Protein AF-A0A1F9QX69-F1 (afdb_monomer)

Structure (mmCIF, N/CA/C/O backbone):
data_AF-A0A1F9QX69-F1
#
_entry.id   AF-A0A1F9QX69-F1
#
loop_
_atom_site.group_PDB
_atom_site.id
_atom_site.type_symbol
_atom_site.label_atom_id
_atom_site.label_alt_id
_atom_site.label_comp_id
_atom_site.label_asym_id
_atom_site.label_entity_id
_atom_site.label_seq_id
_atom_site.pdbx_PDB_ins_code
_atom_site.Cartn_x
_atom_site.Cartn_y
_atom_site.Cartn_z
_atom_site.occupancy
_atom_site.B_iso_or_equiv
_atom_site.auth_seq_id
_atom_site.auth_comp_id
_atom_site.auth_asym_id
_atom_site.auth_atom_id
_atom_site.pdbx_PDB_model_num
ATOM 1 N N . ILE A 1 1 ? -14.572 -8.413 -12.590 1.00 51.12 1 ILE A N 1
ATOM 2 C CA . ILE A 1 1 ? -13.301 -9.164 -12.757 1.00 51.12 1 ILE A CA 1
ATOM 3 C C . ILE A 1 1 ? -13.473 -10.360 -13.693 1.00 51.12 1 ILE A C 1
ATOM 5 O O . ILE A 1 1 ? -12.889 -10.315 -14.760 1.00 51.12 1 ILE A O 1
ATOM 9 N N . ALA A 1 2 ? -14.322 -11.356 -13.402 1.00 69.81 2 ALA A N 1
ATOM 10 C CA . ALA A 1 2 ? -14.514 -12.518 -14.293 1.00 69.81 2 ALA A CA 1
ATOM 11 C C . ALA A 1 2 ? -14.865 -12.149 -15.757 1.00 69.81 2 ALA A C 1
ATOM 13 O O . ALA A 1 2 ? -14.239 -12.651 -16.680 1.00 69.81 2 ALA A O 1
ATOM 14 N N . LYS A 1 3 ? -15.775 -11.183 -15.971 1.00 71.69 3 LYS A N 1
ATOM 15 C CA . LYS A 1 3 ? -16.086 -10.617 -17.304 1.00 71.69 3 LYS A CA 1
ATOM 16 C C . LYS A 1 3 ? -14.947 -9.825 -17.961 1.00 71.69 3 LYS A C 1
ATOM 18 O O . LYS A 1 3 ? -14.983 -9.622 -19.159 1.00 71.69 3 LYS A O 1
ATOM 23 N N . MET A 1 4 ? -13.981 -9.311 -17.198 1.00 70.12 4 MET A N 1
ATOM 24 C CA . MET A 1 4 ? -12.778 -8.688 -17.774 1.00 70.12 4 MET A CA 1
ATOM 25 C C . MET A 1 4 ? -11.770 -9.761 -18.171 1.00 70.12 4 MET A C 1
ATOM 27 O O . MET A 1 4 ? -11.199 -9.695 -19.250 1.00 70.12 4 MET A O 1
ATOM 31 N N . LEU A 1 5 ? -11.591 -10.765 -17.310 1.00 77.12 5 LEU A N 1
ATOM 32 C CA . LEU A 1 5 ? -10.694 -11.887 -17.561 1.00 77.12 5 LEU A CA 1
ATOM 33 C C . LEU A 1 5 ? -11.143 -12.723 -18.766 1.00 77.12 5 LEU A C 1
ATOM 35 O O . LEU A 1 5 ? -10.294 -13.289 -19.433 1.00 77.12 5 LEU A O 1
ATOM 39 N N . SER A 1 6 ? -12.437 -12.737 -19.112 1.00 86.88 6 SER A N 1
ATOM 40 C CA . SER A 1 6 ? -12.911 -13.375 -20.349 1.00 86.88 6 SER A CA 1
ATOM 41 C C . SER A 1 6 ? -12.420 -12.699 -21.636 1.00 86.88 6 SER A C 1
ATOM 43 O O . SER A 1 6 ? -12.549 -13.293 -22.699 1.00 86.88 6 SER A O 1
ATOM 45 N N . PHE A 1 7 ? -11.877 -11.478 -21.559 1.00 80.31 7 PHE A N 1
ATOM 46 C CA . PHE A 1 7 ? -11.206 -10.810 -22.682 1.00 80.31 7 PHE A CA 1
ATOM 47 C C . PHE A 1 7 ? -9.683 -11.021 -22.681 1.00 80.31 7 PHE A C 1
ATOM 49 O O . PHE A 1 7 ? -9.004 -10.511 -23.568 1.00 80.31 7 PHE A O 1
ATOM 56 N N . ILE A 1 8 ? -9.132 -11.726 -21.686 1.00 70.50 8 ILE A N 1
ATOM 57 C CA . ILE A 1 8 ? -7.696 -11.987 -21.559 1.00 70.50 8 ILE A CA 1
ATOM 58 C C . ILE A 1 8 ? -7.443 -13.453 -21.899 1.00 70.50 8 ILE A C 1
ATOM 60 O O . ILE A 1 8 ? -7.744 -14.351 -21.115 1.00 70.50 8 ILE A O 1
ATOM 64 N N . GLU A 1 9 ? -6.857 -13.694 -23.067 1.00 80.88 9 GLU A N 1
ATOM 65 C CA . GLU A 1 9 ? -6.391 -15.019 -23.461 1.00 80.88 9 GLU A CA 1
ATOM 66 C C . GLU A 1 9 ? -4.971 -15.243 -22.922 1.00 80.88 9 GLU A C 1
ATOM 68 O O . GLU A 1 9 ? -4.005 -14.627 -23.376 1.00 80.88 9 GLU A O 1
ATOM 73 N N . ILE A 1 10 ? -4.836 -16.111 -21.916 1.00 76.31 10 ILE A N 1
ATOM 74 C CA . ILE A 1 10 ? -3.527 -16.520 -21.396 1.00 76.31 10 ILE A CA 1
ATOM 75 C C . ILE A 1 10 ? -3.029 -17.673 -22.263 1.00 76.31 10 ILE A C 1
ATOM 77 O O . ILE A 1 10 ? -3.447 -18.815 -22.087 1.00 76.31 10 ILE A O 1
ATOM 81 N N . THR A 1 11 ? -2.122 -17.374 -23.190 1.00 69.69 11 THR A N 1
ATOM 82 C CA . THR A 1 11 ? -1.439 -18.400 -23.983 1.00 69.69 11 THR A CA 1
ATOM 83 C C . THR A 1 11 ? -0.148 -18.804 -23.269 1.00 69.69 11 THR A C 1
ATOM 85 O O . THR A 1 11 ? 0.767 -17.981 -23.175 1.00 69.69 11 THR A O 1
ATOM 88 N N . PRO A 1 12 ? -0.034 -20.035 -22.736 1.00 53.22 12 PRO A N 1
ATOM 89 C CA . PRO A 1 12 ? 1.219 -20.504 -22.168 1.00 53.22 12 PRO A CA 1
ATOM 90 C C . PRO A 1 12 ? 2.237 -20.657 -23.297 1.00 53.22 12 PRO A C 1
ATOM 92 O O . PRO A 1 12 ? 2.065 -21.473 -24.200 1.00 53.22 12 PRO A O 1
ATOM 95 N N . VAL A 1 13 ? 3.302 -19.861 -23.254 1.00 55.41 13 VAL A N 1
ATOM 96 C CA . VAL A 1 13 ? 4.411 -19.986 -24.199 1.00 55.41 13 VAL A CA 1
ATOM 97 C C . VAL A 1 13 ? 5.324 -21.103 -23.684 1.00 55.41 13 VAL A C 1
ATOM 99 O O . VAL A 1 13 ? 5.890 -20.951 -22.599 1.00 55.41 13 VAL A O 1
ATOM 102 N N . PRO A 1 14 ? 5.459 -22.241 -24.392 1.00 48.56 14 PRO A N 1
ATOM 103 C CA . PRO A 1 14 ? 6.297 -23.346 -23.941 1.00 48.56 14 PRO A CA 1
ATOM 104 C C . PRO A 1 14 ? 7.767 -22.919 -23.982 1.00 48.56 14 PRO A C 1
ATOM 106 O O . PRO A 1 14 ? 8.377 -22.832 -25.045 1.00 48.56 14 PRO A O 1
ATOM 109 N N . LEU A 1 15 ? 8.340 -22.629 -22.814 1.00 51.38 15 LEU A N 1
ATOM 110 C CA . LEU A 1 15 ? 9.750 -22.285 -22.678 1.00 51.38 15 LEU A CA 1
ATOM 111 C C . LEU A 1 15 ? 10.568 -23.574 -22.560 1.00 51.38 15 LEU A C 1
ATOM 113 O O . LEU A 1 15 ? 10.515 -24.264 -21.546 1.00 51.38 15 LEU A O 1
ATOM 117 N N . ILE A 1 16 ? 11.341 -23.900 -23.596 1.00 47.88 16 ILE A N 1
ATOM 118 C CA . ILE A 1 16 ? 12.419 -24.886 -23.488 1.00 47.88 16 ILE A CA 1
ATOM 119 C C . ILE A 1 16 ? 13.670 -24.136 -23.017 1.00 47.88 16 ILE A C 1
ATOM 121 O O . ILE A 1 16 ? 14.246 -23.352 -23.775 1.00 47.88 16 ILE A O 1
ATOM 125 N N . GLU A 1 17 ? 14.096 -24.394 -21.776 1.00 48.94 17 GLU A N 1
ATOM 126 C CA . GLU A 1 17 ? 15.313 -23.825 -21.165 1.00 48.94 17 GLU A CA 1
ATOM 127 C C . GLU A 1 17 ? 16.551 -23.967 -22.068 1.00 48.94 17 GLU A C 1
ATOM 129 O O . GLU A 1 17 ? 17.410 -23.089 -22.105 1.00 48.94 17 GLU A O 1
ATOM 134 N N . SER A 1 18 ? 16.625 -25.058 -22.838 1.00 49.47 18 SER A N 1
ATOM 135 C CA . SER A 1 18 ? 17.810 -25.437 -23.608 1.00 49.47 18 SER A CA 1
ATOM 136 C C . SER A 1 18 ? 17.963 -24.756 -24.971 1.00 49.47 18 SER A C 1
ATOM 138 O O . SER A 1 18 ? 19.070 -24.753 -25.507 1.00 49.47 18 SER A O 1
ATOM 140 N N . LEU A 1 19 ? 16.905 -24.172 -25.548 1.00 52.72 19 LEU A N 1
ATOM 141 C CA . LEU A 1 19 ? 16.981 -23.583 -26.894 1.00 52.72 19 LEU A CA 1
ATOM 142 C C . LEU A 1 19 ? 17.173 -22.069 -26.866 1.00 52.72 19 LEU A C 1
ATOM 144 O O . LEU A 1 19 ? 17.846 -21.535 -27.743 1.00 52.72 19 LEU A O 1
ATOM 148 N N . GLY A 1 20 ? 16.640 -21.369 -25.857 1.00 58.62 20 GLY A N 1
ATOM 149 C CA . GLY A 1 20 ? 16.853 -19.928 -25.696 1.00 58.62 20 GLY A CA 1
ATOM 150 C C . GLY A 1 20 ? 16.434 -19.072 -26.900 1.00 58.62 20 GLY A C 1
ATOM 151 O O . GLY A 1 20 ? 16.855 -17.926 -26.983 1.00 58.62 20 GLY A O 1
ATOM 152 N N . THR A 1 21 ? 15.642 -19.622 -27.824 1.00 65.94 21 THR A N 1
ATOM 153 C CA . THR A 1 21 ? 15.219 -19.014 -29.098 1.00 65.94 21 THR A CA 1
ATOM 154 C C . THR A 1 21 ? 13.907 -18.238 -28.997 1.00 65.94 21 THR A C 1
ATOM 156 O O . THR A 1 21 ? 13.558 -17.516 -29.923 1.00 65.94 21 THR A O 1
ATOM 159 N N . ILE A 1 22 ? 13.174 -18.376 -27.886 1.00 77.69 22 ILE A N 1
ATOM 160 C CA . ILE A 1 22 ? 11.869 -17.726 -27.684 1.00 77.69 22 ILE A CA 1
ATOM 161 C C . ILE A 1 22 ? 12.015 -16.419 -26.904 1.00 77.69 22 ILE A C 1
ATOM 163 O O . ILE A 1 22 ? 11.350 -15.440 -27.225 1.00 77.69 22 ILE A O 1
ATOM 167 N N . THR A 1 23 ? 12.885 -16.381 -25.891 1.00 85.12 23 THR A N 1
ATOM 168 C CA . THR A 1 23 ? 13.110 -15.188 -25.065 1.00 85.12 23 THR A CA 1
ATOM 169 C C . THR A 1 23 ? 14.589 -14.841 -24.982 1.00 85.12 23 THR A C 1
ATOM 171 O O . THR A 1 23 ? 15.409 -15.676 -24.592 1.00 85.12 23 THR A O 1
ATOM 174 N N . GLY A 1 24 ? 14.915 -13.595 -25.303 1.00 86.12 24 GLY A N 1
ATOM 175 C CA . GLY A 1 24 ? 16.244 -13.012 -25.203 1.00 86.12 24 GLY A CA 1
ATOM 176 C C . GLY A 1 24 ? 16.219 -11.951 -24.122 1.00 86.12 24 GLY A C 1
ATOM 177 O O . GLY A 1 24 ? 15.289 -11.153 -24.078 1.00 86.12 24 GLY A O 1
ATOM 178 N N . LYS A 1 25 ? 17.196 -11.950 -23.216 1.00 88.19 25 LYS A N 1
ATOM 179 C CA . LYS A 1 25 ? 17.295 -10.920 -22.183 1.00 88.19 25 LYS A CA 1
ATOM 180 C C . LYS A 1 25 ? 18.637 -10.222 -22.287 1.00 88.19 25 LYS A C 1
ATOM 182 O O . LYS A 1 25 ? 19.676 -10.863 -22.148 1.00 88.19 25 LYS A O 1
ATOM 187 N N . TYR A 1 26 ? 18.596 -8.910 -22.469 1.00 88.81 26 TYR A N 1
ATOM 188 C CA . TYR A 1 26 ? 19.744 -8.039 -22.293 1.00 88.81 26 TYR A CA 1
ATOM 189 C C . TYR A 1 26 ? 19.650 -7.388 -20.903 1.00 88.81 26 TYR A C 1
ATOM 191 O O . TYR A 1 26 ? 18.812 -6.502 -20.705 1.00 88.81 26 TYR A O 1
ATOM 199 N N . PRO A 1 27 ? 20.427 -7.865 -19.909 1.00 85.31 27 PRO A N 1
ATOM 200 C CA . PRO A 1 27 ? 20.402 -7.291 -18.570 1.00 85.31 27 PRO A CA 1
ATOM 201 C C . PRO A 1 27 ? 21.003 -5.884 -18.582 1.00 85.31 27 PRO A C 1
ATOM 203 O O . PRO A 1 27 ? 21.857 -5.578 -19.416 1.00 85.31 27 PRO A O 1
ATOM 206 N N . ALA A 1 28 ? 20.607 -5.058 -17.615 1.00 79.56 28 ALA A N 1
ATOM 207 C CA . ALA A 1 28 ? 21.238 -3.764 -17.401 1.00 79.56 28 ALA A CA 1
ATOM 208 C C . ALA A 1 28 ? 22.739 -3.968 -17.136 1.00 79.56 28 ALA A C 1
ATOM 210 O O . ALA A 1 28 ? 23.127 -4.703 -16.223 1.00 79.56 28 ALA A O 1
ATOM 211 N N . LYS A 1 29 ? 23.579 -3.346 -17.963 1.00 79.00 29 LYS A N 1
ATOM 212 C CA . LYS A 1 29 ? 25.038 -3.356 -17.828 1.00 79.00 29 LYS A CA 1
ATOM 213 C C . LYS A 1 29 ? 25.532 -1.930 -17.668 1.00 79.00 29 LYS A C 1
ATOM 215 O O . LYS A 1 29 ? 24.973 -1.006 -18.259 1.00 79.00 29 LYS A O 1
ATOM 220 N N . ASP A 1 30 ? 26.620 -1.767 -16.923 1.00 74.06 30 ASP A N 1
ATOM 221 C CA . ASP A 1 30 ? 27.322 -0.491 -16.878 1.00 74.06 30 ASP A CA 1
ATOM 222 C C . ASP A 1 30 ? 27.725 -0.071 -18.288 1.00 74.06 30 ASP A C 1
ATOM 224 O O . ASP A 1 30 ? 28.100 -0.908 -19.119 1.00 74.06 30 ASP A O 1
ATOM 228 N N . LYS A 1 31 ? 27.714 1.242 -18.546 1.00 75.06 31 LYS A N 1
ATOM 229 C CA . LYS A 1 31 ? 28.077 1.779 -19.861 1.00 75.06 31 LYS A CA 1
ATOM 230 C C . LYS A 1 31 ? 29.392 1.162 -20.331 1.00 75.06 31 LYS A C 1
ATOM 232 O O . LYS A 1 31 ? 29.429 0.619 -21.424 1.00 75.06 31 LYS A O 1
ATOM 237 N N . ILE A 1 32 ? 30.413 1.095 -19.478 1.00 72.81 32 ILE A N 1
ATOM 238 C CA . ILE A 1 32 ? 31.737 0.534 -19.800 1.00 72.81 32 ILE A CA 1
ATOM 239 C C . ILE A 1 32 ? 31.659 -0.899 -20.357 1.00 72.81 32 ILE A C 1
ATOM 241 O O . ILE A 1 32 ? 32.261 -1.166 -21.395 1.00 72.81 32 ILE A O 1
ATOM 245 N N . THR A 1 33 ? 30.898 -1.789 -19.716 1.00 74.06 33 THR A N 1
ATOM 246 C CA . THR A 1 33 ? 30.848 -3.231 -20.028 1.00 74.06 33 THR A CA 1
ATOM 247 C C . THR A 1 33 ? 29.776 -3.607 -21.050 1.00 74.06 33 THR A C 1
ATOM 249 O O . THR A 1 33 ? 29.759 -4.733 -21.545 1.00 74.06 33 THR A O 1
ATOM 252 N N . SER A 1 34 ? 28.881 -2.675 -21.373 1.00 79.38 34 SER A N 1
ATOM 253 C CA . SER A 1 34 ? 27.855 -2.849 -22.398 1.00 79.38 34 SER A CA 1
ATOM 254 C C . SER A 1 34 ? 28.471 -2.905 -23.809 1.00 79.38 34 SER A C 1
ATOM 256 O O . SER A 1 34 ? 29.389 -2.135 -24.120 1.00 79.38 34 SER A O 1
ATOM 258 N N . SER A 1 35 ? 27.997 -3.841 -24.643 1.00 83.19 35 SER A N 1
ATOM 259 C CA . SER A 1 35 ? 28.550 -4.131 -25.975 1.00 83.19 35 SER A CA 1
ATOM 260 C C . SER A 1 35 ? 27.469 -4.577 -26.958 1.00 83.19 35 SER A C 1
ATOM 262 O O . SER A 1 35 ? 26.612 -5.395 -26.621 1.00 83.19 35 SER A O 1
ATOM 264 N N . ALA A 1 36 ? 27.548 -4.085 -28.197 1.00 84.81 36 ALA A N 1
ATOM 265 C CA . ALA A 1 36 ? 26.648 -4.464 -29.287 1.00 84.81 36 ALA A CA 1
ATOM 266 C C . ALA A 1 36 ? 26.751 -5.953 -29.658 1.00 84.81 36 ALA A C 1
ATOM 268 O O . ALA A 1 36 ? 25.772 -6.547 -30.110 1.00 84.81 36 ALA A O 1
ATOM 269 N N . VAL A 1 37 ? 27.903 -6.577 -29.393 1.00 87.12 37 VAL A N 1
ATOM 270 C CA . VAL A 1 37 ? 28.128 -8.014 -29.601 1.00 87.12 37 VAL A CA 1
ATOM 271 C C . VAL A 1 37 ? 27.187 -8.863 -28.753 1.00 87.12 37 VAL A C 1
ATOM 273 O O . VAL A 1 37 ? 26.638 -9.854 -29.224 1.00 87.12 37 VAL A O 1
ATOM 276 N N . ASP A 1 38 ? 26.936 -8.455 -27.511 1.00 87.25 38 ASP A N 1
ATOM 277 C CA . ASP A 1 38 ? 26.037 -9.193 -26.621 1.00 87.25 38 ASP A CA 1
ATOM 278 C C . ASP A 1 38 ? 24.567 -9.081 -27.064 1.00 87.25 38 ASP A C 1
ATOM 280 O O . ASP A 1 38 ? 23.710 -9.822 -26.585 1.00 87.25 38 ASP A O 1
ATOM 284 N N . LEU A 1 39 ? 24.265 -8.170 -27.994 1.00 88.12 39 LEU A N 1
ATOM 285 C CA . LEU A 1 39 ? 22.939 -7.971 -28.559 1.00 88.12 39 LEU A CA 1
ATOM 286 C C . LEU A 1 39 ? 22.786 -8.681 -29.913 1.00 88.12 39 LEU A C 1
ATOM 288 O O . LEU A 1 39 ? 21.842 -9.452 -30.092 1.00 88.12 39 LEU A O 1
ATOM 292 N N . MET A 1 40 ? 23.721 -8.460 -30.841 1.00 89.50 40 MET A N 1
ATOM 293 C CA . MET A 1 40 ? 23.643 -8.947 -32.227 1.00 89.50 40 MET A CA 1
ATOM 294 C C . MET A 1 40 ? 24.438 -10.233 -32.491 1.00 89.50 40 MET A C 1
ATOM 296 O O . MET A 1 40 ? 24.139 -10.947 -33.442 1.00 89.50 40 MET A O 1
ATOM 300 N N . GLY A 1 41 ? 25.417 -10.558 -31.649 1.00 89.12 41 GLY A N 1
ATOM 301 C CA . GLY A 1 41 ? 26.424 -11.584 -31.911 1.00 89.12 41 GLY A CA 1
ATOM 302 C C . GLY A 1 41 ? 27.719 -10.994 -32.475 1.00 89.12 41 GLY A C 1
ATOM 303 O O . GLY A 1 41 ? 27.895 -9.780 -32.551 1.00 89.12 41 GLY A O 1
ATOM 304 N N . GLU A 1 42 ? 28.646 -11.867 -32.847 1.00 89.25 42 GLU A N 1
ATOM 305 C CA . GLU A 1 42 ? 29.966 -11.502 -33.376 1.00 89.25 42 GLU A CA 1
ATOM 306 C C . GLU A 1 42 ? 30.407 -12.474 -34.466 1.00 89.25 42 GLU A C 1
ATOM 308 O O . GLU A 1 42 ? 29.843 -13.559 -34.626 1.00 89.25 42 GLU A O 1
ATOM 313 N N . GLU A 1 43 ? 31.464 -12.110 -35.183 1.00 88.44 43 GLU A N 1
ATOM 314 C CA . GLU A 1 43 ? 32.206 -13.063 -35.995 1.00 88.44 43 GLU A CA 1
ATOM 315 C C . GLU A 1 43 ? 32.966 -14.046 -35.088 1.00 88.44 43 GLU A C 1
ATOM 317 O O . GLU A 1 43 ? 33.712 -13.655 -34.190 1.00 88.44 43 GLU A O 1
ATOM 322 N N . SER A 1 44 ? 32.759 -15.347 -35.293 1.00 87.50 44 SER A N 1
ATOM 323 C CA . SER A 1 44 ? 33.335 -16.379 -34.435 1.00 87.50 44 SER A CA 1
ATOM 324 C C . SER A 1 44 ? 34.709 -16.809 -34.934 1.00 87.50 44 SER A C 1
ATOM 326 O O . SER A 1 44 ? 34.831 -17.448 -35.982 1.00 87.50 44 SER A O 1
ATOM 328 N N . ILE A 1 45 ? 35.739 -16.576 -34.115 1.00 86.12 45 ILE A N 1
ATOM 329 C CA . ILE A 1 45 ? 37.116 -17.033 -34.375 1.00 86.12 45 ILE A CA 1
ATOM 330 C C . ILE A 1 45 ? 37.161 -18.549 -34.618 1.00 86.12 45 ILE A C 1
ATOM 332 O O . ILE A 1 45 ? 37.851 -19.022 -35.518 1.00 86.12 45 ILE A O 1
ATOM 336 N N . GLN A 1 46 ? 36.384 -19.327 -33.860 1.00 86.25 46 GLN A N 1
ATOM 337 C CA . GLN A 1 46 ? 36.336 -20.779 -34.028 1.00 86.25 46 GLN A CA 1
ATOM 338 C C . GLN A 1 46 ? 35.778 -21.178 -35.401 1.00 86.25 46 GLN A C 1
ATOM 340 O O . GLN A 1 46 ? 36.282 -22.109 -36.025 1.00 86.25 46 GLN A O 1
ATOM 345 N N . ARG A 1 47 ? 34.750 -20.476 -35.893 1.00 86.62 47 ARG A N 1
ATOM 346 C CA . ARG A 1 47 ? 34.167 -20.761 -37.211 1.00 86.62 47 ARG A CA 1
ATOM 347 C C . ARG A 1 47 ? 35.079 -20.298 -38.341 1.00 86.62 47 ARG A C 1
ATOM 349 O O . ARG A 1 47 ? 35.169 -20.994 -39.346 1.00 86.62 47 ARG A O 1
ATOM 356 N N . LEU A 1 48 ? 35.814 -19.203 -38.150 1.00 85.06 48 LEU A N 1
ATOM 357 C CA . LEU A 1 48 ? 36.822 -18.724 -39.100 1.00 85.06 48 LEU A CA 1
ATOM 358 C C . LEU A 1 48 ? 37.926 -19.751 -39.377 1.00 85.06 48 LEU A C 1
ATOM 360 O O . LEU A 1 48 ? 38.349 -19.890 -40.521 1.00 85.06 48 LEU A O 1
ATOM 364 N N . LEU A 1 49 ? 38.349 -20.518 -38.367 1.00 87.38 49 LEU A N 1
ATOM 365 C CA . LEU A 1 49 ? 39.352 -21.579 -38.540 1.00 87.38 49 LEU A CA 1
ATOM 366 C C . LEU A 1 49 ? 38.876 -22.727 -39.446 1.00 87.38 49 LEU A C 1
ATOM 368 O O . LEU A 1 49 ? 39.701 -23.434 -40.023 1.00 87.38 49 LEU A O 1
ATOM 372 N N . HIS A 1 50 ? 37.562 -22.924 -39.567 1.00 87.38 50 HIS A N 1
ATOM 373 C CA . HIS A 1 50 ? 36.966 -24.025 -40.328 1.00 87.38 50 HIS A CA 1
ATOM 374 C C . HIS A 1 50 ? 36.279 -23.579 -41.626 1.00 87.38 50 HIS A C 1
ATOM 376 O O . HIS A 1 50 ? 36.052 -24.407 -42.507 1.00 87.38 50 HIS A O 1
ATOM 382 N N . ILE A 1 51 ? 35.953 -22.292 -41.768 1.00 87.62 51 ILE A N 1
ATOM 383 C CA . ILE A 1 51 ? 35.270 -21.728 -42.934 1.00 87.62 51 ILE A CA 1
ATOM 384 C C . ILE A 1 51 ? 36.253 -20.832 -43.691 1.00 87.62 51 ILE A C 1
ATOM 386 O O . ILE A 1 51 ? 36.398 -19.649 -43.394 1.00 87.62 51 ILE A O 1
ATOM 390 N N . SER A 1 52 ? 36.915 -21.386 -44.708 1.00 82.69 52 SER A N 1
ATOM 391 C CA . SER A 1 52 ? 37.928 -20.674 -45.501 1.00 82.69 52 SER A CA 1
ATOM 392 C C . SER A 1 52 ? 37.361 -19.551 -46.381 1.00 82.69 52 SER A C 1
ATOM 394 O O . SER A 1 52 ? 38.068 -18.589 -46.663 1.00 82.69 52 SER A O 1
ATOM 396 N N . ASP A 1 53 ? 36.093 -19.644 -46.793 1.00 85.12 53 ASP A N 1
ATOM 397 C CA . ASP A 1 53 ? 35.424 -18.650 -47.647 1.00 85.12 53 ASP A CA 1
ATOM 398 C C . ASP A 1 53 ? 35.045 -17.382 -46.873 1.00 85.12 53 ASP A C 1
ATOM 400 O O . ASP A 1 53 ? 34.206 -17.455 -45.970 1.00 85.12 53 A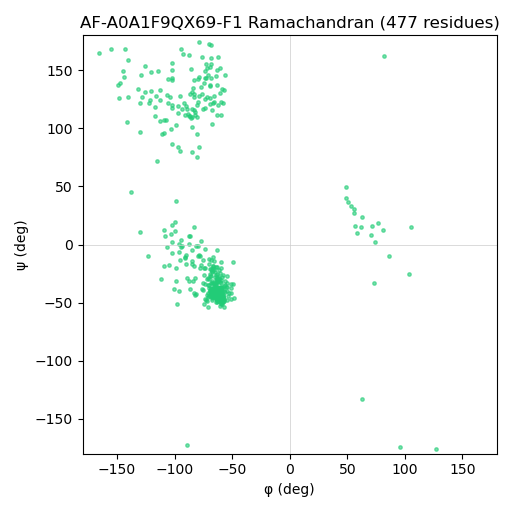SP A O 1
ATOM 404 N N . SER A 1 54 ? 35.641 -16.238 -47.250 1.00 81.69 54 SER A N 1
ATOM 405 C CA . SER A 1 54 ? 35.431 -14.920 -46.633 1.00 81.69 54 SER A CA 1
ATOM 406 C C . SER A 1 54 ? 33.996 -14.429 -46.664 1.00 81.69 54 SER A C 1
ATOM 408 O O . SER A 1 54 ? 33.582 -13.720 -45.754 1.00 81.69 54 SER A O 1
ATOM 410 N N . ASN A 1 55 ? 33.225 -14.858 -47.660 1.00 85.31 55 ASN A N 1
ATOM 411 C CA . ASN A 1 55 ? 31.873 -14.370 -47.893 1.00 85.31 55 ASN A CA 1
ATOM 412 C C . ASN A 1 55 ? 30.798 -15.318 -47.342 1.00 85.31 55 ASN A C 1
ATOM 414 O O . ASN A 1 55 ? 29.635 -15.245 -47.745 1.00 85.31 55 ASN A O 1
ATOM 418 N N . ASN A 1 56 ? 31.158 -16.204 -46.412 1.00 86.50 56 ASN A N 1
ATOM 419 C CA . ASN A 1 56 ? 30.219 -17.155 -45.838 1.00 86.50 56 ASN A CA 1
ATOM 420 C C . ASN A 1 56 ? 29.574 -16.619 -44.536 1.00 86.50 56 ASN A C 1
ATOM 422 O O . ASN A 1 56 ? 30.270 -16.486 -43.523 1.00 86.50 56 ASN A O 1
ATOM 426 N N . PRO A 1 57 ? 28.241 -16.406 -44.493 1.00 83.75 57 PRO A N 1
ATOM 427 C CA . PRO A 1 57 ? 27.550 -15.854 -43.322 1.00 83.75 57 PRO A CA 1
ATOM 428 C C . PRO A 1 57 ? 27.614 -16.755 -42.080 1.00 83.75 57 PRO A C 1
ATOM 430 O O . PRO A 1 57 ? 27.423 -16.274 -40.964 1.00 83.75 57 PRO A O 1
ATOM 433 N N . TYR A 1 58 ? 27.910 -18.054 -42.223 1.00 84.81 58 TYR A N 1
ATOM 434 C CA . TYR A 1 58 ? 28.034 -18.964 -41.080 1.00 84.81 58 TYR A CA 1
ATOM 435 C C . TYR A 1 58 ? 29.224 -18.648 -40.172 1.00 84.81 58 TYR A C 1
ATOM 437 O O . TYR A 1 58 ? 29.274 -19.176 -39.060 1.00 84.81 58 TYR A O 1
ATOM 445 N N . ARG A 1 59 ? 30.142 -17.771 -40.589 1.00 87.94 59 ARG A N 1
ATOM 446 C CA . ARG A 1 59 ? 31.221 -17.243 -39.742 1.00 87.94 59 ARG A CA 1
ATOM 447 C C . ARG A 1 59 ? 30.700 -16.504 -38.512 1.00 87.94 59 ARG A C 1
ATOM 449 O O . ARG A 1 59 ? 31.334 -16.564 -37.461 1.00 87.94 59 ARG A O 1
ATOM 456 N N . PHE A 1 60 ? 29.525 -15.887 -38.607 1.00 88.38 60 PHE A N 1
ATOM 457 C CA . PHE A 1 60 ? 28.917 -15.128 -37.518 1.00 88.38 60 PHE A CA 1
ATOM 458 C C . PHE A 1 60 ? 28.159 -16.030 -36.545 1.00 88.38 60 PHE A C 1
ATOM 460 O O . PHE A 1 60 ? 27.310 -16.841 -36.932 1.00 88.38 60 PHE A O 1
ATOM 467 N N . ASP A 1 61 ? 28.437 -15.876 -35.253 1.00 87.69 61 ASP A N 1
ATOM 468 C CA . ASP A 1 61 ? 27.677 -16.513 -34.188 1.00 87.69 61 ASP A CA 1
ATOM 469 C C . ASP A 1 61 ? 26.628 -15.574 -33.589 1.00 87.69 61 ASP A C 1
ATOM 471 O O . ASP A 1 61 ? 26.804 -14.958 -32.537 1.00 87.69 61 ASP A O 1
ATOM 475 N N . LEU A 1 62 ? 25.478 -15.534 -34.258 1.00 86.69 62 LEU A N 1
ATOM 476 C CA . LEU A 1 62 ? 24.297 -14.805 -33.803 1.00 86.69 62 LEU A CA 1
ATOM 477 C C . LEU A 1 62 ? 23.676 -15.391 -32.525 1.00 86.69 62 LEU A C 1
ATOM 479 O O . LEU A 1 62 ? 22.917 -14.707 -31.845 1.00 86.69 62 LEU A O 1
ATOM 483 N N . ARG A 1 63 ? 23.979 -16.646 -32.152 1.00 81.56 63 ARG A N 1
ATOM 484 C CA . ARG A 1 63 ? 23.357 -17.283 -30.972 1.00 81.56 63 ARG A CA 1
ATOM 485 C C . ARG A 1 63 ? 23.826 -16.667 -29.658 1.00 81.56 63 ARG A C 1
ATOM 487 O O . ARG A 1 63 ? 23.135 -16.824 -28.647 1.00 81.56 63 ARG A O 1
ATOM 494 N N . ARG A 1 64 ? 24.988 -16.006 -29.687 1.00 83.31 64 ARG A N 1
ATOM 495 C CA . ARG A 1 64 ? 25.548 -15.230 -28.578 1.00 83.31 64 ARG A CA 1
ATOM 496 C C . ARG A 1 64 ? 24.780 -13.924 -28.347 1.00 83.31 64 ARG A C 1
ATOM 498 O O . ARG A 1 64 ? 2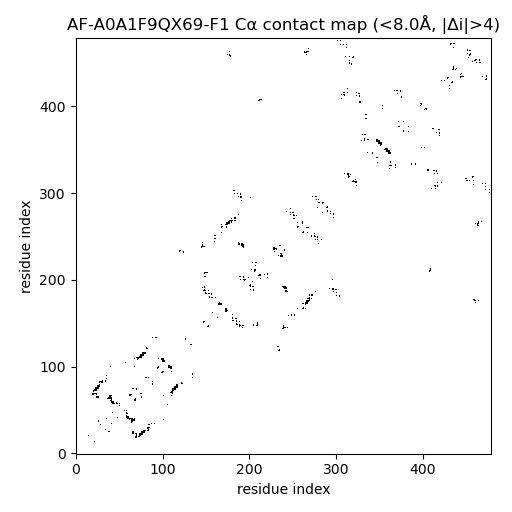4.696 -13.478 -27.208 1.00 83.31 64 ARG A O 1
ATOM 505 N N . GLY A 1 65 ? 24.200 -13.344 -29.399 1.00 88.38 65 GLY A N 1
ATOM 506 C CA . GLY A 1 65 ? 23.414 -12.120 -29.311 1.00 88.38 65 GLY A CA 1
ATOM 507 C C . GLY A 1 65 ? 22.051 -12.358 -28.664 1.00 88.38 65 GLY A C 1
ATOM 508 O O . GLY A 1 65 ? 21.270 -13.190 -29.131 1.00 88.38 65 GLY A O 1
ATOM 509 N N . ALA A 1 66 ? 21.738 -11.610 -27.606 1.00 89.19 66 ALA A N 1
ATOM 510 C CA . ALA A 1 66 ? 20.462 -11.714 -26.904 1.00 89.19 66 ALA A CA 1
ATOM 511 C C . ALA A 1 66 ? 19.260 -11.413 -27.817 1.00 89.19 66 ALA A C 1
ATOM 513 O O . ALA A 1 66 ? 18.257 -12.117 -27.736 1.00 89.19 66 ALA A O 1
ATOM 514 N N . LEU A 1 67 ? 19.386 -10.423 -28.707 1.00 90.38 67 LEU A N 1
ATOM 515 C CA . LEU A 1 67 ? 18.352 -10.032 -29.669 1.00 90.38 67 LEU A CA 1
ATOM 516 C C . LEU A 1 67 ? 18.375 -10.935 -30.905 1.00 90.38 67 LEU A C 1
ATOM 518 O O . LEU A 1 67 ? 17.334 -11.404 -31.357 1.00 90.38 67 LEU A O 1
ATOM 522 N N . ALA A 1 68 ? 19.567 -11.231 -31.426 1.00 89.00 68 ALA A N 1
ATOM 523 C CA . ALA A 1 68 ? 19.708 -12.033 -32.638 1.00 89.00 68 ALA A CA 1
ATOM 524 C C . ALA A 1 68 ? 19.194 -13.469 -32.476 1.00 89.00 68 ALA A C 1
ATOM 526 O O . ALA A 1 68 ? 18.609 -14.026 -33.405 1.00 89.00 68 ALA A O 1
ATOM 527 N N . ARG A 1 69 ? 19.335 -14.070 -31.288 1.00 87.31 69 ARG A N 1
ATOM 528 C CA . ARG A 1 69 ? 18.847 -15.437 -31.054 1.00 87.31 69 ARG A CA 1
ATOM 529 C C . ARG A 1 69 ? 17.318 -15.561 -31.078 1.00 87.31 69 ARG A C 1
ATOM 531 O O . ARG A 1 69 ? 16.823 -16.666 -31.281 1.00 87.31 69 ARG A O 1
ATOM 538 N N . VAL A 1 70 ? 16.592 -14.462 -30.852 1.00 88.62 70 VAL A N 1
ATOM 539 C CA . VAL A 1 70 ? 15.117 -14.418 -30.846 1.00 88.62 70 VAL A CA 1
ATOM 540 C C . VAL A 1 70 ? 14.524 -13.811 -32.114 1.00 88.62 70 VAL A C 1
ATOM 542 O O . VAL A 1 70 ? 13.312 -13.618 -32.200 1.00 88.62 70 VAL A O 1
ATOM 545 N N . ALA A 1 71 ? 15.362 -13.583 -33.128 1.00 85.94 71 ALA A N 1
ATOM 546 C CA . ALA A 1 71 ? 14.993 -12.948 -34.387 1.00 85.94 71 ALA A CA 1
ATOM 547 C C . ALA A 1 71 ? 13.891 -13.665 -35.190 1.00 85.94 71 ALA A C 1
ATOM 549 O O . ALA A 1 71 ? 13.343 -13.079 -36.115 1.00 85.94 71 ALA A O 1
ATOM 550 N N . GLY A 1 72 ? 13.573 -14.924 -34.875 1.00 83.25 72 GLY A N 1
ATOM 551 C CA . GLY A 1 72 ? 12.601 -15.751 -35.598 1.00 83.25 72 GLY A CA 1
ATOM 552 C C . GLY A 1 72 ? 11.205 -15.820 -34.969 1.00 83.25 72 GLY A C 1
ATOM 553 O O . GLY A 1 72 ? 10.619 -16.898 -34.961 1.00 83.25 72 GLY A O 1
ATOM 554 N N . GLY A 1 73 ? 10.692 -14.725 -34.406 1.00 83.12 73 GLY A N 1
ATOM 555 C CA . GLY A 1 73 ? 9.356 -14.640 -33.795 1.00 83.12 73 GLY A CA 1
ATOM 556 C C . GLY A 1 73 ? 9.341 -14.623 -32.262 1.00 83.12 73 GLY A C 1
ATOM 557 O O . GLY A 1 73 ? 8.299 -14.875 -31.658 1.00 83.12 73 GLY A O 1
ATOM 558 N N . GLY A 1 74 ? 10.485 -14.384 -31.611 1.00 86.94 74 GLY A N 1
ATOM 559 C CA . GLY A 1 74 ? 10.596 -14.366 -30.151 1.00 86.94 74 GLY A CA 1
ATOM 560 C C . GLY A 1 74 ? 10.340 -12.997 -29.506 1.00 86.94 74 GLY A C 1
ATOM 561 O O . GLY A 1 74 ? 9.947 -12.024 -30.152 1.00 86.94 74 GLY A O 1
ATOM 562 N N . ILE A 1 75 ? 10.587 -12.923 -28.196 1.00 90.62 75 ILE A N 1
ATOM 563 C CA . ILE A 1 75 ? 10.469 -11.712 -27.375 1.00 90.62 75 ILE A CA 1
ATOM 564 C C . ILE A 1 75 ? 11.849 -11.335 -26.834 1.00 90.62 75 ILE A C 1
ATOM 566 O O . ILE A 1 75 ? 12.526 -12.146 -26.198 1.00 90.62 75 ILE A O 1
ATOM 570 N N . HIS A 1 76 ? 12.256 -10.088 -27.047 1.00 92.12 76 HIS A N 1
ATOM 571 C CA . HIS A 1 76 ? 13.492 -9.534 -26.503 1.00 92.12 76 HIS A CA 1
ATOM 572 C C . HIS A 1 76 ? 13.200 -8.572 -25.355 1.00 92.12 76 HIS A C 1
ATOM 574 O O . HIS A 1 76 ? 12.520 -7.565 -25.540 1.00 92.12 76 HIS A O 1
ATOM 580 N N . PHE A 1 77 ? 13.750 -8.856 -24.181 1.00 91.94 77 PHE A N 1
ATOM 581 C CA . PHE A 1 77 ? 13.676 -8.004 -23.003 1.00 91.94 77 PHE A CA 1
ATOM 582 C C . PHE A 1 77 ? 14.944 -7.158 -22.886 1.00 91.94 77 PHE A C 1
ATOM 584 O O . PHE A 1 77 ? 16.042 -7.699 -22.737 1.00 91.94 77 PHE A O 1
ATOM 591 N N . SER A 1 78 ? 14.788 -5.835 -22.918 1.00 90.81 78 SER A N 1
ATOM 592 C CA . SER A 1 78 ? 15.875 -4.887 -22.656 1.00 90.81 78 SER A CA 1
ATOM 593 C C . SER A 1 78 ? 15.649 -4.199 -21.315 1.00 90.81 78 SER A C 1
ATOM 595 O O . SER A 1 78 ? 14.789 -3.323 -21.201 1.00 90.81 78 SER A O 1
ATOM 597 N N . ASP A 1 79 ? 16.436 -4.567 -20.308 1.00 89.25 79 ASP A N 1
ATOM 598 C CA . ASP A 1 79 ? 16.372 -3.923 -18.997 1.00 89.25 79 ASP A CA 1
ATOM 599 C C . ASP A 1 79 ? 17.086 -2.562 -19.033 1.00 89.25 79 ASP A C 1
ATOM 601 O O . ASP A 1 79 ? 18.178 -2.446 -19.587 1.00 89.25 79 ASP A O 1
ATOM 605 N N . GLU A 1 80 ? 16.465 -1.540 -18.438 1.00 86.25 80 GLU A N 1
ATOM 606 C CA . GLU A 1 80 ? 17.007 -0.176 -18.299 1.00 86.25 80 GLU A CA 1
ATOM 607 C C . GLU A 1 80 ? 17.565 0.412 -19.612 1.00 86.25 80 GLU A C 1
ATOM 609 O O . GLU A 1 80 ? 18.681 0.932 -19.652 1.00 86.25 80 GLU A O 1
ATOM 614 N N . ILE A 1 81 ? 16.780 0.343 -20.697 1.00 87.12 81 ILE A N 1
ATOM 615 C CA . ILE A 1 81 ? 17.238 0.668 -22.063 1.00 87.12 81 ILE A CA 1
ATOM 616 C C . ILE A 1 81 ? 17.932 2.035 -22.177 1.00 87.12 81 ILE A C 1
ATOM 618 O O . ILE A 1 81 ? 18.932 2.144 -22.881 1.00 87.12 81 ILE A O 1
ATOM 622 N N . TYR A 1 82 ? 17.453 3.044 -21.445 1.00 83.31 82 TYR A N 1
ATOM 623 C CA . TYR A 1 82 ? 17.974 4.414 -21.500 1.00 83.31 82 TYR A CA 1
ATOM 624 C C . TYR A 1 82 ? 19.260 4.631 -20.687 1.00 83.31 82 TYR A C 1
ATOM 626 O O . TYR A 1 82 ? 19.919 5.652 -20.850 1.00 83.31 82 TYR A O 1
ATOM 634 N N . LYS A 1 83 ? 19.672 3.662 -19.858 1.00 82.25 83 LYS A N 1
ATOM 635 C CA . LYS A 1 83 ? 20.985 3.692 -19.193 1.00 82.25 83 LYS A CA 1
ATOM 636 C C . LYS A 1 83 ? 22.109 3.132 -20.056 1.00 82.25 83 LYS A C 1
ATOM 638 O O . LYS A 1 83 ? 23.283 3.365 -19.750 1.00 82.25 83 LYS A O 1
ATOM 643 N N . ASN A 1 84 ? 21.770 2.390 -21.111 1.00 80.81 84 ASN A N 1
ATOM 644 C CA . ASN A 1 84 ? 22.757 1.830 -22.025 1.00 80.81 84 ASN A CA 1
ATOM 645 C C . ASN A 1 84 ? 23.554 2.944 -22.723 1.00 80.81 84 ASN A C 1
ATOM 647 O O . ASN A 1 84 ? 23.162 4.113 -22.757 1.00 80.81 84 ASN A O 1
ATOM 651 N N . LYS A 1 85 ? 24.718 2.590 -23.273 1.00 83.69 85 LYS A N 1
ATOM 652 C CA . LYS A 1 85 ? 25.479 3.510 -24.123 1.00 83.69 85 LYS A CA 1
ATOM 653 C C . LYS A 1 85 ? 24.652 3.914 -25.361 1.00 83.69 85 LYS A C 1
ATOM 655 O O . LYS A 1 85 ? 23.832 3.137 -25.849 1.00 83.69 85 LYS A O 1
ATOM 660 N N . LYS A 1 86 ? 24.908 5.117 -25.892 1.00 80.81 86 LYS A N 1
ATOM 661 C CA . LYS A 1 86 ? 24.213 5.653 -27.079 1.00 80.81 86 LYS A CA 1
ATOM 662 C C . LYS A 1 86 ? 24.365 4.748 -28.310 1.00 80.81 86 LYS A C 1
ATOM 664 O O . LYS A 1 86 ? 23.400 4.530 -29.030 1.00 80.81 86 LYS A O 1
ATOM 669 N N . ASP A 1 87 ? 25.538 4.148 -28.510 1.00 82.88 87 ASP A N 1
ATOM 670 C CA . ASP A 1 87 ? 25.792 3.184 -29.593 1.00 82.88 87 ASP A CA 1
ATOM 671 C C . ASP A 1 87 ? 24.814 1.991 -29.573 1.00 82.88 87 ASP A C 1
ATOM 673 O O . ASP A 1 87 ? 24.290 1.601 -30.612 1.00 82.88 87 ASP A O 1
ATOM 677 N N . LEU A 1 88 ? 24.489 1.457 -28.396 1.00 86.94 88 LEU A N 1
ATOM 678 C CA . LEU A 1 88 ? 23.510 0.384 -28.228 1.00 86.94 88 LEU A CA 1
ATOM 679 C C . LEU A 1 88 ? 22.081 0.830 -28.523 1.00 86.94 88 LEU A C 1
ATOM 681 O O . LEU A 1 88 ? 21.316 0.079 -29.128 1.00 86.94 88 LEU A O 1
ATOM 685 N N . VAL A 1 89 ? 21.716 2.042 -28.109 1.00 86.00 89 VAL A N 1
ATOM 686 C CA . VAL A 1 89 ? 20.405 2.627 -28.425 1.00 86.00 89 VAL A CA 1
ATOM 687 C C . VAL A 1 89 ? 20.251 2.779 -29.941 1.00 86.00 89 VAL A C 1
ATOM 689 O O . VAL A 1 89 ? 19.209 2.427 -30.491 1.00 86.00 89 VAL A O 1
ATOM 692 N N . GLN A 1 90 ? 21.317 3.182 -30.636 1.00 85.44 90 GLN A N 1
ATOM 693 C CA . GLN A 1 90 ? 21.350 3.261 -32.098 1.00 85.44 90 GLN A CA 1
ATOM 694 C C . GLN A 1 90 ? 21.230 1.887 -32.769 1.00 85.44 90 GLN A C 1
ATOM 696 O O . GLN A 1 90 ? 20.535 1.763 -33.778 1.00 85.44 90 GLN A O 1
ATOM 701 N N . VAL A 1 91 ? 21.815 0.829 -32.192 1.00 88.69 91 VAL A N 1
ATOM 702 C CA . VAL A 1 91 ? 21.585 -0.546 -32.670 1.00 88.69 91 VAL A CA 1
ATOM 703 C C . VAL A 1 91 ? 20.104 -0.916 -32.560 1.00 88.69 91 VAL A C 1
ATOM 705 O O . VAL A 1 91 ? 19.526 -1.398 -33.534 1.00 88.69 91 VAL A O 1
ATOM 708 N N . TYR A 1 92 ? 19.455 -0.646 -31.421 1.00 90.62 92 TYR A N 1
ATOM 709 C CA . TYR A 1 92 ? 18.012 -0.878 -31.284 1.00 90.62 92 TYR A CA 1
ATOM 710 C C . TYR A 1 92 ? 17.200 -0.077 -32.302 1.00 90.62 92 TYR A C 1
ATOM 712 O O . TYR A 1 92 ? 16.307 -0.637 -32.938 1.00 90.62 92 TYR A O 1
ATOM 720 N N . LEU A 1 93 ? 17.523 1.203 -32.501 1.00 89.06 93 LEU A N 1
ATOM 721 C CA . LEU A 1 93 ? 16.863 2.048 -33.492 1.00 89.06 93 LEU A CA 1
ATOM 722 C C . LEU A 1 93 ? 16.995 1.464 -34.904 1.00 89.06 93 LEU A C 1
ATOM 724 O O . LEU A 1 93 ? 15.993 1.343 -35.608 1.00 89.06 93 LEU A O 1
ATOM 728 N N . GLY A 1 94 ? 18.202 1.048 -35.295 1.00 88.62 94 GLY A N 1
ATOM 729 C CA . GLY A 1 94 ? 18.467 0.433 -36.593 1.00 88.62 94 GLY A CA 1
ATOM 730 C C . GLY A 1 94 ? 17.659 -0.846 -36.807 1.00 88.62 94 GLY A C 1
ATOM 731 O O . GLY A 1 94 ? 17.029 -1.012 -37.852 1.00 88.62 94 GLY A O 1
ATOM 732 N N . VAL A 1 95 ? 17.595 -1.714 -35.794 1.00 90.50 95 VAL A N 1
ATOM 733 C CA . VAL A 1 95 ? 16.815 -2.958 -35.855 1.00 90.50 95 VAL A CA 1
ATOM 734 C C . VAL A 1 95 ? 15.310 -2.676 -35.936 1.00 90.50 95 VAL A C 1
ATOM 736 O O . VAL A 1 95 ? 14.619 -3.285 -36.752 1.00 90.50 95 VAL A O 1
ATOM 739 N N . ILE A 1 96 ? 14.791 -1.725 -35.150 1.00 90.06 96 ILE A N 1
ATOM 740 C CA . ILE A 1 96 ? 13.370 -1.333 -35.167 1.00 90.06 96 ILE A CA 1
ATOM 741 C C . ILE A 1 96 ? 12.978 -0.731 -36.526 1.00 90.06 96 ILE A C 1
ATOM 743 O O . ILE A 1 96 ? 11.875 -0.975 -37.021 1.00 90.06 96 ILE A O 1
ATOM 747 N N . GLN A 1 97 ? 13.867 0.056 -37.138 1.00 88.38 97 GLN A N 1
ATOM 748 C CA . GLN A 1 97 ? 13.622 0.705 -38.426 1.00 88.38 97 GLN A CA 1
ATOM 749 C C . GLN A 1 97 ? 13.704 -0.271 -39.601 1.00 88.38 97 GLN A C 1
ATOM 751 O O . GLN A 1 97 ? 12.786 -0.314 -40.420 1.00 88.38 97 GLN A O 1
ATOM 756 N N . ASN A 1 98 ? 14.792 -1.036 -39.682 1.00 89.38 98 ASN A N 1
ATOM 757 C CA . ASN A 1 98 ? 15.111 -1.849 -40.854 1.00 89.38 98 ASN A CA 1
ATOM 758 C C . ASN A 1 98 ? 14.536 -3.261 -40.778 1.00 89.38 98 ASN A C 1
ATOM 760 O O . ASN A 1 98 ? 14.478 -3.946 -41.796 1.00 89.38 98 ASN A O 1
ATOM 764 N N . ARG A 1 99 ? 14.139 -3.710 -39.580 1.00 89.75 99 ARG A N 1
ATOM 765 C CA . ARG A 1 99 ? 13.745 -5.097 -39.302 1.00 89.75 99 ARG A CA 1
ATOM 766 C C . ARG A 1 99 ? 14.777 -6.116 -39.790 1.00 89.75 99 ARG A C 1
ATOM 768 O O . ARG A 1 99 ? 14.438 -7.202 -40.262 1.00 89.75 99 ARG A O 1
ATOM 775 N N . MET A 1 100 ? 16.050 -5.761 -39.670 1.00 90.44 100 MET A N 1
ATOM 776 C CA . MET A 1 100 ? 17.173 -6.615 -40.022 1.00 90.44 100 MET A CA 1
ATOM 777 C C . MET A 1 100 ? 18.328 -6.369 -39.058 1.00 90.44 100 MET A C 1
ATOM 779 O O . MET A 1 100 ? 18.516 -5.255 -38.571 1.00 90.44 100 MET A O 1
ATOM 783 N N . ILE A 1 101 ? 19.109 -7.413 -38.823 1.00 88.75 101 ILE A N 1
ATOM 784 C CA . ILE A 1 101 ? 20.426 -7.344 -38.200 1.00 88.75 101 ILE A CA 1
ATOM 785 C C . ILE A 1 101 ? 21.444 -7.303 -39.333 1.00 88.75 101 ILE A C 1
ATOM 787 O O . ILE A 1 101 ? 21.399 -8.152 -40.224 1.00 88.75 101 ILE A O 1
ATOM 791 N N . GLU A 1 102 ? 22.337 -6.318 -39.304 1.00 87.19 102 GLU A N 1
ATOM 792 C CA . GLU A 1 102 ? 23.395 -6.156 -40.298 1.00 87.19 102 GLU A CA 1
ATOM 793 C C . GLU A 1 102 ? 24.762 -6.295 -39.625 1.00 87.19 102 GLU A C 1
ATOM 795 O O . GLU A 1 102 ? 25.094 -5.516 -38.733 1.00 87.19 102 GLU A O 1
ATOM 800 N N . LEU A 1 103 ? 25.539 -7.301 -40.035 1.00 85.88 103 LEU A N 1
ATOM 801 C CA . LEU A 1 103 ? 26.928 -7.493 -39.605 1.00 85.88 103 LEU A CA 1
ATOM 802 C C . LEU A 1 103 ? 27.788 -7.707 -40.847 1.00 85.88 103 LEU A C 1
ATOM 804 O O . LEU A 1 103 ? 27.532 -8.623 -41.624 1.00 85.88 103 LEU A O 1
ATOM 808 N N . ASP A 1 104 ? 28.786 -6.846 -41.028 1.00 83.44 104 ASP A N 1
ATOM 809 C CA . ASP A 1 104 ? 29.795 -6.937 -42.093 1.00 83.44 104 ASP A CA 1
ATOM 810 C C . ASP A 1 104 ? 29.210 -7.164 -43.509 1.00 83.44 104 ASP A C 1
ATOM 812 O O . ASP A 1 104 ? 29.703 -7.951 -44.313 1.00 83.44 104 ASP A O 1
ATOM 816 N N . GLY A 1 105 ? 28.095 -6.482 -43.806 1.00 82.00 105 GLY A N 1
ATOM 817 C CA . GLY A 1 105 ? 27.389 -6.540 -45.093 1.00 82.00 105 GLY A CA 1
ATOM 818 C C . GLY A 1 105 ? 26.371 -7.679 -45.235 1.00 82.00 105 GLY A C 1
ATOM 819 O O . GLY A 1 105 ? 25.565 -7.665 -46.170 1.00 82.00 105 GLY A O 1
ATOM 820 N N . PHE A 1 106 ? 26.338 -8.632 -44.302 1.00 87.25 106 PHE A N 1
ATOM 821 C CA . PHE A 1 106 ? 25.298 -9.657 -44.244 1.00 87.25 106 PHE A CA 1
ATOM 822 C C . PHE A 1 106 ? 24.060 -9.143 -43.523 1.00 87.25 106 PHE A C 1
ATOM 824 O O . PHE A 1 106 ? 24.157 -8.433 -42.524 1.00 87.25 106 PHE A O 1
ATOM 831 N N . LYS A 1 107 ? 22.886 -9.538 -44.023 1.00 88.88 107 LYS A N 1
ATOM 832 C CA . LYS A 1 107 ? 21.587 -9.115 -43.497 1.00 88.88 107 LYS A CA 1
ATOM 833 C C . LYS A 1 107 ? 20.781 -10.325 -43.061 1.00 88.88 107 LYS A C 1
ATOM 835 O O . LYS A 1 107 ? 20.513 -11.215 -43.868 1.00 88.88 107 LYS A O 1
ATOM 840 N N . TRP A 1 108 ? 20.357 -10.325 -41.804 1.00 88.62 108 TRP A N 1
ATOM 841 C CA . TRP A 1 108 ? 19.439 -11.318 -41.255 1.00 88.62 108 TRP A CA 1
ATOM 842 C C . TRP A 1 108 ? 18.113 -10.645 -40.910 1.00 88.62 108 TRP A C 1
ATOM 844 O O . TRP A 1 108 ? 18.123 -9.663 -40.168 1.00 88.62 108 TRP A O 1
ATOM 854 N N . PRO A 1 109 ? 16.972 -11.125 -41.432 1.00 87.75 109 PRO A N 1
ATOM 855 C CA . PRO A 1 109 ? 15.672 -10.567 -41.083 1.00 87.75 109 PRO A CA 1
ATOM 856 C C . PRO A 1 109 ? 15.374 -10.784 -39.599 1.00 87.75 109 PRO A C 1
ATOM 858 O O . PRO A 1 109 ? 15.744 -11.812 -39.030 1.00 87.75 109 PRO A O 1
ATOM 861 N N . ILE A 1 110 ? 14.690 -9.815 -38.992 1.00 89.25 110 ILE A N 1
ATOM 862 C CA . ILE A 1 110 ? 14.228 -9.898 -37.610 1.00 89.25 110 ILE A CA 1
ATOM 863 C C . ILE A 1 110 ? 12.704 -9.773 -37.548 1.00 89.25 110 ILE A C 1
ATOM 865 O O . ILE A 1 110 ? 12.094 -8.872 -38.124 1.00 89.25 110 ILE A O 1
ATOM 869 N N . ASP A 1 111 ? 12.095 -10.684 -36.811 1.00 87.81 111 ASP A N 1
ATOM 870 C CA . ASP A 1 111 ? 10.707 -10.635 -36.393 1.00 87.81 111 ASP A CA 1
ATOM 871 C C . ASP A 1 111 ? 10.688 -10.884 -34.884 1.00 87.81 111 ASP A C 1
ATOM 873 O O . ASP A 1 111 ? 10.858 -12.004 -34.410 1.00 87.81 111 ASP A O 1
ATOM 877 N N . THR A 1 112 ? 10.646 -9.816 -34.091 1.00 88.75 112 THR A N 1
ATOM 878 C CA . THR A 1 112 ? 10.785 -9.906 -32.632 1.00 88.75 112 THR A CA 1
ATOM 879 C C . THR A 1 112 ? 9.984 -8.807 -31.963 1.00 88.75 112 THR A C 1
ATOM 881 O O . THR A 1 112 ? 10.046 -7.643 -32.363 1.00 88.75 112 THR A O 1
ATOM 884 N N . LEU A 1 113 ? 9.281 -9.162 -30.890 1.00 90.56 113 LEU A N 1
ATOM 885 C CA . LEU A 1 113 ? 8.685 -8.185 -29.990 1.00 90.56 113 LEU A CA 1
ATOM 886 C C . LEU A 1 113 ? 9.738 -7.706 -28.988 1.00 90.56 113 LEU A C 1
ATOM 888 O O . LEU A 1 113 ? 10.205 -8.484 -28.159 1.00 90.56 113 LEU A O 1
ATOM 892 N N . ILE A 1 114 ? 10.096 -6.425 -29.034 1.00 91.62 114 ILE A N 1
ATOM 893 C CA . ILE A 1 114 ? 11.003 -5.825 -28.051 1.00 91.62 114 ILE A CA 1
ATOM 894 C C . ILE A 1 114 ? 10.179 -5.232 -26.907 1.00 91.62 114 ILE A C 1
ATOM 896 O O . ILE A 1 114 ? 9.345 -4.354 -27.119 1.00 91.62 114 ILE A O 1
ATOM 900 N N . VAL A 1 115 ? 10.441 -5.693 -25.687 1.00 93.19 115 VAL A N 1
ATOM 901 C CA . VAL A 1 115 ? 9.885 -5.148 -24.448 1.00 93.19 115 VAL A CA 1
ATOM 902 C C . VAL A 1 115 ? 11.026 -4.517 -23.661 1.00 93.19 115 VAL A C 1
ATOM 904 O O . VAL A 1 115 ? 11.876 -5.206 -23.099 1.00 93.19 115 VAL A O 1
ATOM 907 N N . ALA A 1 116 ? 11.058 -3.190 -23.636 1.00 91.12 116 ALA A N 1
ATOM 908 C CA . ALA A 1 116 ? 12.066 -2.437 -22.907 1.00 91.12 116 ALA A CA 1
ATOM 909 C C . ALA A 1 116 ? 11.501 -1.898 -21.591 1.00 91.12 116 ALA A C 1
ATOM 911 O O . ALA A 1 116 ? 10.354 -1.452 -21.533 1.00 91.12 116 ALA A O 1
ATOM 912 N N . THR A 1 117 ? 12.315 -1.916 -20.538 1.00 91.50 117 THR A N 1
ATOM 913 C CA . THR A 1 117 ? 11.970 -1.308 -19.250 1.00 91.50 117 THR A CA 1
ATOM 914 C C . THR A 1 117 ? 12.891 -0.132 -18.953 1.00 91.50 117 THR A C 1
ATOM 916 O O . THR A 1 117 ? 14.050 -0.103 -19.363 1.00 91.50 117 THR A O 1
ATOM 919 N N . SER A 1 118 ? 12.369 0.861 -18.239 1.00 88.12 118 SER A N 1
ATOM 920 C CA . SER A 1 118 ? 13.154 1.947 -17.657 1.00 88.12 118 SER A CA 1
ATOM 921 C C . SER A 1 118 ? 12.419 2.521 -16.450 1.00 88.12 118 SER A C 1
ATOM 923 O O . SER A 1 118 ? 11.249 2.218 -16.219 1.00 88.12 118 SER A O 1
ATOM 925 N N . ASN A 1 119 ? 13.113 3.347 -15.676 1.00 85.62 119 ASN A N 1
ATOM 926 C CA . ASN A 1 119 ? 12.504 4.173 -14.645 1.00 85.62 119 ASN A CA 1
ATOM 927 C C . ASN A 1 119 ? 12.149 5.568 -15.209 1.00 85.62 119 ASN A C 1
ATOM 929 O O . ASN A 1 119 ? 12.643 5.960 -16.272 1.00 85.62 119 ASN A O 1
ATOM 933 N N . ASN A 1 120 ? 11.297 6.305 -14.489 1.00 83.88 120 ASN A N 1
ATOM 934 C CA . A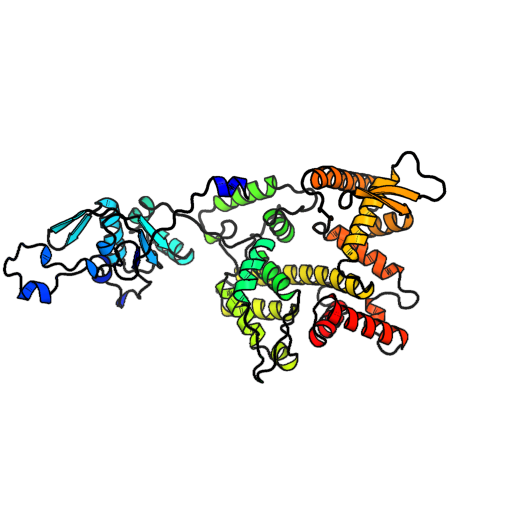SN A 1 120 ? 10.817 7.621 -14.922 1.00 83.88 120 ASN A CA 1
ATOM 935 C C . ASN A 1 120 ? 11.947 8.664 -14.976 1.00 83.88 120 ASN A C 1
ATOM 937 O O . ASN A 1 120 ? 12.048 9.380 -15.960 1.00 83.88 120 ASN A O 1
ATOM 941 N N . SER A 1 121 ? 12.852 8.698 -13.991 1.00 80.00 121 SER A N 1
ATOM 942 C CA . SER A 1 121 ? 13.938 9.692 -13.931 1.00 80.00 121 SER A CA 1
ATOM 943 C C . SER A 1 121 ? 14.945 9.578 -15.082 1.00 80.00 121 SER A C 1
ATOM 945 O O . SER A 1 121 ? 15.385 10.583 -15.634 1.00 80.00 121 SER A O 1
ATOM 947 N N . GLU A 1 122 ? 15.311 8.353 -15.462 1.00 81.75 122 GLU A N 1
ATOM 948 C CA . GLU A 1 122 ? 16.198 8.090 -16.601 1.00 81.75 122 GLU A CA 1
ATOM 949 C C . GLU A 1 122 ? 15.481 8.406 -17.909 1.00 81.75 122 GLU A C 1
ATOM 951 O O . GLU A 1 122 ? 16.090 8.947 -18.823 1.00 81.75 122 GLU A O 1
ATOM 956 N N . PHE A 1 123 ? 14.179 8.113 -17.995 1.00 84.00 123 PHE A N 1
ATOM 957 C CA . PHE A 1 123 ? 13.396 8.463 -19.173 1.00 84.00 123 PHE A CA 1
ATOM 958 C C . PHE A 1 123 ? 13.249 9.982 -19.341 1.00 84.00 123 PHE A C 1
ATOM 960 O O . PHE A 1 123 ? 13.423 10.476 -20.450 1.00 84.00 123 PHE A O 1
ATOM 967 N N . ASP A 1 124 ? 13.019 10.731 -18.260 1.00 80.44 124 ASP A N 1
ATOM 968 C CA . ASP A 1 124 ? 12.959 12.199 -18.289 1.00 80.44 124 ASP A CA 1
ATOM 969 C C . ASP A 1 124 ? 14.317 12.815 -18.661 1.00 80.44 124 ASP A C 1
ATOM 971 O O . ASP A 1 124 ? 14.387 13.744 -19.469 1.00 80.44 124 ASP A O 1
ATOM 975 N N . THR A 1 125 ? 15.413 12.258 -18.133 1.00 80.50 125 THR A N 1
ATOM 976 C CA . THR A 1 125 ? 16.776 12.661 -18.516 1.00 80.50 125 THR A CA 1
ATOM 977 C C . THR A 1 125 ? 17.007 12.402 -20.004 1.00 80.50 125 THR A C 1
ATOM 979 O O . THR A 1 125 ? 17.436 13.295 -20.732 1.00 80.50 125 THR A O 1
ATOM 982 N N . PHE A 1 126 ? 16.636 11.218 -20.486 1.00 80.44 126 PHE A N 1
ATOM 983 C CA . PHE A 1 126 ? 16.764 10.841 -21.889 1.00 80.44 126 PHE A CA 1
ATOM 984 C C . PHE A 1 126 ? 15.901 11.713 -22.819 1.00 80.44 126 PHE A C 1
ATOM 986 O O . PHE A 1 126 ? 16.362 12.112 -23.882 1.00 80.44 126 PHE A O 1
ATOM 993 N N . LEU A 1 127 ? 14.687 12.098 -22.407 1.00 78.94 127 LEU A N 1
ATOM 994 C CA . LEU A 1 127 ? 13.832 13.043 -23.143 1.00 78.94 127 LEU A CA 1
ATOM 995 C C . LEU A 1 127 ? 14.456 14.440 -23.270 1.00 78.94 127 LEU A C 1
ATOM 997 O O . LEU A 1 127 ? 14.223 15.137 -24.261 1.00 78.94 127 LEU A O 1
ATOM 1001 N N . SER A 1 128 ? 15.237 14.866 -22.274 1.00 79.12 128 SER A N 1
ATOM 1002 C CA . SER A 1 128 ? 15.944 16.150 -22.318 1.00 79.12 128 SER A CA 1
ATOM 1003 C C . SER A 1 128 ? 17.099 16.146 -23.332 1.00 79.12 128 SER A C 1
ATOM 1005 O O . SER A 1 128 ? 17.393 17.175 -23.951 1.00 79.12 128 SER A O 1
ATOM 1007 N N . GLU A 1 129 ? 17.692 14.975 -23.578 1.00 76.06 129 GLU A N 1
ATOM 1008 C CA . GLU A 1 129 ? 18.710 14.728 -24.598 1.00 76.06 129 GLU A CA 1
ATOM 1009 C C . GLU A 1 129 ? 18.051 14.555 -25.981 1.00 76.06 129 GLU A C 1
ATOM 1011 O O . GLU A 1 129 ? 17.940 13.457 -26.519 1.00 76.06 129 GLU A O 1
ATOM 1016 N N . LYS A 1 130 ? 17.609 15.663 -26.593 1.00 68.56 130 LYS A N 1
ATOM 1017 C CA . LYS A 1 130 ? 16.889 15.704 -27.890 1.00 68.56 130 LYS A CA 1
ATOM 1018 C C . LYS A 1 130 ? 17.523 14.916 -29.056 1.00 68.56 130 LYS A C 1
ATOM 1020 O O . LYS A 1 130 ? 16.854 14.709 -30.065 1.00 68.56 130 LYS A O 1
ATOM 1025 N N . GLU A 1 131 ? 18.788 14.509 -28.950 1.00 63.06 131 GLU A N 1
ATOM 1026 C CA . GLU A 1 131 ? 19.518 13.731 -29.961 1.00 63.06 131 GLU A CA 1
ATOM 1027 C C . GLU A 1 131 ? 18.940 12.322 -30.181 1.00 63.06 131 GLU A C 1
ATOM 1029 O O . GLU A 1 131 ? 19.024 11.800 -31.289 1.00 63.06 131 GLU A O 1
ATOM 1034 N N . GLU A 1 132 ? 18.304 11.722 -29.169 1.00 66.00 132 GLU A N 1
ATOM 1035 C CA . GLU A 1 132 ? 17.851 10.320 -29.210 1.00 66.00 132 GLU A CA 1
ATOM 1036 C C . GLU A 1 132 ? 16.317 10.167 -29.310 1.00 66.00 132 GLU A C 1
ATOM 1038 O O . GLU A 1 132 ? 15.769 9.070 -29.184 1.00 66.00 132 GLU A O 1
ATOM 1043 N N . ALA A 1 133 ? 15.599 11.254 -29.611 1.00 67.06 133 ALA A N 1
ATOM 1044 C CA . ALA A 1 133 ? 14.146 11.255 -29.820 1.00 67.06 133 ALA A CA 1
ATOM 1045 C C . ALA A 1 133 ? 13.610 10.191 -30.818 1.00 67.06 133 ALA A C 1
ATOM 1047 O O . ALA A 1 133 ? 12.529 9.649 -30.567 1.00 67.06 133 ALA A O 1
ATOM 1048 N N . PRO A 1 134 ? 14.327 9.805 -31.901 1.00 81.62 134 PRO A N 1
ATOM 1049 C CA . PRO A 1 134 ? 13.781 8.876 -32.893 1.00 81.62 134 PRO A CA 1
ATOM 1050 C C . PRO A 1 134 ? 13.414 7.486 -32.362 1.00 81.62 134 PRO A C 1
ATOM 1052 O O . PRO A 1 134 ? 12.513 6.855 -32.915 1.00 81.62 134 PRO A O 1
ATOM 1055 N N . ILE A 1 135 ? 14.089 6.976 -31.320 1.00 83.12 135 ILE A N 1
ATOM 1056 C CA . ILE A 1 135 ? 13.726 5.667 -30.748 1.00 83.12 135 ILE A CA 1
ATOM 1057 C C . ILE A 1 135 ? 12.392 5.743 -30.010 1.00 83.12 135 ILE A C 1
ATOM 1059 O O . ILE A 1 135 ? 11.599 4.806 -30.077 1.00 83.12 135 ILE A O 1
ATOM 1063 N N . ILE A 1 136 ? 12.111 6.880 -29.374 1.00 82.69 136 ILE A N 1
ATOM 1064 C CA . ILE A 1 136 ? 10.883 7.114 -28.618 1.00 82.69 136 ILE A CA 1
ATOM 1065 C C . ILE A 1 136 ? 9.694 7.150 -29.575 1.00 82.69 136 ILE A C 1
ATOM 1067 O O . ILE A 1 136 ? 8.712 6.451 -29.345 1.00 82.69 136 ILE A O 1
ATOM 1071 N N . ASP A 1 137 ? 9.825 7.860 -30.699 1.00 82.62 137 ASP A N 1
ATOM 1072 C CA . ASP A 1 137 ? 8.784 7.961 -31.733 1.00 82.62 137 ASP A CA 1
ATOM 1073 C C . ASP A 1 137 ? 8.428 6.609 -32.374 1.00 82.62 137 ASP A C 1
ATOM 1075 O O . ASP A 1 137 ? 7.350 6.438 -32.947 1.00 82.62 137 ASP A O 1
ATOM 1079 N N . ARG A 1 138 ? 9.332 5.625 -32.294 1.00 86.19 138 ARG A N 1
ATOM 1080 C CA . ARG A 1 138 ? 9.124 4.263 -32.808 1.00 86.19 138 ARG A CA 1
ATOM 1081 C C . ARG A 1 138 ? 8.645 3.276 -31.745 1.00 86.19 138 ARG A C 1
ATOM 1083 O O . ARG A 1 138 ? 8.304 2.145 -32.093 1.00 86.19 138 ARG A O 1
ATOM 1090 N N . CYS A 1 139 ? 8.593 3.684 -30.480 1.00 87.38 139 CYS A N 1
ATOM 1091 C CA . CYS A 1 139 ? 8.164 2.851 -29.367 1.00 87.38 139 CYS A CA 1
ATOM 1092 C C . CYS A 1 139 ? 6.768 3.251 -28.881 1.00 87.38 139 CYS A C 1
ATOM 1094 O O . CYS A 1 139 ? 6.427 4.425 -28.772 1.00 87.38 139 CYS A O 1
ATOM 1096 N N . ARG A 1 140 ? 5.957 2.262 -28.492 1.00 89.75 140 ARG A N 1
ATOM 1097 C CA . ARG A 1 140 ? 4.746 2.528 -27.710 1.00 89.75 140 ARG A CA 1
ATOM 1098 C C . ARG A 1 140 ? 5.105 2.543 -26.229 1.00 89.75 140 ARG A C 1
ATOM 1100 O O . ARG A 1 140 ? 5.386 1.497 -25.653 1.00 89.75 140 ARG A O 1
ATOM 1107 N N . ILE A 1 141 ? 5.056 3.717 -25.610 1.00 87.12 141 ILE A N 1
ATOM 1108 C CA . ILE A 1 141 ? 5.320 3.857 -24.176 1.00 87.12 141 ILE A CA 1
ATOM 1109 C C . ILE A 1 141 ? 4.106 3.368 -23.382 1.00 87.12 141 ILE A C 1
ATOM 1111 O O . ILE A 1 141 ? 2.974 3.790 -23.624 1.00 87.12 141 ILE A O 1
ATOM 1115 N N . CYS A 1 142 ? 4.353 2.492 -22.410 1.00 88.94 142 CYS A N 1
ATOM 1116 C CA . CYS A 1 142 ? 3.364 2.060 -21.433 1.00 88.94 142 CYS A CA 1
ATOM 1117 C C . CYS A 1 142 ? 3.823 2.485 -20.038 1.00 88.94 142 CYS A C 1
ATOM 1119 O O . CYS A 1 142 ? 4.787 1.940 -19.504 1.00 88.94 142 CYS A O 1
ATOM 1121 N N . TYR A 1 143 ? 3.128 3.451 -19.443 1.00 87.31 143 TYR A N 1
ATOM 1122 C CA . TYR A 1 143 ? 3.421 3.900 -18.086 1.00 87.31 143 TYR A CA 1
ATOM 1123 C C . TYR A 1 143 ? 2.827 2.927 -17.069 1.00 87.31 143 TYR A C 1
ATOM 1125 O O . TYR A 1 143 ? 1.619 2.693 -17.056 1.00 87.31 143 TYR A O 1
ATOM 1133 N N . VAL A 1 144 ? 3.671 2.379 -16.198 1.00 88.56 144 VAL A N 1
ATOM 1134 C CA . VAL A 1 144 ? 3.250 1.461 -15.135 1.00 88.56 144 VAL A CA 1
ATOM 1135 C C . VAL A 1 144 ? 3.241 2.229 -13.820 1.00 88.56 144 VAL A C 1
ATOM 1137 O O . VAL A 1 144 ? 4.286 2.459 -13.220 1.00 88.56 144 VAL A O 1
ATOM 1140 N N . ALA A 1 145 ? 2.057 2.674 -13.400 1.00 90.12 145 ALA A N 1
ATOM 1141 C CA . ALA A 1 145 ? 1.889 3.382 -12.136 1.00 90.12 145 ALA A CA 1
ATOM 1142 C C . ALA A 1 145 ? 2.093 2.447 -10.936 1.00 90.12 145 ALA A C 1
ATOM 1144 O O . ALA A 1 145 ? 1.832 1.241 -10.997 1.00 90.12 145 ALA A O 1
ATOM 1145 N N . HIS A 1 146 ? 2.512 3.017 -9.810 1.00 92.00 146 HIS A N 1
ATOM 1146 C CA . HIS A 1 146 ? 2.429 2.334 -8.533 1.00 92.00 146 HIS A CA 1
ATOM 1147 C C . HIS A 1 146 ? 0.974 2.059 -8.167 1.00 92.00 146 HIS A C 1
ATOM 1149 O O . HIS A 1 146 ? 0.071 2.829 -8.488 1.00 92.00 146 HIS A O 1
ATOM 1155 N N . ASN A 1 147 ? 0.754 0.976 -7.427 1.00 92.50 147 ASN A N 1
ATOM 1156 C CA . ASN A 1 147 ? -0.580 0.659 -6.959 1.00 92.50 147 ASN A CA 1
ATOM 1157 C C . ASN A 1 147 ? -1.077 1.725 -5.962 1.00 92.50 147 ASN A C 1
ATOM 1159 O O . ASN A 1 147 ? -0.434 1.970 -4.937 1.00 92.50 147 ASN A O 1
ATOM 1163 N N . THR A 1 148 ? -2.212 2.344 -6.271 1.00 92.81 148 THR A N 1
ATOM 1164 C CA . THR A 1 148 ? -2.888 3.353 -5.441 1.00 92.81 148 THR A CA 1
ATOM 1165 C C . THR A 1 148 ? -4.085 2.782 -4.679 1.00 92.81 148 THR A C 1
ATOM 1167 O O . THR A 1 148 ? -4.663 3.473 -3.846 1.00 92.81 148 THR A O 1
ATOM 1170 N N . ASP A 1 149 ? -4.461 1.531 -4.949 1.00 93.50 149 ASP A N 1
ATOM 1171 C CA . ASP A 1 149 ? -5.491 0.807 -4.210 1.00 93.50 149 ASP A CA 1
ATOM 1172 C C . ASP A 1 149 ? -4.847 0.088 -3.016 1.00 93.50 149 ASP A C 1
ATOM 1174 O O . ASP A 1 149 ? -4.085 -0.876 -3.170 1.00 93.50 149 ASP A O 1
ATOM 1178 N N . TYR A 1 150 ? -5.175 0.545 -1.806 1.00 93.75 150 TYR A N 1
ATOM 1179 C CA . TYR A 1 150 ? -4.632 -0.015 -0.572 1.00 93.75 150 TYR A CA 1
ATOM 1180 C C . TYR A 1 150 ? -5.101 -1.444 -0.272 1.00 93.75 150 TYR A C 1
ATOM 1182 O O . TYR A 1 150 ? -4.395 -2.160 0.435 1.00 93.75 150 TYR A O 1
ATOM 1190 N N . LYS A 1 151 ? -6.237 -1.898 -0.818 1.00 92.75 151 LYS A N 1
ATOM 1191 C CA . LYS A 1 151 ? -6.708 -3.285 -0.691 1.00 92.75 151 LYS A CA 1
ATOM 1192 C C . LYS A 1 151 ? -5.880 -4.210 -1.561 1.00 92.75 151 LYS A C 1
ATOM 1194 O O . LYS A 1 151 ? -5.412 -5.234 -1.073 1.00 92.75 151 LYS A O 1
ATOM 1199 N N . ILE A 1 152 ? -5.642 -3.826 -2.815 1.00 93.12 152 ILE A N 1
ATOM 1200 C CA . ILE A 1 152 ? -4.760 -4.588 -3.709 1.00 93.12 152 ILE A CA 1
ATOM 1201 C C . ILE A 1 152 ? -3.313 -4.521 -3.200 1.00 93.12 152 ILE A C 1
ATOM 1203 O O . ILE A 1 152 ? -2.569 -5.498 -3.297 1.00 93.12 152 ILE A O 1
ATOM 1207 N N . GLN A 1 153 ? -2.915 -3.404 -2.578 1.00 95.75 153 GLN A N 1
ATOM 1208 C CA . GLN A 1 153 ? -1.570 -3.248 -2.026 1.00 95.75 153 GLN A CA 1
ATOM 1209 C C . GLN A 1 153 ? -1.300 -4.276 -0.930 1.00 95.75 153 GLN A C 1
ATOM 1211 O O . GLN A 1 153 ? -0.153 -4.695 -0.806 1.00 95.75 153 GLN A O 1
ATOM 1216 N N . LYS A 1 154 ? -2.324 -4.764 -0.215 1.00 95.19 154 LYS A N 1
ATOM 1217 C CA . LYS A 1 154 ? -2.151 -5.815 0.797 1.00 95.19 154 LYS A CA 1
ATOM 1218 C C . LYS A 1 154 ? -1.474 -7.065 0.246 1.00 95.19 154 LYS A C 1
ATOM 1220 O O . LYS A 1 154 ? -0.649 -7.636 0.951 1.00 95.19 154 LYS A O 1
ATOM 1225 N N . PHE A 1 155 ? -1.748 -7.450 -1.003 1.00 94.88 155 PHE A N 1
ATOM 1226 C CA . PHE A 1 155 ? -1.103 -8.607 -1.636 1.00 94.88 155 PHE A CA 1
ATOM 1227 C C . PHE A 1 155 ? 0.388 -8.360 -1.894 1.00 94.88 155 PHE A C 1
ATOM 1229 O O . PHE A 1 155 ? 1.228 -9.219 -1.635 1.00 94.88 155 PHE A O 1
ATOM 1236 N N . LEU A 1 156 ? 0.737 -7.157 -2.359 1.00 94.19 156 LEU A N 1
ATOM 1237 C CA . LEU A 1 156 ? 2.133 -6.762 -2.563 1.00 94.19 156 LEU A CA 1
ATOM 1238 C C . LEU A 1 156 ? 2.874 -6.610 -1.230 1.00 94.19 156 LEU A C 1
ATOM 1240 O O . LEU A 1 156 ? 4.048 -6.958 -1.126 1.00 94.19 156 LEU A O 1
ATOM 1244 N N . THR A 1 157 ? 2.201 -6.102 -0.204 1.00 96.06 157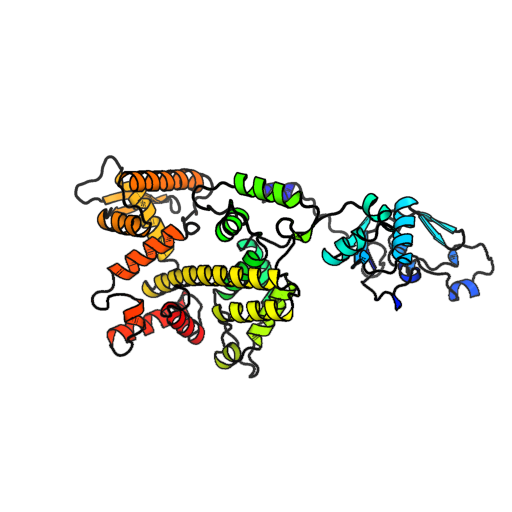 THR A N 1
ATOM 1245 C CA . THR A 1 157 ? 2.745 -5.973 1.147 1.00 96.06 157 THR A CA 1
ATOM 1246 C C . THR A 1 157 ? 2.933 -7.337 1.802 1.00 96.06 157 THR A C 1
ATOM 1248 O O . THR A 1 157 ? 3.971 -7.572 2.408 1.00 96.06 157 THR A O 1
ATOM 1251 N N . GLU A 1 158 ? 1.995 -8.270 1.625 1.00 95.19 158 GLU A N 1
ATOM 1252 C CA . GLU A 1 158 ? 2.135 -9.657 2.082 1.00 95.19 158 GLU A CA 1
ATOM 1253 C C . GLU A 1 158 ? 3.354 -10.318 1.434 1.00 95.19 158 GLU A C 1
ATOM 1255 O O . GLU A 1 158 ? 4.153 -10.948 2.122 1.00 95.19 158 GLU A O 1
ATOM 1260 N N . TYR A 1 159 ? 3.554 -10.099 0.131 1.00 92.94 159 TYR A N 1
ATOM 1261 C CA . TYR A 1 159 ? 4.749 -10.568 -0.565 1.00 92.94 159 TYR A CA 1
ATOM 1262 C C . TYR A 1 159 ? 6.040 -9.951 -0.002 1.00 92.94 159 TYR A C 1
ATOM 1264 O O . TYR A 1 159 ? 7.033 -10.656 0.153 1.00 92.94 159 TYR A O 1
ATOM 1272 N N . ALA A 1 160 ? 6.036 -8.654 0.331 1.00 93.31 160 ALA A N 1
ATOM 1273 C CA . ALA A 1 160 ? 7.197 -7.976 0.917 1.00 93.31 160 ALA A CA 1
ATOM 1274 C C . ALA A 1 160 ? 7.525 -8.463 2.337 1.00 93.31 160 ALA A C 1
ATOM 1276 O O . ALA A 1 160 ? 8.698 -8.594 2.678 1.00 93.31 160 ALA A O 1
ATOM 1277 N N . ILE A 1 161 ? 6.505 -8.738 3.154 1.00 93.50 161 ILE A N 1
ATOM 1278 C CA . ILE A 1 161 ? 6.676 -9.340 4.483 1.00 93.50 161 ILE A CA 1
ATOM 1279 C C . ILE A 1 161 ? 7.202 -10.776 4.334 1.00 93.50 161 ILE A C 1
ATOM 1281 O O . ILE A 1 161 ? 8.134 -11.182 5.031 1.00 93.50 161 ILE A O 1
ATOM 1285 N N . GLY A 1 162 ? 6.679 -11.520 3.360 1.00 90.75 162 GLY A N 1
ATOM 1286 C CA . GLY A 1 162 ? 7.023 -12.912 3.098 1.00 90.75 162 GLY A CA 1
ATOM 1287 C C . GLY A 1 162 ? 6.275 -13.882 4.016 1.00 90.75 162 GLY A C 1
ATOM 1288 O O . GLY A 1 162 ? 5.746 -13.500 5.054 1.00 90.75 162 GLY A O 1
ATOM 1289 N N . LYS A 1 163 ? 6.232 -15.158 3.615 1.00 85.69 163 LYS A N 1
ATOM 1290 C CA . LYS A 1 163 ? 5.463 -16.212 4.307 1.00 85.69 163 LYS A CA 1
ATOM 1291 C C . LYS A 1 163 ? 6.284 -17.030 5.303 1.00 85.69 163 LYS A C 1
ATOM 1293 O O . LYS A 1 163 ? 5.716 -17.770 6.101 1.00 85.69 163 LYS A O 1
ATOM 1298 N N . ASP A 1 164 ? 7.606 -16.909 5.248 1.00 87.38 164 ASP A N 1
ATOM 1299 C CA . ASP A 1 164 ? 8.495 -17.655 6.130 1.00 87.38 164 ASP A CA 1
ATOM 1300 C C . ASP A 1 164 ? 8.372 -17.174 7.573 1.00 87.38 164 ASP A C 1
ATOM 1302 O O . ASP A 1 164 ? 8.255 -15.974 7.839 1.00 87.38 164 ASP A O 1
ATOM 1306 N N . THR A 1 165 ? 8.465 -18.116 8.513 1.00 87.31 165 THR A N 1
ATOM 1307 C CA . THR A 1 165 ? 8.496 -17.813 9.943 1.00 87.31 165 THR A CA 1
ATOM 1308 C C . THR A 1 165 ? 9.691 -16.921 10.258 1.00 87.31 165 THR A C 1
ATOM 1310 O O . THR A 1 165 ? 10.844 -17.352 10.191 1.00 87.31 165 THR A O 1
ATOM 1313 N N . LYS A 1 166 ? 9.413 -15.667 10.618 1.00 90.50 166 LYS A N 1
ATOM 1314 C CA . LYS A 1 166 ? 10.441 -14.701 11.000 1.00 90.50 166 LYS A CA 1
ATOM 1315 C C . LYS A 1 166 ? 10.988 -15.049 12.378 1.00 90.50 166 LYS A C 1
ATOM 1317 O O . LYS A 1 166 ? 10.255 -15.521 13.248 1.00 90.50 166 LYS A O 1
ATOM 1322 N N . ARG A 1 167 ? 12.288 -14.839 12.567 1.00 90.75 167 ARG A N 1
ATOM 1323 C CA . ARG A 1 167 ? 12.979 -15.113 13.826 1.00 90.75 167 ARG A CA 1
ATOM 1324 C C . ARG A 1 167 ? 13.791 -13.904 14.264 1.00 90.75 167 ARG A C 1
ATOM 1326 O O . ARG A 1 167 ? 14.307 -13.186 13.413 1.00 90.75 167 ARG A O 1
ATOM 1333 N N . SER A 1 168 ? 13.879 -13.696 15.573 1.00 89.50 168 SER A N 1
ATOM 1334 C CA . SER A 1 168 ? 14.762 -12.698 16.171 1.00 89.50 168 SER A CA 1
ATOM 1335 C C . SER A 1 168 ? 16.230 -13.106 16.026 1.00 89.50 168 SER A C 1
ATOM 1337 O O . SER A 1 168 ? 16.535 -14.243 15.648 1.00 89.50 168 SER A O 1
ATOM 1339 N N . LEU A 1 169 ? 17.142 -12.205 16.398 1.00 87.44 169 LEU A N 1
ATOM 1340 C CA . LEU A 1 169 ? 18.581 -12.495 16.484 1.00 87.44 169 LEU A CA 1
ATOM 1341 C C . LEU A 1 169 ? 18.888 -13.712 17.383 1.00 87.44 169 LEU A C 1
ATOM 1343 O O . LEU A 1 169 ? 19.757 -14.517 17.060 1.00 87.44 169 LEU A O 1
ATOM 1347 N N . ASP A 1 170 ? 18.093 -13.917 18.437 1.00 88.44 170 ASP A N 1
ATOM 1348 C CA . ASP A 1 170 ? 18.173 -15.079 19.339 1.00 88.44 170 ASP A CA 1
ATOM 1349 C C . ASP A 1 170 ? 17.435 -16.325 18.807 1.00 88.44 170 ASP A C 1
ATOM 1351 O O . ASP A 1 170 ? 17.137 -17.258 19.554 1.00 88.44 170 ASP A O 1
ATOM 1355 N N . SER A 1 171 ? 17.075 -16.350 17.520 1.00 88.19 171 SER A N 1
ATOM 1356 C CA . SER A 1 171 ? 16.343 -17.443 16.862 1.00 88.19 171 SER A CA 1
ATOM 1357 C C . SER A 1 171 ? 14.934 -17.730 17.410 1.00 88.19 171 SER A C 1
ATOM 1359 O O . SER A 1 171 ? 14.345 -18.770 17.084 1.00 88.19 171 SER A O 1
ATOM 1361 N N . LYS A 1 172 ? 14.343 -16.818 18.193 1.00 91.75 172 LYS A N 1
ATOM 1362 C CA . LYS A 1 172 ? 12.959 -16.943 18.686 1.00 91.75 172 LYS A CA 1
ATOM 1363 C C . LYS A 1 172 ? 11.971 -16.546 17.599 1.00 91.75 172 LYS A C 1
ATOM 1365 O O . LYS A 1 172 ? 12.255 -15.649 16.817 1.00 91.75 172 LYS A O 1
ATOM 1370 N N . VAL A 1 173 ? 10.821 -17.212 17.537 1.00 92.88 173 VAL A N 1
ATOM 1371 C CA . VAL A 1 173 ? 9.787 -16.902 16.538 1.00 92.88 173 VAL A CA 1
ATOM 1372 C C . VAL A 1 173 ? 9.222 -15.507 16.801 1.00 92.88 173 VAL A C 1
ATOM 1374 O O . VAL A 1 173 ? 8.813 -15.214 17.920 1.00 92.88 173 VAL A O 1
ATOM 1377 N N . LEU A 1 174 ? 9.202 -14.667 15.767 1.00 93.56 174 LEU A N 1
ATOM 1378 C CA . LEU A 1 174 ? 8.562 -13.358 15.809 1.00 93.56 174 LEU A CA 1
ATOM 1379 C C . LEU A 1 174 ? 7.085 -13.507 15.460 1.00 93.56 174 LEU A C 1
ATOM 1381 O O . LEU A 1 174 ? 6.729 -14.092 14.435 1.00 93.56 174 LEU A O 1
ATOM 1385 N N . HIS A 1 175 ? 6.228 -12.940 16.300 1.00 94.75 175 HIS A N 1
ATOM 1386 C CA . HIS A 1 175 ? 4.822 -12.758 15.968 1.00 94.75 175 HIS A CA 1
ATOM 1387 C C . HIS A 1 175 ? 4.660 -11.622 14.948 1.00 94.75 175 HIS A C 1
ATOM 1389 O O . HIS A 1 175 ? 5.386 -10.630 14.995 1.00 94.75 175 HIS A O 1
ATOM 1395 N N . GLN A 1 176 ? 3.720 -11.767 14.017 1.00 94.50 176 GLN A N 1
ATOM 1396 C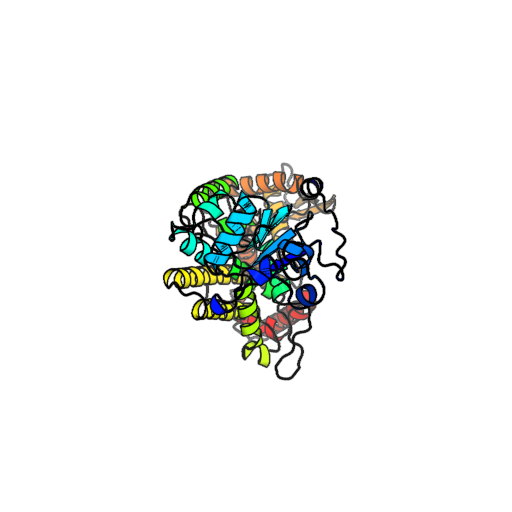 CA . GLN A 1 176 ? 3.340 -10.714 13.081 1.00 94.50 176 GLN A CA 1
ATOM 1397 C C . GLN A 1 176 ? 2.035 -10.080 13.555 1.00 94.50 176 GLN A C 1
ATOM 1399 O O . GLN A 1 176 ? 1.007 -10.757 13.577 1.00 94.50 176 GLN A O 1
ATOM 1404 N N . ASP A 1 177 ? 2.060 -8.785 13.877 1.00 95.00 177 ASP A N 1
ATOM 1405 C CA . ASP A 1 177 ? 0.849 -8.066 14.267 1.00 95.00 177 ASP A CA 1
ATOM 1406 C C . ASP A 1 177 ? -0.220 -8.158 13.154 1.00 95.00 177 ASP A C 1
ATOM 1408 O O . ASP A 1 177 ? 0.099 -7.926 11.977 1.00 95.00 177 ASP A O 1
ATOM 1412 N N . PRO A 1 178 ? -1.486 -8.483 13.488 1.00 93.75 178 PRO A N 1
ATOM 1413 C CA . PRO A 1 178 ? -2.556 -8.642 12.501 1.00 93.75 178 PRO A CA 1
ATOM 1414 C C . PRO A 1 178 ? -2.798 -7.386 11.649 1.00 93.75 178 PRO A C 1
ATOM 1416 O O . PRO A 1 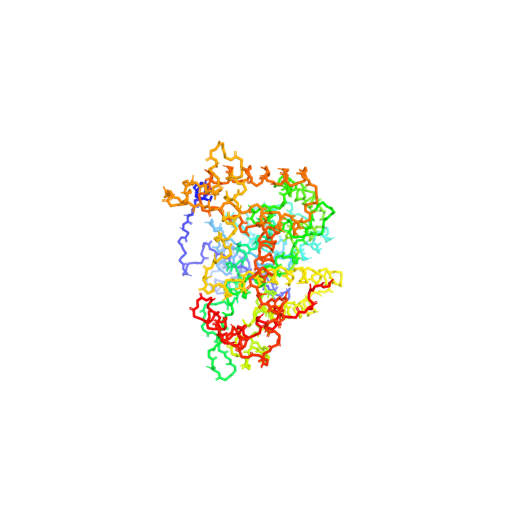178 ? -3.233 -7.491 10.499 1.00 93.75 178 PRO A O 1
ATOM 1419 N N . ASN A 1 179 ? -2.475 -6.194 12.157 1.00 95.56 179 ASN A N 1
ATOM 1420 C CA . ASN A 1 179 ? -2.633 -4.934 11.437 1.00 95.56 179 ASN A CA 1
ATOM 1421 C C . ASN A 1 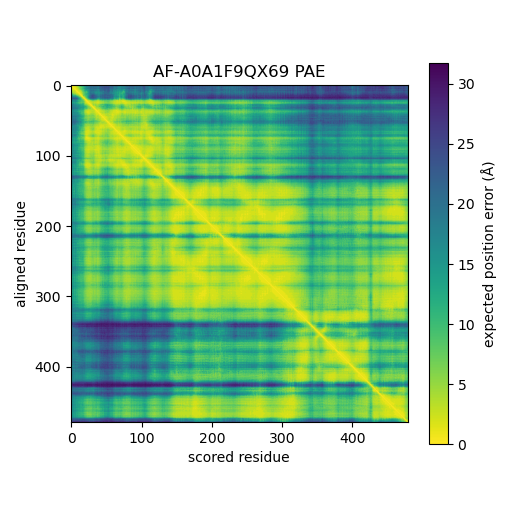179 ? -1.356 -4.459 10.731 1.00 95.56 179 ASN A C 1
ATOM 1423 O O . ASN A 1 179 ? -1.404 -3.433 10.049 1.00 95.56 179 ASN A O 1
ATOM 1427 N N . LEU A 1 180 ? -0.238 -5.194 10.810 1.00 96.12 180 LEU A N 1
ATOM 1428 C CA . LEU A 1 180 ? 1.033 -4.780 10.202 1.00 96.12 180 LEU A CA 1
ATOM 1429 C C . LEU A 1 180 ? 0.899 -4.560 8.693 1.00 96.12 180 LEU A C 1
ATOM 1431 O O . LEU A 1 180 ? 1.337 -3.543 8.158 1.00 96.12 180 LEU A O 1
ATOM 1435 N N . ASN A 1 181 ? 0.255 -5.503 8.001 1.00 96.62 181 ASN A N 1
ATOM 1436 C CA . ASN A 1 181 ? 0.049 -5.404 6.558 1.00 96.62 181 ASN A CA 1
ATOM 1437 C C . ASN A 1 181 ? -0.832 -4.193 6.211 1.00 96.62 181 ASN A C 1
ATOM 1439 O O . ASN A 1 181 ? -0.530 -3.453 5.272 1.00 96.62 181 ASN A O 1
ATOM 1443 N N . TYR A 1 182 ? -1.893 -3.959 6.988 1.00 96.38 182 TYR A N 1
ATOM 1444 C CA . TYR A 1 182 ? -2.758 -2.801 6.792 1.00 96.38 182 TYR A CA 1
ATOM 1445 C C . TYR A 1 182 ? -1.974 -1.495 6.959 1.00 96.38 182 TYR A C 1
ATOM 1447 O O . TYR A 1 182 ? -1.966 -0.699 6.023 1.00 96.38 182 TYR A O 1
ATOM 1455 N N . ALA A 1 183 ? -1.257 -1.326 8.077 1.00 96.94 183 ALA A N 1
ATOM 1456 C CA . ALA A 1 183 ? -0.449 -0.144 8.382 1.00 96.94 183 ALA A CA 1
ATOM 1457 C C . ALA A 1 183 ? 0.606 0.141 7.297 1.00 96.94 183 ALA A C 1
ATOM 1459 O O . ALA A 1 183 ? 0.699 1.256 6.781 1.00 96.94 183 ALA A O 1
ATOM 1460 N N . ALA A 1 184 ? 1.339 -0.890 6.870 1.00 97.31 184 ALA A N 1
ATOM 1461 C CA . ALA A 1 184 ? 2.331 -0.778 5.806 1.00 97.31 184 ALA A CA 1
ATOM 1462 C C . ALA A 1 184 ? 1.701 -0.403 4.450 1.00 97.31 184 ALA A C 1
ATOM 1464 O O . ALA A 1 184 ? 2.230 0.440 3.722 1.00 97.31 184 ALA A O 1
ATOM 1465 N N . SER A 1 185 ? 0.552 -1.001 4.115 1.00 97.25 185 SER A N 1
ATOM 1466 C CA . SER A 1 185 ? -0.136 -0.770 2.841 1.00 97.25 185 SER A CA 1
ATOM 1467 C C . SER A 1 185 ? -0.686 0.649 2.732 1.00 97.25 185 SER A C 1
ATOM 1469 O O . SER A 1 185 ? -0.447 1.302 1.717 1.00 97.25 185 SER A O 1
ATOM 1471 N N . ILE A 1 186 ? -1.374 1.147 3.766 1.00 96.50 186 ILE A N 1
ATOM 1472 C CA . ILE A 1 186 ? -1.895 2.523 3.769 1.00 96.50 186 ILE A CA 1
ATOM 1473 C C . ILE A 1 186 ? -0.759 3.547 3.783 1.00 96.50 186 ILE A C 1
ATOM 1475 O O . ILE A 1 186 ? -0.829 4.533 3.053 1.00 96.50 186 ILE A O 1
ATOM 1479 N N . GLY A 1 187 ? 0.315 3.282 4.541 1.00 96.62 187 GLY A N 1
ATOM 1480 C CA . GLY A 1 187 ? 1.472 4.168 4.629 1.00 96.62 187 GLY A CA 1
ATOM 1481 C C . GLY A 1 187 ? 2.117 4.372 3.268 1.00 96.62 187 GLY A C 1
ATOM 1482 O O . GLY A 1 187 ? 2.290 5.498 2.815 1.00 96.62 187 GLY A O 1
ATOM 1483 N N . VAL A 1 188 ? 2.397 3.281 2.558 1.00 96.94 188 VAL A N 1
ATOM 1484 C CA . VAL A 1 188 ? 3.013 3.355 1.232 1.00 96.94 188 VAL A CA 1
ATOM 1485 C C . VAL A 1 188 ? 2.057 3.934 0.184 1.00 96.94 188 VAL A C 1
ATOM 1487 O O . VAL A 1 188 ? 2.487 4.739 -0.642 1.00 96.94 188 VAL A O 1
ATOM 1490 N N . VAL A 1 189 ? 0.771 3.576 0.211 1.00 97.06 189 VAL A N 1
ATOM 1491 C CA . VAL A 1 189 ? -0.212 4.075 -0.765 1.00 97.06 189 VAL A CA 1
ATOM 1492 C C . VAL A 1 189 ? -0.420 5.575 -0.647 1.00 97.06 189 VAL A C 1
ATOM 1494 O O . VAL A 1 189 ? -0.371 6.251 -1.670 1.00 97.06 189 VAL A O 1
ATOM 1497 N N . LEU A 1 190 ? -0.566 6.115 0.564 1.00 96.50 190 LEU A N 1
ATOM 1498 C CA . LEU A 1 190 ? -0.767 7.553 0.757 1.00 96.50 190 LEU A CA 1
ATOM 1499 C C . LEU A 1 190 ? 0.399 8.379 0.197 1.00 96.50 190 LEU A C 1
ATOM 1501 O O . LEU A 1 190 ? 0.157 9.380 -0.475 1.00 96.50 190 LEU A O 1
ATOM 1505 N N . THR A 1 191 ? 1.648 7.906 0.327 1.00 96.12 191 THR A N 1
ATOM 1506 C CA . THR A 1 191 ? 2.801 8.598 -0.289 1.00 96.12 191 THR A CA 1
ATOM 1507 C C . THR A 1 191 ? 2.713 8.698 -1.815 1.00 96.12 191 THR A C 1
ATOM 1509 O O . THR A 1 191 ? 3.289 9.617 -2.405 1.00 96.12 191 THR A O 1
ATOM 1512 N N . ARG A 1 192 ? 1.974 7.786 -2.465 1.00 94.69 192 ARG A N 1
ATOM 1513 C CA . ARG A 1 192 ? 1.804 7.734 -3.925 1.00 94.69 192 ARG A CA 1
ATOM 1514 C C . ARG A 1 192 ? 0.695 8.633 -4.452 1.00 94.69 192 ARG A C 1
ATOM 1516 O O . ARG A 1 192 ? 0.618 8.867 -5.658 1.00 94.69 192 ARG A O 1
ATOM 1523 N N . LEU A 1 193 ? -0.176 9.121 -3.572 1.00 93.69 193 LEU A N 1
ATOM 1524 C CA . LEU A 1 193 ? -1.313 9.932 -3.977 1.00 93.69 193 LEU A CA 1
ATOM 1525 C C . LEU A 1 193 ? -0.899 11.400 -4.146 1.00 93.69 193 LEU A C 1
ATOM 1527 O O . LEU A 1 193 ? -0.183 11.942 -3.300 1.00 93.69 193 LEU A O 1
ATOM 1531 N N . PRO A 1 194 ? -1.318 12.059 -5.234 1.00 89.50 194 PRO A N 1
ATOM 1532 C CA . PRO A 1 194 ? -1.031 13.470 -5.459 1.00 89.50 194 PRO A CA 1
ATOM 1533 C C . PRO A 1 194 ? -1.855 14.350 -4.511 1.00 89.50 194 PRO A C 1
ATOM 1535 O O . PRO A 1 194 ? -2.966 13.991 -4.117 1.00 89.50 194 PRO A O 1
ATOM 1538 N N . LYS A 1 195 ? -1.327 15.532 -4.171 1.00 86.62 195 LYS A N 1
ATOM 1539 C CA . LYS A 1 195 ? -2.105 16.561 -3.468 1.00 86.62 195 LYS A CA 1
ATOM 1540 C C . LYS A 1 195 ? -3.083 17.213 -4.451 1.00 86.62 195 LYS A C 1
ATOM 1542 O O . LYS A 1 195 ? -2.724 17.469 -5.598 1.00 86.62 195 LYS A O 1
ATOM 1547 N N . SER A 1 196 ? -4.310 17.465 -4.006 1.00 85.81 196 SER A N 1
ATOM 1548 C CA . SER A 1 196 ? -5.354 18.105 -4.805 1.00 85.81 196 SER A CA 1
ATOM 1549 C C . SER A 1 196 ? -6.202 19.019 -3.929 1.00 85.81 196 SER A C 1
ATOM 1551 O O . SER A 1 196 ? -6.510 18.670 -2.794 1.00 85.81 196 SER A O 1
ATOM 1553 N N . ASP A 1 197 ? -6.645 20.145 -4.485 1.00 83.06 197 ASP A N 1
ATOM 1554 C CA . ASP A 1 197 ? -7.591 21.043 -3.810 1.00 83.06 197 ASP A CA 1
ATOM 1555 C C . ASP A 1 197 ? -9.023 20.479 -3.808 1.00 83.06 197 ASP A C 1
ATOM 1557 O O . ASP A 1 197 ? -9.864 20.888 -3.010 1.00 83.06 197 ASP A O 1
ATOM 1561 N N . LYS A 1 198 ? -9.323 19.532 -4.711 1.00 84.00 198 LYS A N 1
ATOM 1562 C CA . LYS A 1 198 ? -10.667 18.947 -4.867 1.00 84.00 198 LYS A CA 1
ATOM 1563 C C . LYS A 1 198 ? -10.904 17.757 -3.937 1.00 84.00 198 LYS A C 1
ATOM 1565 O O . LYS A 1 198 ? -12.022 17.561 -3.449 1.00 84.00 198 LYS A O 1
ATOM 1570 N N . LEU A 1 199 ? -9.879 16.927 -3.748 1.00 87.62 199 LEU A N 1
ATOM 1571 C CA . LEU A 1 199 ? -9.957 15.663 -3.019 1.00 87.62 199 LEU A CA 1
ATOM 1572 C C . LEU A 1 199 ? -8.811 15.552 -2.018 1.00 87.62 199 LEU A C 1
ATOM 1574 O O . LEU A 1 199 ? -7.652 15.771 -2.368 1.00 87.62 199 LEU A O 1
ATOM 1578 N N . THR A 1 200 ? -9.132 15.152 -0.791 1.00 90.69 200 THR A N 1
ATOM 1579 C CA . THR A 1 200 ? -8.113 14.835 0.211 1.00 90.69 200 THR A CA 1
ATOM 1580 C C . THR A 1 200 ? -7.424 13.507 -0.133 1.00 90.69 200 THR A C 1
ATOM 1582 O O . THR A 1 200 ? -8.031 12.648 -0.781 1.00 90.69 200 THR A O 1
ATOM 1585 N N . PRO A 1 201 ? -6.181 13.268 0.328 1.00 91.31 201 PRO A N 1
ATOM 1586 C CA . PRO A 1 201 ? -5.489 12.000 0.088 1.00 91.31 201 PRO A CA 1
ATOM 1587 C C . PRO A 1 201 ? -6.291 10.770 0.539 1.00 91.31 201 PRO A C 1
ATOM 1589 O O . PRO A 1 201 ? -6.294 9.749 -0.145 1.00 91.31 201 PRO A O 1
ATOM 1592 N N . VAL A 1 202 ? -7.030 10.877 1.648 1.00 91.06 202 VAL A N 1
ATOM 1593 C CA . VAL A 1 202 ? -7.878 9.792 2.166 1.00 91.06 202 VAL A CA 1
ATOM 1594 C C . VAL A 1 202 ? -9.060 9.517 1.234 1.00 91.06 202 VAL A C 1
ATOM 1596 O O . VAL A 1 202 ? -9.361 8.358 0.952 1.00 91.06 202 VAL A O 1
ATOM 1599 N N . GLU A 1 203 ? -9.710 10.558 0.708 1.00 90.06 203 GLU A N 1
ATOM 1600 C CA . GLU A 1 203 ? -10.799 10.405 -0.265 1.00 90.06 203 GLU A CA 1
ATOM 1601 C C . GLU A 1 203 ? -10.299 9.774 -1.569 1.00 90.06 203 GLU A C 1
ATOM 1603 O O . GLU A 1 203 ? -10.935 8.855 -2.083 1.00 90.06 203 GLU A O 1
ATOM 1608 N N . ILE A 1 204 ? -9.141 10.215 -2.077 1.00 92.25 204 ILE A N 1
ATOM 1609 C CA . ILE A 1 204 ? -8.515 9.629 -3.273 1.00 92.25 204 ILE A CA 1
ATOM 1610 C C . ILE A 1 204 ? -8.217 8.146 -3.033 1.00 92.25 204 ILE A C 1
ATOM 1612 O O . ILE A 1 204 ? -8.550 7.318 -3.879 1.00 92.25 204 ILE A O 1
ATOM 1616 N N . MET A 1 205 ? -7.636 7.798 -1.879 1.00 92.94 205 MET A N 1
ATOM 1617 C CA . MET A 1 205 ? -7.313 6.416 -1.516 1.00 92.94 205 MET A CA 1
ATOM 1618 C C . MET A 1 205 ? -8.561 5.523 -1.500 1.00 92.94 205 MET A C 1
ATOM 1620 O O . MET A 1 205 ? -8.546 4.427 -2.060 1.00 92.94 205 MET A O 1
ATOM 1624 N N . LYS A 1 206 ? -9.650 6.000 -0.883 1.00 88.94 206 LYS A N 1
ATOM 1625 C CA . LYS A 1 206 ? -10.931 5.283 -0.812 1.00 88.94 206 LYS A CA 1
ATOM 1626 C C . LYS A 1 206 ? -11.546 5.087 -2.194 1.00 88.94 206 LYS A C 1
ATOM 1628 O O . LYS A 1 206 ? -11.889 3.964 -2.557 1.00 88.94 206 LYS A O 1
ATOM 1633 N N . LEU A 1 207 ? -11.626 6.153 -2.991 1.00 89.25 207 LEU A N 1
ATOM 1634 C CA . LEU A 1 207 ? -12.177 6.090 -4.346 1.00 89.25 207 LEU A CA 1
ATOM 1635 C C . LEU A 1 207 ? -11.342 5.174 -5.255 1.00 89.25 207 LEU A C 1
ATOM 1637 O O . LEU A 1 207 ? -11.914 4.411 -6.032 1.00 89.25 207 LEU A O 1
ATOM 1641 N N . ALA A 1 208 ? -10.011 5.190 -5.122 1.00 89.19 208 ALA A N 1
ATOM 1642 C CA . ALA A 1 208 ? -9.118 4.285 -5.846 1.00 89.19 208 ALA A CA 1
ATOM 1643 C C . ALA A 1 208 ? -9.341 2.809 -5.471 1.00 89.19 208 ALA A C 1
ATOM 1645 O O . ALA A 1 208 ? -9.191 1.943 -6.326 1.00 89.19 208 ALA A O 1
ATOM 1646 N N . ALA A 1 209 ? -9.751 2.530 -4.228 1.00 88.19 209 ALA A N 1
ATOM 1647 C CA . ALA A 1 209 ? -10.131 1.199 -3.747 1.00 88.19 209 ALA A CA 1
ATOM 1648 C C . ALA A 1 209 ? -11.611 0.830 -4.004 1.00 88.19 209 ALA A C 1
ATOM 1650 O O . ALA A 1 209 ? -12.101 -0.189 -3.501 1.00 88.19 209 ALA A O 1
ATOM 1651 N N . GLY A 1 210 ? -12.348 1.665 -4.749 1.00 83.75 210 GLY A N 1
ATOM 1652 C CA . GLY A 1 210 ? -13.771 1.473 -5.052 1.00 83.75 210 GLY A CA 1
ATOM 1653 C C . GLY A 1 210 ? -14.717 1.690 -3.863 1.00 83.75 210 GLY A C 1
ATOM 1654 O O . GLY A 1 210 ? -15.870 1.253 -3.911 1.00 83.75 210 GLY A O 1
ATOM 1655 N N . GLU A 1 211 ? -14.241 2.331 -2.795 1.00 82.44 211 GLU A N 1
ATOM 1656 C CA . GLU A 1 211 ? -15.009 2.644 -1.585 1.00 82.44 211 GLU A CA 1
ATOM 1657 C C . GLU A 1 211 ? -15.744 3.981 -1.694 1.00 82.44 211 GLU A C 1
ATOM 1659 O O . GLU A 1 211 ? -15.440 4.823 -2.543 1.00 82.44 211 GLU A O 1
ATOM 1664 N N . VAL A 1 212 ? -16.723 4.186 -0.810 1.00 73.06 212 VAL A N 1
ATOM 1665 C CA . VAL A 1 212 ? -17.455 5.451 -0.721 1.00 73.06 212 VAL A CA 1
ATOM 1666 C C . VAL A 1 212 ? -16.616 6.490 0.033 1.00 73.06 212 VAL A C 1
ATOM 1668 O O . VAL A 1 212 ? -16.160 6.257 1.152 1.00 73.06 212 VAL A O 1
ATOM 1671 N N . ALA A 1 213 ? -16.438 7.665 -0.571 1.00 77.31 213 ALA A N 1
ATOM 1672 C CA . ALA A 1 213 ? -15.767 8.815 0.032 1.00 77.31 213 ALA A CA 1
ATOM 1673 C C . ALA A 1 213 ? -16.768 9.972 0.216 1.00 77.31 213 ALA A C 1
ATOM 1675 O O . ALA A 1 213 ? -16.750 10.958 -0.522 1.00 77.31 213 ALA A O 1
ATOM 1676 N N . GLY A 1 214 ? -17.688 9.816 1.174 1.00 70.12 214 GLY A N 1
ATOM 1677 C CA . GLY A 1 214 ? -18.760 10.785 1.422 1.00 70.12 214 GLY A CA 1
ATOM 1678 C C . GLY A 1 214 ? -19.703 10.931 0.222 1.00 70.12 214 GLY A C 1
ATOM 1679 O O . GLY A 1 214 ? -20.128 9.937 -0.365 1.00 70.12 214 GLY A O 1
ATOM 1680 N N . GLU A 1 215 ? -20.017 12.171 -0.160 1.00 63.56 215 GLU A N 1
ATOM 1681 C CA . GLU A 1 215 ? -20.859 12.484 -1.329 1.00 63.56 215 GLU A CA 1
ATOM 1682 C C . GLU A 1 215 ? -20.075 12.532 -2.654 1.00 63.56 215 GLU A C 1
ATOM 1684 O O . GLU A 1 215 ? -20.658 12.712 -3.727 1.00 63.56 215 GLU A O 1
ATOM 1689 N N . LYS A 1 216 ? -18.743 12.392 -2.606 1.00 72.56 216 LYS A N 1
ATOM 1690 C CA . LYS A 1 216 ? -17.887 12.560 -3.782 1.00 72.56 216 LYS A CA 1
ATOM 1691 C C . LYS A 1 216 ? -17.896 11.308 -4.653 1.00 72.56 216 LYS A C 1
ATOM 1693 O O . LYS A 1 216 ? -17.932 10.174 -4.179 1.00 72.56 216 LYS A O 1
ATOM 1698 N N . SER A 1 217 ? -17.866 11.528 -5.965 1.00 75.69 217 SER A N 1
ATOM 1699 C CA . SER A 1 217 ? -18.087 10.474 -6.955 1.00 75.69 217 SER A CA 1
ATOM 1700 C C . SER A 1 217 ? -16.792 9.976 -7.600 1.00 75.69 217 SER A C 1
ATOM 1702 O O . SER A 1 217 ? -15.819 10.719 -7.739 1.00 75.69 217 SER A O 1
ATOM 1704 N N . LEU A 1 218 ? -16.823 8.741 -8.111 1.00 81.62 218 LEU A N 1
ATOM 1705 C CA . LEU A 1 218 ? -15.771 8.176 -8.972 1.00 81.62 218 LEU A CA 1
ATOM 1706 C C . LEU A 1 218 ? -15.477 9.051 -10.202 1.00 81.62 218 LEU A C 1
ATOM 1708 O O . LEU A 1 218 ? -14.353 9.059 -10.697 1.00 81.62 218 LEU A O 1
ATOM 1712 N N . LYS A 1 219 ? -16.463 9.825 -10.674 1.00 85.00 219 LYS A N 1
ATOM 1713 C CA . LYS A 1 219 ? -16.286 10.764 -11.786 1.00 85.00 219 LYS A CA 1
ATOM 1714 C C . LYS A 1 219 ? -15.294 11.877 -11.433 1.00 85.00 219 LYS A C 1
ATOM 1716 O O . LYS A 1 219 ? -14.446 12.211 -12.248 1.00 85.00 219 LYS A O 1
ATOM 1721 N N . THR A 1 220 ? -15.349 12.396 -10.207 1.00 85.62 220 THR A N 1
ATOM 1722 C CA . THR A 1 220 ? -14.415 13.428 -9.729 1.00 85.62 220 THR A CA 1
ATOM 1723 C C . THR A 1 220 ? -12.980 12.902 -9.673 1.00 85.62 220 THR A C 1
ATOM 1725 O O . THR A 1 220 ? -12.047 13.626 -10.015 1.00 85.62 220 THR A O 1
ATOM 1728 N N . LEU A 1 221 ? -12.797 11.634 -9.286 1.00 87.62 221 LEU A N 1
ATOM 1729 C CA . LEU A 1 221 ? -11.487 10.985 -9.338 1.00 87.62 221 LEU A CA 1
ATOM 1730 C C . LEU A 1 221 ? -11.000 10.828 -10.786 1.00 87.62 221 LEU A C 1
ATOM 1732 O O . LEU A 1 221 ? -9.844 11.132 -11.061 1.00 87.62 221 LEU A O 1
ATOM 1736 N N . ALA A 1 222 ? -11.867 10.402 -11.710 1.00 89.19 222 ALA A N 1
ATOM 1737 C CA . ALA A 1 222 ? -11.510 10.267 -13.123 1.00 89.19 222 ALA A CA 1
ATOM 1738 C C . ALA A 1 222 ? -11.059 11.606 -13.734 1.00 89.19 222 ALA A C 1
ATOM 1740 O O . ALA A 1 222 ? -10.007 11.668 -14.359 1.00 89.19 222 ALA A O 1
ATOM 1741 N N . GLU A 1 223 ? -11.781 12.697 -13.460 1.00 89.56 223 GLU A N 1
ATOM 1742 C CA . GLU A 1 223 ? -11.396 14.047 -13.900 1.00 89.56 223 GLU A CA 1
ATOM 1743 C C . GLU A 1 223 ? -10.036 14.486 -13.330 1.00 89.56 223 GLU A C 1
ATOM 1745 O O . GLU A 1 223 ? -9.237 15.118 -14.028 1.00 89.56 223 GLU A O 1
ATOM 1750 N N . LEU A 1 224 ? -9.748 14.151 -12.065 1.00 89.75 224 LEU A N 1
ATOM 1751 C CA . LEU A 1 224 ? -8.447 14.425 -11.451 1.00 89.75 224 LEU A CA 1
ATOM 1752 C C . LEU A 1 224 ? -7.329 13.629 -12.139 1.00 89.75 224 LEU A C 1
ATOM 1754 O O . LEU A 1 224 ? -6.282 14.197 -12.442 1.00 89.75 224 LEU A O 1
ATOM 1758 N N . ILE A 1 225 ? -7.555 12.340 -12.403 1.00 90.12 225 ILE A N 1
ATOM 1759 C CA . ILE A 1 225 ? -6.599 11.468 -13.098 1.00 90.12 225 ILE A CA 1
ATOM 1760 C C . ILE A 1 225 ? -6.314 12.004 -14.503 1.00 90.12 225 ILE A C 1
ATOM 1762 O O . ILE A 1 225 ? -5.149 12.138 -14.872 1.00 90.12 225 ILE A O 1
ATOM 1766 N N . ASP A 1 226 ? -7.351 12.364 -15.260 1.00 90.62 226 ASP A N 1
ATOM 1767 C CA . ASP A 1 226 ? -7.205 12.904 -16.613 1.00 90.62 226 ASP A CA 1
ATOM 1768 C C . ASP A 1 226 ? -6.423 14.220 -16.616 1.00 90.62 226 ASP A C 1
ATOM 1770 O O . ASP A 1 226 ? -5.550 14.412 -17.459 1.00 90.62 226 ASP A O 1
ATOM 1774 N N . THR A 1 227 ? -6.676 15.095 -15.639 1.00 90.88 227 THR A N 1
ATOM 1775 C CA . THR A 1 227 ? -5.937 16.359 -15.493 1.00 90.88 227 THR A CA 1
ATOM 1776 C C . THR A 1 227 ? -4.459 16.104 -15.196 1.00 90.88 227 THR A C 1
ATOM 1778 O O . THR A 1 227 ? -3.589 16.693 -15.829 1.00 90.88 227 THR A O 1
ATOM 1781 N N . LEU A 1 228 ? -4.155 15.204 -14.257 1.00 89.50 228 LEU A N 1
ATOM 1782 C CA . LEU A 1 228 ? -2.774 14.892 -13.881 1.00 89.50 228 LEU A CA 1
ATOM 1783 C C . LEU A 1 228 ? -2.013 14.167 -14.991 1.00 89.50 228 LEU A C 1
ATOM 1785 O O . LEU A 1 228 ? -0.813 14.367 -15.145 1.00 89.50 228 LEU A O 1
ATOM 1789 N N . ASN A 1 229 ? -2.692 13.340 -15.785 1.00 88.81 229 ASN A N 1
ATOM 1790 C CA . ASN A 1 229 ? -2.076 12.625 -16.901 1.00 88.81 229 ASN A CA 1
ATOM 1791 C C . ASN A 1 229 ? -1.693 13.538 -18.076 1.00 88.81 229 ASN A C 1
ATOM 1793 O O . ASN A 1 229 ? -0.886 13.126 -18.908 1.00 88.81 229 ASN A O 1
ATOM 1797 N N . GLN A 1 230 ? -2.234 14.759 -18.138 1.00 88.44 230 GLN A N 1
ATOM 1798 C CA . GLN A 1 230 ? -1.847 15.769 -19.128 1.00 88.44 230 GLN A CA 1
ATOM 1799 C C . GLN A 1 230 ? -0.525 16.471 -18.788 1.00 88.44 230 GLN A C 1
ATOM 1801 O O . GLN A 1 230 ? 0.003 17.186 -19.639 1.00 88.44 230 GLN A O 1
ATOM 1806 N N . ASP A 1 231 ? 0.029 16.271 -17.585 1.00 84.88 231 ASP A N 1
ATOM 1807 C CA . ASP A 1 231 ? 1.310 16.872 -17.214 1.00 84.88 231 ASP A CA 1
ATOM 1808 C C . ASP A 1 231 ? 2.442 16.343 -18.117 1.00 84.88 231 ASP A C 1
ATOM 1810 O O . ASP A 1 231 ? 2.531 15.146 -18.448 1.00 84.88 231 ASP A O 1
ATOM 1814 N N . THR A 1 232 ? 3.299 17.273 -18.542 1.00 81.25 232 THR A N 1
ATOM 1815 C CA . THR A 1 232 ? 4.506 16.990 -19.321 1.00 81.25 232 THR A CA 1
ATOM 1816 C C . THR A 1 232 ? 5.534 16.234 -18.488 1.00 81.25 232 THR A C 1
ATOM 1818 O O . THR A 1 232 ? 6.252 15.398 -19.025 1.00 81.25 232 THR A O 1
ATOM 1821 N N . ASP A 1 233 ? 5.583 16.514 -17.185 1.00 82.19 233 ASP A N 1
ATOM 1822 C CA . ASP A 1 233 ? 6.422 15.817 -16.220 1.00 82.19 233 ASP A CA 1
ATOM 1823 C C . ASP A 1 233 ? 5.718 14.529 -15.781 1.00 82.19 233 ASP A C 1
ATOM 1825 O O . ASP A 1 233 ? 4.690 14.535 -15.095 1.00 82.19 233 ASP A O 1
ATOM 1829 N N . ILE A 1 234 ? 6.282 13.394 -16.190 1.00 83.06 234 ILE A N 1
ATOM 1830 C CA . ILE A 1 234 ? 5.691 12.074 -15.961 1.00 83.06 234 ILE A CA 1
ATOM 1831 C C . ILE A 1 234 ? 5.630 11.759 -14.468 1.00 83.06 234 ILE A C 1
ATOM 1833 O O . ILE A 1 234 ? 4.691 11.095 -14.027 1.00 83.06 234 ILE A O 1
ATOM 1837 N N . THR A 1 235 ? 6.569 12.273 -13.672 1.00 82.00 235 THR A N 1
ATOM 1838 C CA . THR A 1 235 ? 6.595 12.043 -12.223 1.00 82.00 235 THR A CA 1
ATOM 1839 C C . THR A 1 235 ? 5.418 12.697 -11.498 1.00 82.00 235 THR A C 1
ATOM 1841 O O . THR A 1 235 ? 5.083 12.289 -10.387 1.00 82.00 235 THR A O 1
ATOM 1844 N N . LYS A 1 236 ? 4.743 13.673 -12.115 1.00 85.88 236 LYS A N 1
ATOM 1845 C CA . LYS A 1 236 ? 3.557 14.333 -11.545 1.00 85.88 236 LYS A CA 1
ATOM 1846 C C . LYS A 1 236 ? 2.243 13.652 -11.911 1.00 85.88 236 LYS A C 1
ATOM 1848 O O . LYS A 1 236 ? 1.203 13.978 -11.335 1.00 85.88 236 LYS A O 1
ATOM 1853 N N . ARG A 1 237 ? 2.274 12.685 -12.830 1.00 89.69 237 ARG A N 1
ATOM 1854 C CA . ARG A 1 237 ? 1.087 11.921 -13.223 1.00 89.69 237 ARG A CA 1
ATOM 1855 C C . ARG A 1 237 ? 0.608 11.018 -12.092 1.00 89.69 237 ARG A C 1
ATOM 1857 O O . ARG A 1 237 ? 1.346 10.662 -11.169 1.00 89.69 237 ARG A O 1
ATOM 1864 N N . PHE A 1 238 ? -0.653 10.611 -12.182 1.00 91.75 238 PHE A N 1
ATOM 1865 C CA . PHE A 1 238 ? -1.300 9.837 -11.131 1.00 91.75 238 PHE A CA 1
ATOM 1866 C C . PHE A 1 238 ? -0.576 8.502 -10.874 1.00 91.75 238 PHE A C 1
ATOM 1868 O O . PHE A 1 238 ? -0.398 7.687 -11.780 1.00 91.75 238 PHE A O 1
ATOM 1875 N N . GLY A 1 239 ? -0.142 8.285 -9.628 1.00 90.62 239 GLY A N 1
ATOM 1876 C CA . GLY A 1 239 ? 0.539 7.061 -9.197 1.00 90.62 239 GLY A CA 1
ATOM 1877 C C . GLY A 1 239 ? 1.966 6.871 -9.734 1.00 90.62 239 GLY A C 1
ATOM 1878 O O . GLY A 1 239 ? 2.536 5.804 -9.528 1.00 90.62 239 GLY A O 1
ATOM 1879 N N . GLN A 1 240 ? 2.571 7.865 -10.397 1.00 90.31 240 GLN A N 1
ATOM 1880 C CA . GLN A 1 240 ? 3.936 7.768 -10.955 1.00 90.31 240 GLN A CA 1
ATOM 1881 C C . GLN A 1 240 ? 5.056 8.159 -9.975 1.00 90.31 240 GLN A C 1
ATOM 1883 O O . GLN A 1 240 ? 6.237 8.123 -10.328 1.00 90.31 240 GLN A O 1
ATOM 1888 N N . LYS A 1 241 ? 4.699 8.522 -8.740 1.00 90.50 241 LYS A N 1
ATOM 1889 C CA . LYS A 1 241 ? 5.618 8.949 -7.677 1.00 90.50 241 LYS A CA 1
ATOM 1890 C C . LYS A 1 241 ? 5.165 8.385 -6.338 1.00 90.50 241 LYS A C 1
ATOM 1892 O O . LYS A 1 241 ? 4.005 8.017 -6.201 1.00 90.50 241 LYS A O 1
ATOM 1897 N N . GLY A 1 242 ? 6.067 8.300 -5.363 1.00 92.31 242 GLY A N 1
ATOM 1898 C CA . GLY A 1 242 ? 5.795 7.760 -4.026 1.00 92.31 242 GLY A CA 1
ATOM 1899 C C . GLY A 1 242 ? 6.773 6.659 -3.629 1.00 92.31 242 GLY A C 1
ATOM 1900 O O . GLY A 1 242 ? 7.715 6.348 -4.358 1.00 92.31 242 GLY A O 1
ATOM 1901 N N . LEU A 1 243 ? 6.551 6.045 -2.466 1.00 94.81 243 LEU A N 1
ATOM 1902 C CA . LEU A 1 243 ? 7.361 4.909 -2.034 1.00 94.81 243 LEU A CA 1
ATOM 1903 C C . LEU A 1 243 ? 7.080 3.680 -2.911 1.00 94.81 243 LEU A C 1
ATOM 1905 O O . LEU A 1 243 ? 5.956 3.174 -2.997 1.00 94.81 243 LEU A O 1
ATOM 1909 N N . GLY A 1 244 ? 8.126 3.170 -3.559 1.00 92.94 244 GLY A N 1
ATOM 1910 C CA . GLY A 1 244 ? 8.048 1.971 -4.385 1.00 92.94 244 GLY A CA 1
ATOM 1911 C C . GLY A 1 244 ? 8.052 0.680 -3.563 1.00 92.94 244 GLY A C 1
ATOM 1912 O O . GLY A 1 244 ? 8.286 0.672 -2.354 1.00 92.94 244 GLY A O 1
ATOM 1913 N N . GLN A 1 245 ? 7.866 -0.454 -4.241 1.00 92.56 245 GLN A N 1
ATOM 1914 C CA . GLN A 1 245 ? 7.905 -1.775 -3.601 1.00 92.56 245 GLN A CA 1
ATOM 1915 C C . GLN A 1 245 ? 9.267 -2.081 -2.951 1.00 92.56 245 GLN A C 1
ATOM 1917 O O . GLN A 1 245 ? 9.335 -2.721 -1.905 1.00 92.56 245 GLN A O 1
ATOM 1922 N N . ARG A 1 246 ? 10.364 -1.574 -3.529 1.00 92.62 246 ARG A N 1
ATOM 1923 C CA . ARG A 1 246 ? 11.710 -1.698 -2.951 1.00 92.62 246 ARG A CA 1
ATOM 1924 C C . ARG A 1 246 ? 11.843 -0.930 -1.633 1.00 92.62 246 ARG A C 1
ATOM 1926 O O . ARG A 1 246 ? 12.487 -1.422 -0.714 1.00 92.62 246 ARG A O 1
ATOM 1933 N N . ASN A 1 247 ? 11.235 0.254 -1.531 1.00 95.38 247 ASN A N 1
ATOM 1934 C CA . ASN A 1 247 ? 11.214 1.021 -0.285 1.00 95.38 247 ASN A CA 1
ATOM 1935 C C . ASN A 1 247 ? 10.405 0.290 0.790 1.00 95.38 247 ASN A C 1
ATOM 1937 O O . ASN A 1 247 ? 10.867 0.194 1.919 1.00 95.38 247 ASN A O 1
ATOM 1941 N N . LEU A 1 248 ? 9.256 -0.292 0.427 1.00 96.25 248 LEU A N 1
ATOM 1942 C CA . LEU A 1 248 ? 8.471 -1.123 1.342 1.00 96.25 248 LEU A CA 1
ATOM 1943 C C . LEU A 1 248 ? 9.285 -2.316 1.870 1.00 96.25 248 LEU A C 1
ATOM 1945 O O . LEU A 1 248 ? 9.323 -2.535 3.075 1.00 96.25 248 LEU A O 1
ATOM 1949 N N . GLY A 1 249 ? 9.990 -3.041 0.994 1.00 95.75 249 GLY A N 1
ATOM 1950 C CA . GLY A 1 249 ? 10.865 -4.144 1.413 1.00 95.75 249 GLY A CA 1
ATOM 1951 C C . GLY A 1 249 ? 11.969 -3.701 2.381 1.00 95.75 249 GLY A C 1
ATOM 1952 O O . GLY A 1 249 ? 12.217 -4.371 3.379 1.00 95.75 249 GLY A O 1
ATOM 1953 N N . ARG A 1 250 ? 12.579 -2.532 2.143 1.00 95.81 250 ARG A N 1
ATOM 1954 C CA . ARG A 1 250 ? 13.566 -1.937 3.063 1.00 95.81 250 ARG A CA 1
ATOM 1955 C C . ARG A 1 250 ? 12.953 -1.546 4.405 1.00 95.81 250 ARG A C 1
ATOM 1957 O O . ARG A 1 250 ? 13.570 -1.794 5.430 1.00 95.81 250 ARG A O 1
ATOM 1964 N N . ALA A 1 251 ? 11.747 -0.982 4.417 1.00 97.12 251 ALA A N 1
ATOM 1965 C CA . ALA A 1 251 ? 11.054 -0.642 5.657 1.00 97.12 251 ALA A CA 1
ATOM 1966 C C . ALA A 1 251 ? 10.725 -1.896 6.485 1.00 97.12 251 ALA A C 1
ATOM 1968 O O . ALA A 1 251 ? 10.928 -1.901 7.694 1.00 97.12 251 ALA A O 1
ATOM 1969 N N . VAL A 1 252 ? 10.294 -2.987 5.843 1.00 95.75 252 VAL A N 1
ATOM 1970 C CA . VAL A 1 252 ? 10.091 -4.283 6.516 1.00 95.75 252 VAL A CA 1
ATOM 1971 C C . VAL A 1 252 ? 11.407 -4.827 7.079 1.00 95.75 252 VAL A C 1
ATOM 1973 O O . VAL A 1 252 ? 11.434 -5.325 8.200 1.00 95.75 252 VAL A O 1
ATOM 1976 N N . GLN A 1 253 ? 12.508 -4.708 6.334 1.00 94.06 253 GLN A N 1
ATOM 1977 C CA . GLN A 1 253 ? 13.823 -5.124 6.818 1.00 94.06 253 GLN A CA 1
ATOM 1978 C C . GLN A 1 253 ? 14.267 -4.299 8.038 1.00 94.06 253 GLN A C 1
ATOM 1980 O O . GLN A 1 253 ? 14.669 -4.871 9.046 1.00 94.06 253 GLN A O 1
ATOM 1985 N N . LEU A 1 254 ? 14.111 -2.974 7.988 1.00 95.38 254 LEU A N 1
ATOM 1986 C CA . LEU A 1 254 ? 14.403 -2.086 9.116 1.00 95.38 254 LEU A CA 1
ATOM 1987 C C . LEU A 1 254 ? 13.538 -2.399 10.345 1.00 95.38 254 LEU A C 1
ATOM 1989 O O . LEU A 1 254 ? 14.026 -2.307 11.467 1.00 95.38 254 LEU A O 1
ATOM 1993 N N . LEU A 1 255 ? 12.275 -2.785 10.144 1.00 95.56 255 LEU A N 1
ATOM 1994 C CA . LEU A 1 255 ? 11.397 -3.230 11.226 1.00 95.56 255 LEU A CA 1
ATOM 1995 C C . LEU A 1 255 ? 11.922 -4.515 11.885 1.00 95.56 255 LEU A C 1
ATOM 1997 O O . LEU A 1 255 ? 11.945 -4.608 13.109 1.00 95.56 255 LEU A O 1
ATOM 2001 N N . LEU A 1 256 ? 12.364 -5.493 11.090 1.00 93.00 256 LEU A N 1
ATOM 2002 C CA . LEU A 1 256 ? 12.935 -6.751 11.591 1.00 93.00 256 LEU A CA 1
ATOM 2003 C C . LEU A 1 256 ? 14.245 -6.543 12.365 1.00 93.00 256 LEU A C 1
ATOM 2005 O O . LEU A 1 256 ? 14.519 -7.261 13.325 1.00 93.00 256 LEU A O 1
ATOM 2009 N N . GLU A 1 257 ? 15.050 -5.568 11.948 1.00 91.50 257 GLU A N 1
ATOM 2010 C CA . GLU A 1 257 ? 16.324 -5.212 12.579 1.00 91.50 257 GLU A CA 1
ATOM 2011 C C . GLU A 1 257 ? 16.149 -4.366 13.855 1.00 91.50 257 GLU A C 1
ATOM 2013 O O . GLU A 1 257 ? 17.120 -4.149 14.580 1.00 91.50 257 GLU A O 1
ATOM 2018 N N . SER A 1 258 ? 14.935 -3.890 14.155 1.00 93.00 258 SER A N 1
ATOM 2019 C CA . SER A 1 258 ? 14.704 -2.989 15.286 1.00 93.00 258 SER A CA 1
ATOM 2020 C C . SER A 1 258 ? 14.834 -3.699 16.639 1.00 93.00 258 SER A C 1
ATOM 2022 O O . SER A 1 258 ? 14.473 -4.873 16.797 1.00 93.00 258 SER A O 1
ATOM 2024 N N . SER A 1 259 ? 15.339 -2.980 17.645 1.00 90.94 259 SER A N 1
ATOM 2025 C CA . SER A 1 259 ? 15.447 -3.473 19.025 1.00 90.94 259 SER A CA 1
ATOM 2026 C C . SER A 1 259 ? 14.079 -3.847 19.585 1.00 90.94 259 SER A C 1
ATOM 2028 O O . SER A 1 259 ? 13.916 -4.910 20.178 1.00 90.94 259 SER A O 1
ATOM 2030 N N . GLU A 1 260 ? 13.068 -3.025 19.312 1.00 90.88 260 GLU A N 1
ATOM 2031 C CA . GLU A 1 260 ? 11.701 -3.186 19.802 1.00 90.88 260 GLU A CA 1
ATOM 2032 C C . GLU A 1 260 ? 11.061 -4.485 19.302 1.00 90.88 260 GLU A C 1
ATOM 2034 O O . GLU A 1 260 ? 10.320 -5.135 20.048 1.00 90.88 260 GLU A O 1
ATOM 2039 N N . THR A 1 261 ? 11.355 -4.871 18.056 1.00 92.44 261 THR A N 1
ATOM 2040 C CA . THR A 1 261 ? 10.886 -6.123 17.454 1.00 92.44 261 THR A CA 1
ATOM 2041 C C . THR A 1 261 ? 11.607 -7.326 18.053 1.00 92.44 261 THR A C 1
ATOM 2043 O O . THR A 1 261 ? 10.971 -8.332 18.378 1.00 92.44 261 THR A O 1
ATOM 2046 N N . ASN A 1 262 ? 12.929 -7.232 18.225 1.00 91.88 262 ASN A N 1
ATOM 2047 C CA . ASN A 1 262 ? 13.754 -8.335 18.718 1.00 91.88 262 ASN A CA 1
ATOM 2048 C C . ASN A 1 262 ? 13.517 -8.627 20.207 1.00 91.88 262 ASN A C 1
ATOM 2050 O O . ASN A 1 262 ? 13.325 -9.787 20.575 1.00 91.88 262 ASN A O 1
ATOM 2054 N N . GLU A 1 263 ? 13.461 -7.593 21.047 1.00 89.12 263 GLU A N 1
ATOM 2055 C CA . GLU A 1 263 ? 13.164 -7.719 22.478 1.00 89.12 263 GLU A CA 1
ATOM 2056 C C . GLU A 1 263 ? 11.711 -8.151 22.708 1.00 89.12 263 GLU A C 1
ATOM 2058 O O . GLU A 1 263 ? 11.438 -9.065 23.490 1.00 89.12 263 GLU A O 1
ATOM 2063 N N . GLY A 1 264 ? 10.777 -7.537 21.973 1.00 87.94 264 GLY A N 1
ATOM 2064 C CA . GLY A 1 264 ? 9.346 -7.803 22.088 1.00 87.94 264 GLY A CA 1
ATOM 2065 C C . GLY A 1 264 ? 8.873 -9.113 21.451 1.00 87.94 264 GLY A C 1
ATOM 2066 O O . GLY A 1 264 ? 7.741 -9.529 21.708 1.00 87.94 264 GLY A O 1
ATOM 2067 N N . GLN A 1 265 ? 9.713 -9.750 20.624 1.00 92.44 265 GLN A N 1
ATOM 2068 C CA . GLN A 1 265 ? 9.398 -10.935 19.810 1.00 92.44 265 GLN A CA 1
ATOM 2069 C C . GLN A 1 265 ? 8.140 -10.752 18.933 1.00 92.44 265 GLN A C 1
ATOM 2071 O O . GLN A 1 265 ? 7.375 -11.687 18.693 1.00 92.44 265 GLN A O 1
ATOM 2076 N N . CYS A 1 266 ? 7.900 -9.524 18.472 1.00 93.62 266 CYS A N 1
ATOM 2077 C CA . CYS A 1 266 ? 6.683 -9.099 17.780 1.00 93.62 266 CYS A CA 1
ATOM 2078 C C . CYS A 1 266 ? 7.035 -8.005 16.773 1.00 93.62 266 CYS A C 1
ATOM 2080 O O . CYS A 1 266 ? 7.597 -6.983 17.153 1.00 93.62 266 CYS A O 1
ATOM 2082 N N . MET A 1 267 ? 6.659 -8.192 15.509 1.00 94.75 267 MET A N 1
ATOM 2083 C CA . MET A 1 267 ? 6.657 -7.132 14.503 1.00 94.75 267 MET A CA 1
ATOM 2084 C C . MET A 1 267 ? 5.413 -6.268 14.706 1.00 94.75 267 MET A C 1
ATOM 2086 O O . MET A 1 267 ? 4.370 -6.505 14.089 1.00 94.75 267 MET A O 1
ATOM 2090 N N . PHE A 1 268 ? 5.510 -5.306 15.619 1.00 95.62 268 PHE A N 1
ATOM 2091 C CA . PHE A 1 268 ? 4.388 -4.453 15.986 1.00 95.62 268 PHE A CA 1
ATOM 2092 C C . PHE A 1 268 ? 4.013 -3.502 14.842 1.00 95.62 268 PHE A C 1
ATOM 2094 O O . PHE A 1 268 ? 4.874 -2.913 14.188 1.00 95.62 268 PHE A O 1
ATOM 2101 N N . ALA A 1 269 ? 2.713 -3.339 14.595 1.00 95.69 269 ALA A N 1
ATOM 2102 C CA . ALA A 1 269 ? 2.230 -2.618 13.422 1.00 95.69 269 ALA A CA 1
ATOM 2103 C C . ALA A 1 269 ? 2.504 -1.106 13.450 1.00 95.69 269 ALA A C 1
ATOM 2105 O O . ALA A 1 269 ? 2.622 -0.516 12.383 1.00 95.69 269 ALA A O 1
ATOM 2106 N N . LEU A 1 270 ? 2.645 -0.471 14.620 1.00 95.12 270 LEU A N 1
ATOM 2107 C CA . LEU A 1 270 ? 2.997 0.955 14.699 1.00 95.12 270 LEU A CA 1
ATOM 2108 C C . LEU A 1 270 ? 4.455 1.213 14.284 1.00 95.12 270 LEU A C 1
ATOM 2110 O O . LEU A 1 270 ? 4.750 2.222 13.644 1.00 95.12 270 LEU A O 1
ATOM 2114 N N . ASP A 1 271 ? 5.355 0.279 14.601 1.00 95.38 271 ASP A N 1
ATOM 2115 C CA . ASP A 1 271 ? 6.802 0.435 14.411 1.00 95.38 271 ASP A CA 1
ATOM 2116 C C . ASP A 1 271 ? 7.173 0.513 12.912 1.00 95.38 271 ASP A C 1
ATOM 2118 O O . ASP A 1 271 ? 8.196 1.096 12.538 1.00 95.38 271 ASP A O 1
ATOM 2122 N N . ILE A 1 272 ? 6.296 0.027 12.017 1.00 96.69 272 ILE A N 1
ATOM 2123 C CA . ILE A 1 272 ? 6.483 0.165 10.565 1.00 96.69 272 ILE A CA 1
ATOM 2124 C C . ILE A 1 272 ? 6.468 1.625 10.103 1.00 96.69 272 ILE A C 1
ATOM 2126 O O . ILE A 1 272 ? 7.141 1.945 9.125 1.00 96.69 272 ILE A O 1
ATOM 2130 N N . PHE A 1 273 ? 5.745 2.527 10.779 1.00 97.06 273 PHE A N 1
ATOM 2131 C CA . PHE A 1 273 ? 5.721 3.943 10.399 1.00 97.06 273 PHE A CA 1
ATOM 2132 C C . PHE A 1 273 ? 7.084 4.589 10.628 1.00 97.06 273 PHE A C 1
ATOM 2134 O O . PHE A 1 273 ? 7.589 5.262 9.733 1.00 97.06 273 PHE A O 1
ATOM 2141 N N . THR A 1 274 ? 7.740 4.288 11.751 1.00 95.94 274 THR A N 1
ATOM 2142 C CA . THR A 1 274 ? 9.117 4.726 12.020 1.00 95.94 274 THR A CA 1
ATOM 2143 C C . THR A 1 274 ? 10.088 4.177 10.969 1.00 95.94 274 THR A C 1
ATOM 2145 O O . THR A 1 274 ? 10.942 4.903 10.455 1.00 95.94 274 THR A O 1
ATOM 2148 N N . ALA A 1 275 ? 9.932 2.908 10.579 1.00 97.00 275 ALA A N 1
ATOM 2149 C CA . ALA A 1 275 ? 10.755 2.298 9.534 1.00 97.00 275 ALA A CA 1
ATOM 2150 C C . ALA A 1 275 ? 10.519 2.922 8.141 1.00 97.00 275 ALA A C 1
ATOM 2152 O O . ALA A 1 275 ? 11.466 3.127 7.370 1.00 97.00 275 ALA A O 1
ATOM 2153 N N . LEU A 1 276 ? 9.270 3.267 7.814 1.00 97.56 276 LEU A N 1
ATOM 2154 C CA . LEU A 1 276 ? 8.911 3.986 6.590 1.00 97.56 276 LEU A CA 1
ATOM 2155 C C . LEU A 1 276 ? 9.476 5.410 6.598 1.00 97.56 276 LEU A C 1
ATOM 2157 O O . LEU A 1 276 ? 10.065 5.826 5.602 1.00 97.56 276 LEU A O 1
ATOM 2161 N N . GLU A 1 277 ? 9.379 6.138 7.710 1.00 96.88 277 GLU A N 1
ATOM 2162 C CA . GLU A 1 277 ? 9.958 7.478 7.858 1.00 96.88 277 GLU A CA 1
ATOM 2163 C C . GLU A 1 277 ? 11.481 7.472 7.695 1.00 96.88 277 GLU A C 1
ATOM 2165 O O . GLU A 1 277 ? 12.033 8.329 6.998 1.00 96.88 277 GLU A O 1
ATOM 2170 N N . ARG A 1 278 ? 12.165 6.477 8.272 1.00 96.31 278 ARG A N 1
ATOM 2171 C CA . ARG A 1 278 ? 13.604 6.272 8.064 1.00 96.31 278 ARG A CA 1
ATOM 2172 C C . ARG A 1 278 ? 13.921 5.974 6.601 1.00 96.31 278 ARG A C 1
ATOM 2174 O O . ARG A 1 278 ? 14.828 6.569 6.030 1.00 96.31 278 ARG A O 1
ATOM 2181 N N . THR A 1 279 ? 13.115 5.136 5.953 1.00 96.44 279 THR A N 1
ATOM 2182 C CA . THR A 1 279 ? 13.262 4.856 4.518 1.00 96.44 279 THR A CA 1
ATOM 2183 C C . THR A 1 279 ? 13.075 6.118 3.667 1.00 96.44 279 THR A C 1
ATOM 2185 O O . THR A 1 279 ? 13.782 6.299 2.676 1.00 96.44 279 THR A O 1
ATOM 2188 N N . VAL A 1 280 ? 12.153 7.010 4.044 1.00 96.25 280 VAL A N 1
ATOM 2189 C CA . VAL A 1 280 ? 11.980 8.317 3.392 1.00 96.25 280 VAL A CA 1
ATOM 2190 C C . VAL A 1 280 ? 13.228 9.180 3.577 1.00 96.25 280 VAL A C 1
ATOM 2192 O O . VAL A 1 280 ? 13.700 9.780 2.616 1.00 96.25 280 VAL A O 1
ATOM 2195 N N . LEU A 1 281 ? 13.784 9.236 4.788 1.00 95.06 281 LEU A N 1
ATOM 2196 C CA . LEU A 1 281 ? 14.985 10.019 5.086 1.00 95.06 281 LEU A CA 1
ATOM 2197 C C . LEU A 1 281 ? 16.214 9.553 4.301 1.00 95.06 281 LEU A C 1
ATOM 2199 O O . LEU A 1 281 ? 16.927 10.396 3.757 1.00 95.06 281 LEU A O 1
ATOM 2203 N N . ASP A 1 282 ? 16.424 8.240 4.229 1.00 93.44 282 ASP A N 1
ATOM 2204 C CA . ASP A 1 282 ? 17.642 7.650 3.672 1.00 93.44 282 ASP A CA 1
ATOM 2205 C C . ASP A 1 282 ? 17.615 7.568 2.136 1.00 93.44 282 ASP A C 1
ATOM 2207 O O . ASP A 1 282 ? 18.666 7.610 1.496 1.00 93.44 282 ASP A O 1
ATOM 2211 N N . TYR A 1 283 ? 16.429 7.442 1.521 1.00 91.81 283 TYR A N 1
ATOM 2212 C CA . TYR A 1 283 ? 16.314 7.101 0.094 1.00 91.81 283 TYR A CA 1
ATOM 2213 C C . TYR A 1 283 ? 15.540 8.094 -0.773 1.00 91.81 283 TYR A C 1
ATOM 2215 O O . TYR A 1 283 ? 15.563 7.951 -1.996 1.00 91.81 283 TYR A O 1
ATOM 2223 N N . VAL A 1 284 ? 14.854 9.081 -0.194 1.00 91.81 284 VAL A N 1
ATOM 2224 C CA . VAL A 1 284 ? 14.169 10.120 -0.977 1.00 91.81 284 VAL A CA 1
ATOM 2225 C C . VAL A 1 284 ? 15.073 11.343 -1.048 1.00 91.81 284 VAL A C 1
ATOM 2227 O O . VAL A 1 284 ? 15.351 11.986 -0.039 1.00 91.81 284 VAL A O 1
ATOM 2230 N N . GLN A 1 285 ? 15.552 11.655 -2.252 1.00 88.88 285 GLN A N 1
ATOM 2231 C CA . GLN A 1 285 ? 16.529 12.728 -2.460 1.00 88.88 285 GLN A CA 1
ATOM 2232 C C . GLN A 1 285 ? 15.886 14.114 -2.300 1.00 88.88 285 GLN A C 1
ATOM 2234 O O . GLN A 1 285 ? 16.375 14.959 -1.543 1.00 88.88 285 GLN A O 1
ATOM 2239 N N . GLU A 1 286 ? 14.739 14.316 -2.947 1.00 90.62 286 GLU A N 1
ATOM 2240 C CA . GLU A 1 286 ? 14.042 15.599 -2.992 1.00 90.62 286 GLU A CA 1
ATOM 2241 C C . GLU A 1 286 ? 13.498 16.022 -1.612 1.00 90.62 286 GLU A C 1
ATOM 2243 O O . GLU A 1 286 ? 12.689 15.306 -1.008 1.00 90.62 286 GLU A O 1
ATOM 2248 N N . PRO A 1 287 ? 13.898 17.195 -1.075 1.00 93.44 287 PRO A N 1
ATOM 2249 C CA . PRO A 1 287 ? 13.392 17.695 0.205 1.00 93.44 287 PRO A CA 1
ATOM 2250 C C . PRO A 1 287 ? 11.871 17.899 0.225 1.00 93.44 287 PRO A C 1
ATOM 2252 O O . PRO A 1 287 ? 11.228 17.601 1.232 1.00 93.44 287 PRO A O 1
ATOM 2255 N N . ALA A 1 288 ? 11.293 18.369 -0.886 1.00 92.81 288 ALA A N 1
ATOM 2256 C CA . ALA A 1 288 ? 9.852 18.581 -1.011 1.00 92.81 288 ALA A CA 1
ATOM 2257 C C . ALA A 1 288 ? 9.071 17.261 -0.906 1.00 92.81 288 ALA A C 1
ATOM 2259 O O . ALA A 1 288 ? 8.075 17.182 -0.185 1.00 92.81 288 ALA A O 1
ATOM 2260 N N . ASP A 1 289 ? 9.572 16.201 -1.545 1.00 92.88 289 ASP A N 1
ATOM 2261 C CA . ASP A 1 289 ? 8.970 14.869 -1.468 1.00 92.88 289 ASP A CA 1
ATOM 2262 C C . ASP A 1 289 ? 9.131 14.257 -0.080 1.00 92.88 289 ASP A C 1
ATOM 2264 O O . ASP A 1 289 ? 8.187 13.671 0.442 1.00 92.88 289 ASP A O 1
ATOM 2268 N N . ARG A 1 290 ? 10.290 14.446 0.566 1.00 95.19 290 ARG A N 1
ATOM 2269 C CA . ARG A 1 290 ? 10.493 14.022 1.959 1.00 95.19 290 ARG A CA 1
ATOM 2270 C C . ARG A 1 290 ? 9.478 14.662 2.898 1.00 95.19 290 ARG A C 1
ATOM 2272 O O . ARG A 1 290 ? 8.915 13.965 3.740 1.00 95.19 290 ARG A O 1
ATOM 2279 N N . ALA A 1 291 ? 9.241 15.967 2.764 1.00 95.62 291 ALA A N 1
ATOM 2280 C CA . ALA A 1 291 ? 8.253 16.673 3.573 1.00 95.62 291 ALA A CA 1
ATOM 2281 C C . ALA A 1 291 ? 6.833 16.144 3.310 1.00 95.62 291 ALA A C 1
ATOM 2283 O O . ALA A 1 291 ? 6.125 15.804 4.258 1.00 95.62 291 ALA A O 1
ATOM 2284 N N . LYS A 1 292 ? 6.458 15.993 2.032 1.00 95.00 292 LYS A N 1
ATOM 2285 C CA . LYS A 1 292 ? 5.156 15.455 1.618 1.00 95.00 292 LYS A CA 1
ATOM 2286 C C . LYS A 1 292 ? 4.928 14.038 2.151 1.00 95.00 292 LYS A C 1
ATOM 2288 O O . LYS A 1 292 ? 3.919 13.789 2.795 1.00 95.00 292 LYS A O 1
ATOM 2293 N N . PHE A 1 293 ? 5.872 13.119 1.946 1.00 96.38 293 PHE A N 1
ATOM 2294 C CA . PHE A 1 293 ? 5.709 11.724 2.363 1.00 96.38 293 PHE A CA 1
ATOM 2295 C C . PHE A 1 293 ? 5.630 11.579 3.880 1.00 96.38 293 PHE A C 1
ATOM 2297 O O . PHE A 1 293 ? 4.876 10.746 4.361 1.00 96.38 293 PHE A O 1
ATOM 2304 N N . LYS A 1 294 ? 6.354 12.399 4.649 1.00 95.75 294 LYS A N 1
ATOM 2305 C CA . LYS A 1 294 ? 6.210 12.412 6.111 1.00 95.75 294 LYS A CA 1
ATOM 2306 C C . LYS A 1 294 ? 4.825 12.875 6.553 1.00 95.75 294 LYS A C 1
ATOM 2308 O O . LYS A 1 294 ? 4.271 12.315 7.489 1.00 95.75 294 LYS A O 1
ATOM 2313 N N . GLU A 1 295 ? 4.258 13.879 5.892 1.00 95.44 295 GLU A N 1
ATOM 2314 C CA . GLU A 1 295 ? 2.881 14.314 6.148 1.00 95.44 295 GLU A CA 1
ATOM 2315 C C . GLU A 1 295 ? 1.873 13.210 5.790 1.00 95.44 295 GLU A C 1
ATOM 2317 O O . GLU A 1 295 ? 1.000 12.890 6.593 1.00 95.44 295 GLU A O 1
ATOM 2322 N N . ASP A 1 296 ? 2.056 12.549 4.645 1.00 96.19 296 ASP A N 1
ATOM 2323 C CA . ASP A 1 296 ? 1.221 11.420 4.222 1.00 96.19 296 ASP A CA 1
ATOM 2324 C C . ASP A 1 296 ? 1.301 10.243 5.217 1.00 96.19 296 ASP A C 1
ATOM 2326 O O . ASP A 1 296 ? 0.286 9.618 5.528 1.00 96.19 296 ASP A O 1
ATOM 2330 N N . LEU A 1 297 ? 2.488 9.955 5.770 1.00 96.81 297 LEU A N 1
ATOM 2331 C CA . LEU A 1 297 ? 2.680 8.921 6.794 1.00 96.81 297 LEU A CA 1
ATOM 2332 C C . LEU A 1 297 ? 2.005 9.277 8.127 1.00 96.81 297 LEU A C 1
ATOM 2334 O O . LEU A 1 297 ? 1.497 8.379 8.797 1.00 96.81 297 LEU A O 1
ATOM 2338 N N . LYS A 1 298 ? 1.911 10.563 8.489 1.00 95.06 298 LYS A N 1
ATOM 2339 C CA . LYS A 1 298 ? 1.112 11.002 9.649 1.00 95.06 298 LYS A CA 1
ATOM 2340 C C . LYS A 1 298 ? -0.378 10.750 9.432 1.00 95.06 298 LYS A C 1
ATOM 2342 O O . LYS A 1 298 ? -1.040 10.217 10.318 1.00 95.06 298 LYS A O 1
ATOM 2347 N N . ILE A 1 299 ? -0.893 11.056 8.238 1.00 94.50 299 ILE A N 1
ATOM 2348 C CA . ILE A 1 299 ? -2.283 10.740 7.869 1.00 94.50 299 ILE A CA 1
ATOM 2349 C C . ILE A 1 299 ? -2.515 9.224 7.954 1.00 94.50 299 ILE A C 1
ATOM 2351 O O . ILE A 1 299 ? -3.509 8.771 8.521 1.00 94.50 299 ILE A O 1
ATOM 2355 N N . ALA A 1 300 ? -1.571 8.430 7.444 1.00 95.50 300 ALA A N 1
ATOM 2356 C CA . ALA A 1 300 ? -1.624 6.973 7.500 1.00 95.50 300 ALA A CA 1
ATOM 2357 C C . ALA A 1 300 ? -1.649 6.441 8.942 1.00 95.50 300 ALA A C 1
ATOM 2359 O O . ALA A 1 300 ? -2.433 5.546 9.257 1.00 95.50 300 ALA A O 1
ATOM 2360 N N . ARG A 1 301 ? -0.835 7.022 9.830 1.00 94.75 301 ARG A N 1
ATOM 2361 C CA . ARG A 1 301 ? -0.822 6.706 11.263 1.00 94.75 301 ARG A CA 1
ATOM 2362 C C . ARG A 1 301 ? -2.162 7.045 11.928 1.00 94.75 301 ARG A C 1
ATOM 2364 O O . ARG A 1 301 ? -2.677 6.230 12.688 1.00 94.75 301 ARG A O 1
ATOM 2371 N N . GLY A 1 302 ? -2.794 8.161 11.558 1.00 92.06 302 GLY A N 1
ATOM 2372 C CA . GLY A 1 302 ? -4.157 8.499 11.988 1.00 92.06 302 GLY A CA 1
ATOM 2373 C C . GLY A 1 302 ? -5.203 7.456 11.563 1.00 92.06 302 GLY A C 1
ATOM 2374 O O . GLY A 1 302 ? -5.998 7.001 12.382 1.00 92.06 302 GLY A O 1
ATOM 2375 N N . LEU A 1 303 ? -5.159 6.987 10.312 1.00 91.44 303 LEU A N 1
ATOM 2376 C CA . LEU A 1 303 ? -6.043 5.910 9.835 1.00 91.44 303 LEU A CA 1
ATOM 2377 C C . LEU A 1 303 ? -5.767 4.563 10.520 1.00 91.44 303 LEU A C 1
ATOM 2379 O O . LEU A 1 303 ? -6.682 3.762 10.728 1.00 91.44 303 LEU A O 1
ATOM 2383 N N . TYR A 1 304 ? -4.509 4.290 10.871 1.00 93.62 304 TYR A N 1
ATOM 2384 C CA . TYR A 1 304 ? -4.154 3.138 11.695 1.00 93.62 304 TYR A CA 1
ATOM 2385 C C . TYR A 1 304 ? -4.744 3.259 13.107 1.00 93.62 304 TYR A C 1
ATOM 2387 O O . TYR A 1 304 ? -5.325 2.295 13.597 1.00 93.62 304 TYR A O 1
ATOM 2395 N N . ARG A 1 305 ? -4.708 4.443 13.729 1.00 89.94 305 ARG A N 1
ATOM 2396 C CA . ARG A 1 305 ? -5.366 4.697 15.020 1.00 89.94 305 ARG A CA 1
ATOM 2397 C C . ARG A 1 305 ? -6.867 4.430 14.964 1.00 89.94 305 ARG A C 1
ATOM 2399 O O . ARG A 1 305 ? -7.387 3.756 15.846 1.00 89.94 305 ARG A O 1
ATOM 2406 N N . GLU A 1 306 ? -7.559 4.867 13.913 1.00 86.50 306 GLU A N 1
ATOM 2407 C CA . GLU A 1 306 ? -8.989 4.566 13.718 1.00 86.50 306 GLU A CA 1
ATOM 2408 C C . GLU A 1 306 ? -9.260 3.058 13.606 1.00 86.50 306 GLU A C 1
ATOM 2410 O O . GLU A 1 306 ? -10.238 2.543 14.161 1.00 86.50 306 GLU A O 1
ATOM 2415 N N . ARG A 1 307 ? -8.356 2.319 12.954 1.00 89.25 307 ARG A N 1
ATOM 2416 C CA . ARG A 1 307 ? -8.410 0.854 12.924 1.00 89.25 307 ARG A CA 1
ATOM 2417 C C . ARG A 1 307 ? -8.209 0.258 14.317 1.00 89.25 307 ARG A C 1
ATOM 2419 O O . ARG A 1 307 ? -8.957 -0.637 14.695 1.00 89.25 307 ARG A O 1
ATOM 2426 N N . ILE A 1 308 ? -7.266 0.775 15.101 1.00 89.94 308 ILE A N 1
ATOM 2427 C CA . ILE A 1 308 ? -7.047 0.326 16.480 1.00 89.94 308 ILE A CA 1
ATOM 2428 C C . ILE A 1 308 ? -8.257 0.618 17.369 1.00 89.94 308 ILE A C 1
ATOM 2430 O O . ILE A 1 308 ? -8.653 -0.271 18.111 1.00 89.94 308 ILE A O 1
ATOM 2434 N N . MET A 1 309 ? -8.919 1.775 17.250 1.00 84.44 309 MET A N 1
ATOM 2435 C CA . MET A 1 309 ? -10.177 2.050 17.971 1.00 84.44 309 MET A CA 1
ATOM 2436 C C . MET A 1 309 ? -11.211 0.938 17.745 1.00 84.44 309 MET A C 1
ATOM 2438 O O . MET A 1 309 ? -11.878 0.489 18.676 1.00 84.44 309 MET A O 1
ATOM 2442 N N . THR A 1 310 ? -11.296 0.464 16.503 1.00 84.88 310 THR A N 1
ATOM 2443 C CA . THR A 1 310 ? -12.190 -0.622 16.108 1.00 84.88 310 THR A CA 1
ATOM 2444 C C . THR A 1 310 ? -11.789 -1.965 16.727 1.00 84.88 310 THR A C 1
ATOM 2446 O O . THR A 1 310 ? -12.634 -2.682 17.262 1.00 84.88 310 THR A O 1
ATOM 2449 N N . GLU A 1 311 ? -10.502 -2.315 16.686 1.00 87.69 311 GLU A N 1
ATOM 2450 C CA . GLU A 1 311 ? -10.001 -3.554 17.300 1.00 87.69 311 GLU A CA 1
ATOM 2451 C C . GLU A 1 311 ? -10.149 -3.528 18.829 1.00 87.69 311 GLU A C 1
ATOM 2453 O O . GLU A 1 311 ? -10.532 -4.529 19.433 1.00 87.69 311 GLU A O 1
ATOM 2458 N N . MET A 1 312 ? -9.948 -2.367 19.459 1.00 86.62 312 MET A N 1
ATOM 2459 C CA . MET A 1 312 ? -10.156 -2.170 20.893 1.00 86.62 312 MET A CA 1
ATOM 2460 C C . MET A 1 312 ? -11.619 -2.346 21.294 1.00 86.62 312 MET A C 1
ATOM 2462 O O . MET A 1 312 ? -11.900 -2.929 22.341 1.00 86.62 312 MET A O 1
ATOM 2466 N N . PHE A 1 313 ? -12.554 -1.893 20.457 1.00 82.75 313 PHE A N 1
ATOM 2467 C CA . PHE A 1 313 ? -13.977 -2.142 20.658 1.00 82.75 313 PHE A CA 1
ATOM 2468 C C . PHE A 1 313 ? -14.314 -3.636 20.584 1.00 82.75 313 PHE A C 1
ATOM 2470 O O . PHE A 1 313 ? -14.983 -4.164 21.472 1.00 82.75 313 PHE A O 1
ATOM 2477 N N . ASN A 1 314 ? -13.799 -4.337 19.569 1.00 85.56 314 ASN A N 1
ATOM 2478 C CA . ASN A 1 314 ? -13.974 -5.787 19.436 1.00 85.56 314 ASN A CA 1
ATOM 2479 C C . ASN A 1 314 ? -13.390 -6.535 20.647 1.00 85.56 314 ASN A C 1
ATOM 2481 O O . ASN A 1 314 ? -14.024 -7.441 21.186 1.00 85.56 314 ASN A O 1
ATOM 2485 N N . ALA A 1 315 ? -12.210 -6.114 21.117 1.00 85.69 315 ALA A N 1
ATOM 2486 C CA . ALA A 1 315 ? -11.571 -6.667 22.307 1.00 85.69 315 ALA A CA 1
ATOM 2487 C C . ALA A 1 315 ? -12.389 -6.406 23.582 1.00 85.69 315 ALA A C 1
ATOM 2489 O O . ALA A 1 315 ? -12.504 -7.273 24.445 1.00 85.69 315 ALA A O 1
ATOM 2490 N N . TYR A 1 316 ? -12.977 -5.214 23.704 1.00 83.62 316 TYR A N 1
ATOM 2491 C CA . TYR A 1 316 ? -13.812 -4.845 24.843 1.00 83.62 316 TYR A CA 1
ATOM 2492 C C . TYR A 1 316 ? -15.087 -5.694 24.915 1.00 83.62 316 TYR A C 1
ATOM 2494 O O . TYR A 1 316 ? -15.442 -6.149 26.005 1.00 83.62 316 TYR A O 1
ATOM 2502 N N . MET A 1 317 ? -15.720 -5.936 23.762 1.00 82.25 317 MET A N 1
ATOM 2503 C CA . MET A 1 317 ? -16.945 -6.732 23.620 1.00 82.25 317 MET A CA 1
ATOM 2504 C C . MET A 1 317 ? -16.711 -8.251 23.628 1.00 82.25 317 MET A C 1
ATOM 2506 O O . MET A 1 317 ? -17.674 -9.009 23.543 1.00 82.25 317 MET A O 1
ATOM 2510 N N . ASP A 1 318 ? -15.457 -8.704 23.739 1.00 83.38 318 ASP A N 1
ATOM 2511 C CA . ASP A 1 318 ? -15.071 -10.123 23.722 1.00 83.38 318 ASP A CA 1
ATOM 2512 C C . ASP A 1 318 ? -15.555 -10.889 22.465 1.00 83.38 318 ASP A C 1
ATOM 2514 O O . ASP A 1 318 ? -15.750 -12.109 22.468 1.00 83.38 318 ASP A O 1
ATOM 2518 N N . GLU A 1 319 ? -15.743 -10.179 21.349 1.00 79.75 319 GLU A N 1
ATOM 2519 C CA . GLU A 1 319 ? -16.271 -10.749 20.110 1.00 79.75 319 GLU A CA 1
ATOM 2520 C C . GLU A 1 319 ? -15.551 -10.193 18.865 1.00 79.75 319 GLU A C 1
ATOM 2522 O O . GLU A 1 319 ? -15.505 -8.975 18.656 1.00 79.75 319 GLU A O 1
ATOM 2527 N N . PRO A 1 320 ? -15.028 -11.068 17.979 1.00 75.19 320 PRO A N 1
ATOM 2528 C CA . PRO A 1 320 ? -14.534 -10.648 16.675 1.00 75.19 320 PRO A CA 1
ATOM 2529 C C . PRO A 1 320 ? -15.639 -9.971 15.863 1.00 75.19 320 PRO A C 1
ATOM 2531 O O . PRO A 1 320 ? -16.740 -10.503 15.734 1.00 75.19 320 PRO A O 1
ATOM 2534 N N . LEU A 1 321 ? -15.330 -8.824 15.251 1.00 81.62 321 LEU A N 1
ATOM 2535 C CA . LEU A 1 321 ? -16.268 -8.064 14.414 1.00 81.62 321 LEU A CA 1
ATOM 2536 C C . LEU A 1 321 ? -17.508 -7.532 15.166 1.00 81.62 321 LEU A C 1
ATOM 2538 O O . LEU A 1 321 ? -18.519 -7.240 14.524 1.00 81.62 321 LEU A O 1
ATOM 2542 N N . ALA A 1 322 ? -17.443 -7.352 16.492 1.00 82.00 322 ALA A N 1
ATOM 2543 C CA . ALA A 1 322 ? -18.520 -6.742 17.280 1.00 82.00 322 ALA A CA 1
ATOM 2544 C C . ALA A 1 322 ? -18.976 -5.399 16.689 1.00 82.00 322 ALA A C 1
ATOM 2546 O O . ALA A 1 322 ? -20.174 -5.146 16.548 1.00 82.00 322 ALA A O 1
ATOM 2547 N N . ILE A 1 323 ? -18.024 -4.575 16.236 1.00 83.81 323 ILE A N 1
ATOM 2548 C CA . ILE A 1 323 ? -18.339 -3.285 15.615 1.00 83.81 323 ILE A CA 1
ATOM 2549 C C . ILE A 1 323 ? -19.222 -3.428 14.373 1.00 83.81 323 ILE A C 1
ATOM 2551 O O . ILE A 1 323 ? -20.107 -2.615 14.147 1.00 83.81 323 ILE A O 1
ATOM 2555 N N . LYS A 1 324 ? -19.005 -4.475 13.566 1.00 84.94 324 LYS A N 1
ATOM 2556 C CA . LYS A 1 324 ? -19.703 -4.677 12.295 1.00 84.94 324 LYS A CA 1
ATOM 2557 C C . LYS A 1 324 ? -21.172 -4.960 12.570 1.00 84.94 324 LYS A C 1
ATOM 2559 O O . LYS A 1 324 ? -22.049 -4.450 11.876 1.00 84.94 324 LYS A O 1
ATOM 2564 N N . LYS A 1 325 ? -21.441 -5.742 13.618 1.00 85.12 325 LYS A N 1
ATOM 2565 C CA . LYS A 1 325 ? -22.801 -5.986 14.097 1.00 85.12 325 LYS A CA 1
ATOM 2566 C C . LYS A 1 325 ? -23.444 -4.696 14.587 1.00 85.12 325 LYS A C 1
ATOM 2568 O O . LYS A 1 325 ? -24.582 -4.428 14.225 1.00 85.12 325 LYS A O 1
ATOM 2573 N N . ASP A 1 326 ? -22.715 -3.883 15.345 1.00 85.12 326 ASP A N 1
ATOM 2574 C CA . ASP A 1 326 ? -23.232 -2.624 15.885 1.00 85.12 326 ASP A CA 1
ATOM 2575 C C . ASP A 1 326 ? -23.501 -1.561 14.812 1.00 85.12 326 ASP A C 1
ATOM 2577 O O . ASP A 1 326 ? -24.539 -0.902 14.856 1.00 85.12 326 ASP A O 1
ATOM 2581 N N . VAL A 1 327 ? -22.641 -1.457 13.796 1.00 86.94 327 VAL A N 1
ATOM 2582 C CA . VAL A 1 327 ? -22.863 -0.611 12.614 1.00 86.94 327 VAL A CA 1
ATOM 2583 C C . VAL A 1 327 ? -24.122 -1.048 11.876 1.00 86.94 327 VAL A C 1
ATOM 2585 O O . VAL A 1 327 ? -24.994 -0.224 11.602 1.00 86.94 327 VAL A O 1
ATOM 2588 N N . MET A 1 328 ? -24.273 -2.348 11.619 1.00 87.44 328 MET A N 1
ATOM 2589 C CA . MET A 1 328 ? -25.477 -2.868 10.973 1.00 87.44 328 MET A CA 1
ATOM 2590 C C . MET A 1 328 ? -26.726 -2.671 11.832 1.00 87.44 328 MET A C 1
ATOM 2592 O O . MET A 1 328 ? -27.771 -2.302 11.302 1.00 87.44 328 MET A O 1
ATOM 2596 N N . ASN A 1 329 ? -26.632 -2.847 13.151 1.00 86.81 329 ASN A N 1
ATOM 2597 C CA . ASN A 1 329 ? -27.730 -2.566 14.072 1.00 86.81 329 ASN A CA 1
ATOM 2598 C C . ASN A 1 329 ? -28.145 -1.094 13.989 1.00 86.81 329 ASN A C 1
ATOM 2600 O O . ASN A 1 329 ? -29.331 -0.818 13.847 1.00 86.81 329 ASN A O 1
ATOM 2604 N N . TYR A 1 330 ? -27.194 -0.158 13.998 1.00 88.56 330 TYR A N 1
ATOM 2605 C CA . TYR A 1 330 ? -27.478 1.270 13.848 1.00 88.56 330 TYR A CA 1
ATOM 2606 C C . TYR A 1 330 ? -28.147 1.599 12.505 1.00 88.56 330 TYR A C 1
ATOM 2608 O O . TYR A 1 330 ? -29.166 2.289 12.472 1.00 88.56 330 TYR A O 1
ATOM 2616 N N . VAL A 1 331 ? -27.625 1.068 11.394 1.00 87.50 331 VAL A N 1
ATOM 2617 C CA . VAL A 1 331 ? -28.213 1.268 10.059 1.00 87.50 331 VAL A CA 1
ATOM 2618 C C . VAL A 1 331 ? -29.637 0.710 10.000 1.00 87.50 331 VAL A C 1
ATOM 2620 O O . VAL A 1 331 ? -30.547 1.382 9.514 1.00 87.50 331 VAL A O 1
ATOM 2623 N N . ASN A 1 332 ? -29.861 -0.479 10.560 1.00 86.94 332 ASN A N 1
ATOM 2624 C CA . ASN A 1 332 ? -31.190 -1.072 10.652 1.00 86.94 332 ASN A CA 1
ATOM 2625 C C . ASN A 1 332 ? -32.123 -0.226 11.538 1.00 86.94 332 ASN A C 1
ATOM 2627 O O . ASN A 1 332 ? -33.280 -0.040 11.176 1.00 86.94 332 ASN A O 1
ATOM 2631 N N . MET A 1 333 ? -31.640 0.374 12.633 1.00 86.81 333 MET A N 1
ATOM 2632 C CA . MET A 1 333 ? -32.440 1.326 13.416 1.00 86.81 333 MET A CA 1
ATOM 2633 C C . MET A 1 333 ? -32.832 2.560 12.588 1.00 86.81 333 MET A C 1
ATOM 2635 O O . MET A 1 333 ? -34.002 2.926 12.596 1.00 86.81 333 MET A O 1
ATOM 2639 N N . ILE A 1 334 ? -31.916 3.161 11.815 1.00 87.38 334 ILE A N 1
ATOM 2640 C CA . ILE A 1 334 ? -32.224 4.305 10.925 1.00 87.38 334 ILE A CA 1
ATOM 2641 C C . ILE A 1 334 ? -33.327 3.971 9.912 1.00 87.38 334 ILE A C 1
ATOM 2643 O O . ILE A 1 334 ? -34.160 4.826 9.587 1.00 87.38 334 ILE A O 1
ATOM 2647 N N . ILE A 1 335 ? -33.306 2.754 9.366 1.00 83.88 335 ILE A N 1
ATOM 2648 C CA . ILE A 1 335 ? -34.321 2.283 8.417 1.00 83.88 335 ILE A CA 1
ATOM 2649 C C . ILE A 1 335 ? -35.648 2.051 9.147 1.00 83.88 335 ILE A C 1
ATOM 2651 O O . ILE A 1 335 ? -36.698 2.441 8.644 1.00 83.88 335 ILE A O 1
ATOM 2655 N N . GLY A 1 336 ? -35.593 1.459 10.341 1.00 80.88 336 GLY A N 1
ATOM 2656 C CA . GLY A 1 336 ? -36.763 1.122 11.141 1.00 80.88 336 GLY A CA 1
ATOM 2657 C C . GLY A 1 336 ? -37.516 2.319 11.721 1.00 80.88 336 GLY A C 1
ATOM 2658 O O . GLY A 1 336 ? -38.716 2.192 11.923 1.00 80.88 336 GLY A O 1
ATOM 2659 N N . VAL A 1 337 ? -36.860 3.464 11.970 1.00 80.00 337 VAL A N 1
ATOM 2660 C CA . VAL A 1 337 ? -37.482 4.657 12.599 1.00 80.00 337 VAL A CA 1
ATOM 2661 C C . VAL A 1 337 ? -38.713 5.163 11.835 1.00 80.00 337 VAL A C 1
ATOM 2663 O O . VAL A 1 337 ? -39.650 5.644 12.461 1.00 80.00 337 VAL A O 1
ATOM 2666 N N . ASP A 1 338 ? -38.746 4.997 10.511 1.00 69.44 338 ASP A N 1
ATOM 2667 C CA . ASP A 1 338 ? -39.859 5.453 9.666 1.00 69.44 338 ASP A CA 1
ATOM 2668 C C . ASP A 1 338 ? -40.840 4.314 9.304 1.00 69.44 338 ASP A C 1
ATOM 2670 O O . ASP A 1 338 ? -41.675 4.466 8.413 1.00 69.44 338 ASP A O 1
ATOM 2674 N N . ALA A 1 339 ? -40.746 3.144 9.950 1.00 71.88 339 ALA A N 1
ATOM 2675 C CA . ALA A 1 339 ? -41.635 2.021 9.662 1.00 71.88 339 ALA A CA 1
ATOM 2676 C C . ALA A 1 339 ? -43.062 2.288 10.179 1.00 71.88 339 ALA A C 1
ATOM 2678 O O . ALA A 1 339 ? -43.273 2.530 11.366 1.00 71.88 339 ALA A O 1
ATOM 2679 N N . GLU A 1 340 ? -44.059 2.152 9.299 1.00 55.28 340 GLU A N 1
ATOM 2680 C CA . GLU A 1 340 ? -45.461 2.557 9.525 1.00 55.28 340 GLU A CA 1
ATOM 2681 C C . GLU A 1 340 ? -46.198 1.802 10.661 1.00 55.28 340 GLU A C 1
ATOM 2683 O O . GLU A 1 340 ? -47.331 2.147 11.002 1.00 55.28 340 GLU A O 1
ATOM 2688 N N . HIS A 1 341 ? -45.577 0.795 11.293 1.00 60.31 341 HIS A N 1
ATOM 2689 C CA . HIS A 1 341 ? -46.200 -0.082 12.298 1.00 60.31 341 HIS A CA 1
ATOM 2690 C C . HIS A 1 341 ? -45.304 -0.390 13.514 1.00 60.31 341 HIS A C 1
ATOM 2692 O O . HIS A 1 341 ? -45.212 -1.538 13.957 1.00 60.31 341 HIS A O 1
ATOM 2698 N N . LEU A 1 342 ? -44.636 0.618 14.078 1.00 67.44 342 LEU A N 1
ATOM 2699 C CA . LEU A 1 342 ? -43.963 0.476 15.374 1.00 67.44 342 LEU A CA 1
ATOM 2700 C C . LEU A 1 342 ? -44.998 0.435 16.511 1.00 67.44 342 LEU A C 1
ATOM 2702 O O . LEU A 1 342 ? -45.744 1.386 16.728 1.00 67.44 342 LEU A O 1
ATOM 2706 N N . GLY A 1 343 ? -45.057 -0.684 17.239 1.00 62.97 343 GLY A N 1
ATOM 2707 C CA . GLY A 1 343 ? -45.817 -0.767 18.492 1.00 62.97 343 GLY A CA 1
ATOM 2708 C C . GLY A 1 343 ? -45.191 0.094 19.607 1.00 62.97 343 GLY A C 1
ATOM 2709 O O . GLY A 1 343 ? -44.059 0.556 19.453 1.00 62.97 343 GLY A O 1
ATOM 2710 N N . PRO A 1 344 ? -45.864 0.267 20.762 1.00 64.81 344 PRO A N 1
ATOM 2711 C CA . PRO A 1 344 ? -45.371 1.096 21.875 1.00 64.81 344 PRO A CA 1
ATOM 2712 C C . PRO A 1 344 ? -44.012 0.647 22.445 1.00 64.81 344 PRO A C 1
ATOM 2714 O O . PRO A 1 344 ? -43.303 1.450 23.045 1.00 64.81 344 PRO A O 1
ATOM 2717 N N . ASP A 1 345 ? -43.614 -0.607 22.207 1.00 70.06 345 ASP A N 1
ATOM 2718 C CA . ASP A 1 345 ? -42.326 -1.164 22.637 1.00 70.06 345 ASP A CA 1
ATOM 2719 C C . ASP A 1 345 ? -41.147 -0.812 21.703 1.00 70.06 345 ASP A C 1
ATOM 2721 O O . ASP A 1 345 ? -40.013 -1.218 21.970 1.00 70.06 345 ASP A O 1
ATOM 2725 N N . MET A 1 346 ? -41.396 -0.076 20.607 1.00 76.25 346 MET A N 1
ATOM 2726 C CA . MET A 1 346 ? -40.399 0.318 19.594 1.00 76.25 346 MET A CA 1
ATOM 2727 C C . MET A 1 346 ? -39.638 -0.870 18.977 1.00 76.25 346 MET A C 1
ATOM 2729 O O . MET A 1 346 ? -38.470 -0.769 18.601 1.00 76.25 346 MET A O 1
ATOM 2733 N N . MET A 1 347 ? -40.292 -2.029 18.883 1.00 77.62 347 MET A N 1
ATOM 2734 C CA . MET A 1 347 ? -39.717 -3.247 18.313 1.00 77.62 347 MET A CA 1
ATOM 2735 C C . MET A 1 347 ? -39.994 -3.321 16.813 1.00 77.62 347 MET A C 1
ATOM 2737 O O . MET A 1 347 ? -41.145 -3.416 16.389 1.00 77.62 347 MET A O 1
ATOM 2741 N N . TRP A 1 348 ? -38.933 -3.351 16.012 1.00 80.44 348 TRP A N 1
ATOM 2742 C CA . TRP A 1 348 ? -39.000 -3.513 14.566 1.00 80.44 348 TRP A CA 1
ATOM 2743 C C . TRP A 1 348 ? -38.552 -4.917 14.161 1.00 80.44 348 TRP A C 1
ATOM 2745 O O . TRP A 1 348 ? -37.494 -5.390 14.576 1.00 80.44 348 TRP A O 1
ATOM 2755 N N . LYS A 1 349 ? -39.362 -5.606 13.354 1.00 80.06 349 LYS A N 1
ATOM 2756 C CA . LYS A 1 349 ? -39.000 -6.902 12.770 1.00 80.06 349 LYS A CA 1
ATOM 2757 C C . LYS A 1 349 ? -38.608 -6.690 11.318 1.00 80.06 349 LYS A C 1
ATOM 2759 O O . LYS A 1 349 ? -39.436 -6.249 10.526 1.00 80.06 349 LYS A O 1
ATOM 2764 N N . TYR A 1 350 ? -37.375 -7.036 10.974 1.00 79.56 350 TYR A N 1
ATOM 2765 C CA . TYR A 1 350 ? -36.875 -6.947 9.608 1.00 79.56 350 TYR A CA 1
ATOM 2766 C C . TYR A 1 350 ? -36.314 -8.295 9.162 1.00 79.56 350 TYR A C 1
ATOM 2768 O O . TYR A 1 350 ? -35.907 -9.129 9.975 1.00 79.56 350 TYR A O 1
ATOM 2776 N N . LYS A 1 351 ? -36.335 -8.528 7.851 1.00 75.69 351 LYS A N 1
ATOM 2777 C CA . LYS A 1 351 ? -35.697 -9.695 7.249 1.00 75.69 351 LYS A CA 1
ATOM 2778 C C . LYS A 1 351 ? -34.233 -9.357 7.014 1.00 75.69 351 LYS A C 1
ATOM 2780 O O . LYS A 1 351 ? -33.947 -8.444 6.243 1.00 75.69 351 LYS A O 1
ATOM 2785 N N . ASP A 1 352 ? -33.335 -10.068 7.683 1.00 75.69 352 ASP A N 1
ATOM 2786 C CA . ASP A 1 352 ? -31.898 -9.894 7.513 1.00 75.69 352 ASP A CA 1
ATOM 2787 C C . ASP A 1 352 ? -31.521 -10.228 6.059 1.00 75.69 352 ASP A C 1
ATOM 2789 O O . ASP A 1 352 ? -31.782 -11.346 5.606 1.00 75.69 352 ASP A O 1
ATOM 2793 N N . PRO A 1 353 ? -30.948 -9.292 5.292 1.00 69.44 353 PRO A N 1
ATOM 2794 C CA . PRO A 1 353 ? -30.605 -9.548 3.898 1.00 69.44 353 PRO A CA 1
ATOM 2795 C C . PRO A 1 353 ? -29.464 -10.554 3.708 1.00 69.44 353 PRO A C 1
ATOM 2797 O O . PRO A 1 353 ? -29.367 -11.144 2.635 1.00 69.44 353 PRO A O 1
ATOM 2800 N N . GLN A 1 354 ? -28.629 -10.772 4.732 1.00 71.19 354 GLN A N 1
ATOM 2801 C CA . GLN A 1 354 ? -27.514 -11.723 4.682 1.00 71.19 354 GLN A CA 1
ATOM 2802 C C . GLN A 1 354 ? -27.971 -13.152 4.982 1.00 71.19 354 GLN A C 1
ATOM 2804 O O . GLN A 1 354 ? -27.534 -14.090 4.320 1.00 71.19 354 GLN A O 1
ATOM 2809 N N . THR A 1 355 ? -28.854 -13.331 5.971 1.00 72.69 355 THR A N 1
ATOM 2810 C CA . THR A 1 355 ? -29.285 -14.671 6.419 1.00 72.69 355 THR A CA 1
ATOM 2811 C C . THR A 1 355 ? -30.687 -15.056 5.952 1.00 72.69 355 THR A C 1
ATOM 2813 O O . THR A 1 355 ? -31.046 -16.229 5.967 1.00 72.69 355 THR A O 1
ATOM 2816 N N . GLY A 1 356 ? -31.501 -14.089 5.529 1.00 71.94 356 GLY A N 1
ATOM 2817 C CA . GLY A 1 356 ? -32.904 -14.289 5.171 1.00 71.94 356 GLY A CA 1
ATOM 2818 C C . GLY A 1 356 ? -33.839 -14.499 6.369 1.00 71.94 356 GLY A C 1
ATOM 2819 O O . GLY A 1 356 ? -35.039 -14.694 6.161 1.00 71.94 356 GLY A O 1
ATOM 2820 N N . GLU A 1 357 ? -33.324 -14.446 7.599 1.00 83.31 357 GLU A N 1
ATOM 2821 C CA . GLU A 1 357 ? -34.082 -14.683 8.829 1.00 83.31 357 GLU A CA 1
ATOM 2822 C C . GLU A 1 357 ? -34.786 -13.416 9.331 1.00 83.31 357 GLU A C 1
ATOM 2824 O O . GLU A 1 357 ? -34.321 -12.295 9.128 1.00 83.31 357 GLU A O 1
ATOM 2829 N N . LEU A 1 358 ? -35.914 -13.591 10.024 1.00 77.62 358 LEU A N 1
ATOM 2830 C CA . LEU A 1 358 ? -36.622 -12.492 10.680 1.00 77.62 358 LEU A CA 1
ATOM 2831 C C . LEU A 1 358 ? -35.953 -12.172 12.019 1.00 77.62 358 LEU A C 1
ATOM 2833 O O . LEU A 1 358 ? -36.082 -12.935 12.977 1.00 77.62 358 LEU A O 1
ATOM 2837 N N . LYS A 1 359 ? -35.282 -11.022 12.096 1.00 80.56 359 LYS A N 1
ATOM 2838 C CA . LYS A 1 359 ? -34.696 -10.499 13.334 1.00 80.56 359 LYS A CA 1
ATOM 2839 C C . LYS A 1 359 ? -35.565 -9.393 13.912 1.00 80.56 359 LYS A C 1
ATOM 2841 O O . LYS A 1 359 ? -36.156 -8.598 13.184 1.00 80.56 359 LYS A O 1
ATOM 2846 N N . ALA A 1 360 ? -35.642 -9.358 15.238 1.00 79.62 360 ALA A N 1
ATOM 2847 C CA . ALA A 1 360 ? -36.311 -8.302 15.982 1.00 79.62 360 ALA A CA 1
ATOM 2848 C C . ALA A 1 360 ? -35.256 -7.367 16.586 1.00 79.62 360 ALA A C 1
ATOM 2850 O O . ALA A 1 360 ? -34.341 -7.826 17.267 1.00 79.62 360 ALA A O 1
ATOM 2851 N N . LEU A 1 361 ? -35.392 -6.069 16.334 1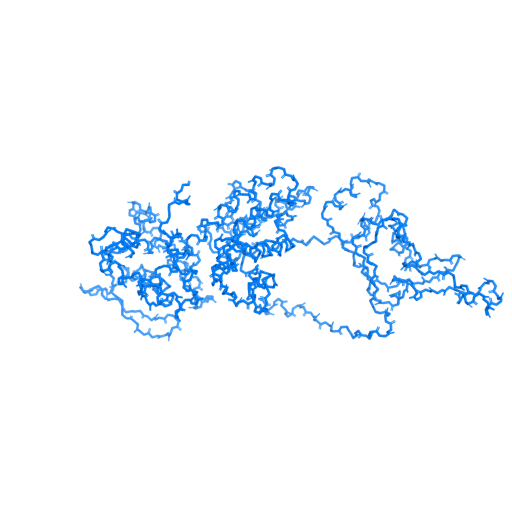.00 82.81 361 LEU A N 1
ATOM 2852 C CA . LEU A 1 361 ? -34.491 -5.020 16.795 1.00 82.81 361 LEU A CA 1
ATOM 2853 C C . LEU A 1 361 ? -35.302 -3.963 17.541 1.00 82.81 361 LEU A C 1
ATOM 2855 O O . LEU A 1 361 ? -36.323 -3.496 17.040 1.00 82.81 361 LEU A O 1
ATOM 2859 N N . LYS A 1 362 ? -34.844 -3.572 18.729 1.00 83.50 362 LYS A N 1
ATOM 2860 C CA . LYS A 1 362 ? -35.430 -2.447 19.456 1.00 83.50 362 LYS A CA 1
ATOM 2861 C C . LYS A 1 362 ? -34.830 -1.145 18.939 1.00 83.50 362 LYS A C 1
ATOM 2863 O O . LYS A 1 362 ? -33.609 -1.010 18.918 1.00 83.50 362 LYS A O 1
ATOM 2868 N N . ILE A 1 363 ? -35.674 -0.199 18.549 1.00 83.62 363 ILE A N 1
ATOM 2869 C CA . ILE A 1 363 ? -35.237 1.130 18.130 1.00 83.62 363 ILE A CA 1
ATOM 2870 C C . ILE A 1 363 ? -34.979 1.976 19.374 1.00 83.62 363 ILE A C 1
ATOM 2872 O O . ILE A 1 363 ? -35.874 2.198 20.189 1.00 83.62 363 ILE A O 1
ATOM 2876 N N . ASP A 1 364 ? -33.742 2.447 19.513 1.00 84.44 364 ASP A N 1
ATOM 2877 C CA . ASP A 1 364 ? -33.338 3.384 20.558 1.00 84.44 364 ASP A CA 1
ATOM 2878 C C . ASP A 1 364 ? -33.049 4.757 19.934 1.00 84.44 364 ASP A C 1
ATOM 2880 O O . ASP A 1 364 ? -31.955 5.029 19.438 1.00 84.44 364 ASP A O 1
ATOM 2884 N N . GLU A 1 365 ? -34.043 5.646 19.962 1.00 83.75 365 GLU A N 1
ATOM 2885 C CA . GLU A 1 365 ? -33.900 7.007 19.431 1.00 83.75 365 GLU A CA 1
ATOM 2886 C C . GLU A 1 365 ? -32.816 7.822 20.144 1.00 83.75 365 GLU A C 1
ATOM 2888 O O . GLU A 1 365 ? -32.201 8.700 19.533 1.00 83.75 365 GLU A O 1
ATOM 2893 N N . ARG A 1 366 ? -32.567 7.554 21.432 1.00 85.25 366 ARG A N 1
ATOM 2894 C CA . ARG A 1 366 ? -31.538 8.262 22.198 1.00 85.25 366 ARG A CA 1
ATOM 2895 C C . ARG A 1 366 ? -30.157 7.857 21.703 1.00 85.25 366 ARG A C 1
ATOM 2897 O O . ARG A 1 366 ? -29.314 8.724 21.489 1.00 85.25 366 ARG A O 1
ATOM 2904 N N . TYR A 1 367 ? -29.943 6.563 21.481 1.00 85.25 367 TYR A N 1
ATOM 2905 C CA . TYR A 1 367 ? -28.718 6.061 20.870 1.00 85.25 367 TYR A CA 1
ATOM 2906 C C . TYR A 1 367 ? -28.504 6.649 19.468 1.00 85.25 367 TYR A C 1
ATOM 2908 O O . TYR A 1 367 ? -27.414 7.147 19.185 1.00 85.25 367 TYR A O 1
ATOM 2916 N N . ILE A 1 368 ? -29.548 6.685 18.629 1.00 86.50 368 ILE A N 1
ATOM 2917 C CA . ILE A 1 368 ? -29.459 7.263 17.279 1.00 86.50 368 ILE A CA 1
ATOM 2918 C C . ILE A 1 368 ? -29.015 8.727 17.336 1.00 86.50 368 ILE A C 1
ATOM 2920 O O . ILE A 1 368 ? -28.047 9.100 16.672 1.00 86.50 368 ILE A O 1
ATOM 2924 N N . LYS A 1 369 ? -29.669 9.536 18.180 1.00 86.25 369 LYS A N 1
ATOM 2925 C CA . LYS A 1 369 ? -29.332 10.956 18.357 1.00 86.25 369 LYS A CA 1
ATOM 2926 C C . LYS A 1 369 ? -27.905 11.152 18.869 1.00 86.25 369 LYS A C 1
ATOM 2928 O O . LYS A 1 369 ? -27.207 12.020 18.357 1.00 86.25 369 LYS A O 1
ATOM 2933 N N . ASN A 1 370 ? -27.437 10.327 19.809 1.00 86.38 370 ASN A N 1
ATOM 2934 C CA . ASN A 1 370 ? -26.064 10.410 20.322 1.00 86.38 370 ASN A CA 1
ATOM 2935 C C . ASN A 1 370 ? -25.013 10.150 19.225 1.00 86.38 370 ASN A C 1
ATOM 2937 O O . ASN A 1 370 ? -23.988 10.832 19.179 1.00 86.38 370 ASN A O 1
ATOM 2941 N N . VAL A 1 371 ? -25.253 9.176 18.337 1.00 86.56 371 VAL A N 1
ATOM 2942 C CA . VAL A 1 371 ? -24.353 8.885 17.203 1.00 86.56 371 VAL A CA 1
ATOM 2943 C C . VAL A 1 371 ? -24.377 10.029 16.190 1.00 86.56 371 VAL A C 1
ATOM 2945 O O . VAL A 1 371 ? -23.323 10.473 15.742 1.00 86.56 371 VAL A O 1
ATOM 2948 N N . GLU A 1 372 ? -25.555 10.567 15.876 1.00 88.69 372 GLU A N 1
ATOM 2949 C CA . GLU A 1 372 ? -25.706 11.704 14.959 1.00 88.69 372 GLU A CA 1
ATOM 2950 C C . GLU A 1 372 ? -25.046 12.982 15.489 1.00 88.69 372 GLU A C 1
ATOM 2952 O O . GLU A 1 372 ? -24.393 13.708 14.740 1.00 88.69 372 GLU A O 1
ATOM 2957 N N . GLU A 1 373 ? -25.144 13.238 16.793 1.00 87.56 373 GLU A N 1
ATOM 2958 C CA . GLU A 1 373 ? -24.423 14.332 17.446 1.00 87.56 373 GLU A CA 1
ATOM 2959 C C . GLU A 1 373 ? -22.910 14.149 17.350 1.00 87.56 373 GLU A C 1
ATOM 2961 O O . GLU A 1 373 ? -22.183 15.121 17.128 1.00 87.56 373 GLU A O 1
ATOM 2966 N N . ARG A 1 374 ? -22.422 12.906 17.457 1.00 85.19 374 ARG A N 1
ATOM 2967 C CA . ARG A 1 374 ? -20.995 12.598 17.320 1.00 85.19 374 ARG A CA 1
ATOM 2968 C C . ARG A 1 374 ? -20.489 12.760 15.887 1.00 85.19 374 ARG A C 1
ATOM 2970 O O . ARG A 1 374 ? -19.340 13.149 15.707 1.00 85.19 374 ARG A O 1
ATOM 2977 N N . LEU A 1 375 ? -21.360 12.551 14.903 1.00 84.62 375 LEU A N 1
ATOM 2978 C CA . LEU A 1 375 ? -21.131 12.887 13.495 1.00 84.62 375 LEU A CA 1
ATOM 2979 C C . LEU A 1 375 ? -21.197 14.401 13.216 1.00 84.62 375 LEU A C 1
ATOM 2981 O O . LEU A 1 375 ? -20.955 14.832 12.093 1.00 84.62 375 LEU A O 1
ATOM 2985 N N . GLY A 1 376 ? -21.518 15.228 14.218 1.00 84.19 376 GLY A N 1
ATOM 2986 C CA . GLY A 1 376 ? -21.609 16.681 14.074 1.00 84.19 376 GLY A CA 1
ATOM 2987 C C . GLY A 1 376 ? -22.930 17.174 13.476 1.00 84.19 376 GLY A C 1
ATOM 2988 O O . GLY A 1 376 ? -23.030 18.352 13.128 1.00 84.19 376 GLY A O 1
ATOM 2989 N N . LEU A 1 377 ? -23.952 16.315 13.387 1.00 87.94 377 LEU A N 1
ATOM 2990 C CA . LEU A 1 377 ? -25.275 16.648 12.856 1.00 87.94 377 LEU A CA 1
ATOM 2991 C C . LEU A 1 377 ? -26.102 17.359 13.937 1.00 87.94 377 LEU A C 1
ATOM 2993 O O . LEU A 1 377 ? -26.724 16.733 14.803 1.00 87.94 377 LEU A O 1
ATOM 2997 N N . LYS A 1 378 ? -26.080 18.696 13.902 1.00 83.88 378 LYS A N 1
ATOM 2998 C CA . LYS A 1 378 ? -26.684 19.551 14.940 1.00 83.88 378 LYS A CA 1
ATOM 2999 C C . LYS A 1 378 ? -28.147 19.889 14.668 1.00 83.88 378 LYS A C 1
ATOM 3001 O O . LYS A 1 378 ? -28.886 20.127 15.618 1.00 83.88 378 LYS A O 1
ATOM 3006 N N . THR A 1 379 ? -28.561 19.942 13.402 1.00 87.62 379 THR A N 1
ATOM 3007 C CA . THR A 1 379 ? -29.941 20.283 13.023 1.00 87.62 379 THR A CA 1
ATOM 3008 C C . THR A 1 379 ? -30.742 19.042 12.637 1.00 87.62 379 THR A C 1
ATOM 3010 O O . THR A 1 379 ? -30.195 18.073 12.113 1.00 87.62 379 THR A O 1
ATOM 3013 N N . GLU A 1 380 ? -32.060 19.075 12.856 1.00 85.19 380 GLU A N 1
ATOM 3014 C CA . GLU A 1 380 ? -32.965 17.993 12.428 1.00 85.19 380 GLU A CA 1
ATOM 3015 C C . GLU A 1 380 ? -32.932 17.780 10.907 1.00 85.19 380 GLU A C 1
ATOM 3017 O O . GLU A 1 380 ? -32.989 16.650 10.434 1.00 85.19 380 GLU A O 1
ATOM 3022 N N . GLU A 1 381 ? -32.737 18.846 10.129 1.00 85.44 381 GLU A N 1
ATOM 3023 C CA . GLU A 1 381 ? -32.604 18.761 8.673 1.00 85.44 381 GLU A CA 1
ATOM 3024 C C . GLU A 1 381 ? -31.327 18.017 8.246 1.00 85.44 381 GLU A C 1
ATOM 3026 O O . GLU A 1 381 ? -31.375 17.141 7.381 1.00 85.44 381 GLU A O 1
ATOM 3031 N N . GLN A 1 382 ? -30.191 18.292 8.902 1.00 85.56 382 GLN A N 1
ATOM 3032 C CA . GLN A 1 382 ? -28.939 17.563 8.671 1.00 85.56 382 GLN A CA 1
ATOM 3033 C C . GLN A 1 382 ? -29.079 16.080 9.027 1.00 85.56 382 GLN A C 1
ATOM 3035 O O . GLN A 1 382 ? -28.623 15.222 8.271 1.00 85.56 382 GLN A O 1
ATOM 3040 N N . ARG A 1 383 ? -29.745 15.772 10.147 1.00 87.69 383 ARG A N 1
ATOM 3041 C CA . ARG A 1 383 ? -30.024 14.392 10.575 1.00 87.69 383 ARG A CA 1
ATOM 3042 C C . ARG A 1 383 ? -30.909 13.665 9.565 1.00 87.69 383 ARG A C 1
ATOM 3044 O O . ARG A 1 383 ? -30.561 12.572 9.127 1.00 87.69 383 ARG A O 1
ATOM 3051 N N . ALA A 1 384 ? -32.006 14.285 9.132 1.00 85.56 384 ALA A N 1
ATOM 3052 C CA . ALA A 1 384 ? -32.906 13.715 8.132 1.00 85.56 384 ALA A CA 1
ATOM 3053 C C . ALA A 1 384 ? -32.199 13.473 6.786 1.00 85.56 384 ALA A C 1
ATOM 3055 O O . ALA A 1 384 ? -32.351 12.404 6.189 1.00 85.56 384 ALA A O 1
ATOM 3056 N N . SER A 1 385 ? -31.378 14.427 6.334 1.00 86.19 385 SER A N 1
ATOM 3057 C CA . SER A 1 385 ? -30.569 14.286 5.117 1.00 86.19 385 SER A CA 1
ATOM 3058 C C . SER A 1 385 ? -29.581 13.118 5.223 1.00 86.19 385 SER A C 1
ATOM 3060 O O . SER A 1 385 ? -29.551 12.246 4.353 1.00 86.19 385 SER A O 1
ATOM 3062 N N . PHE A 1 386 ? -28.844 13.024 6.335 1.00 87.88 386 PHE A N 1
ATOM 3063 C CA . PHE A 1 386 ? -27.910 11.927 6.590 1.00 87.88 386 PHE A CA 1
ATOM 3064 C C . PHE A 1 386 ? -28.603 10.557 6.599 1.00 87.88 386 PHE A C 1
ATOM 3066 O O . PHE A 1 386 ? -28.159 9.632 5.913 1.00 87.88 386 PHE A O 1
ATOM 3073 N N . ARG A 1 387 ? -29.735 10.429 7.306 1.00 88.19 387 ARG A N 1
ATOM 3074 C CA . ARG A 1 387 ? -30.539 9.195 7.330 1.00 88.19 387 ARG A CA 1
ATOM 3075 C C . ARG A 1 387 ? -30.983 8.782 5.926 1.00 88.19 387 ARG A C 1
ATOM 3077 O O . ARG A 1 387 ? -30.869 7.610 5.568 1.00 88.19 387 ARG A O 1
ATOM 3084 N N . ASN A 1 388 ? -31.430 9.733 5.104 1.00 86.56 388 ASN A N 1
ATOM 3085 C CA . ASN A 1 388 ? -31.813 9.472 3.714 1.00 86.56 388 ASN A CA 1
ATOM 3086 C C . ASN A 1 388 ? -30.630 9.009 2.853 1.00 86.56 388 ASN A C 1
ATOM 3088 O O . ASN A 1 388 ? -30.783 8.079 2.056 1.00 86.56 388 ASN A O 1
ATOM 3092 N N . SER A 1 389 ? -29.444 9.589 3.043 1.00 86.12 389 SER A N 1
ATOM 3093 C CA . SER A 1 389 ? -28.218 9.143 2.373 1.00 86.12 389 SER A CA 1
ATOM 3094 C C . SER A 1 389 ? -27.852 7.706 2.749 1.00 86.12 389 SER A C 1
ATOM 3096 O O . SER A 1 389 ? -27.619 6.890 1.855 1.00 86.12 389 SER A O 1
ATOM 3098 N N . ILE A 1 390 ? -27.892 7.350 4.039 1.00 86.81 390 ILE A N 1
ATOM 3099 C CA . ILE A 1 390 ? -27.653 5.973 4.502 1.00 86.81 390 ILE A CA 1
ATOM 3100 C C . ILE A 1 390 ? -28.659 4.997 3.881 1.00 86.81 390 ILE A C 1
ATOM 3102 O O . ILE A 1 390 ? -28.253 3.960 3.359 1.00 86.81 390 ILE A O 1
ATOM 3106 N N . ARG A 1 391 ? -29.954 5.340 3.843 1.00 85.38 391 ARG A N 1
ATOM 3107 C CA . ARG A 1 391 ? -30.998 4.507 3.211 1.00 85.38 391 ARG A CA 1
ATOM 3108 C C . ARG A 1 391 ? -30.752 4.296 1.723 1.00 85.38 391 ARG A C 1
ATOM 3110 O O . ARG A 1 391 ? -30.899 3.182 1.222 1.00 85.38 391 ARG A O 1
ATOM 3117 N N . LYS A 1 392 ? -30.358 5.353 1.011 1.00 83.94 392 LYS A N 1
ATOM 3118 C CA . LYS A 1 392 ? -30.046 5.278 -0.419 1.00 83.94 392 LYS A CA 1
ATOM 3119 C C . LYS A 1 392 ? -28.841 4.375 -0.674 1.00 83.94 392 LYS A C 1
ATOM 3121 O O . LYS A 1 392 ? -28.911 3.527 -1.563 1.00 83.94 392 LYS A O 1
ATOM 3126 N N . ILE A 1 393 ? -27.772 4.519 0.116 1.00 82.56 393 ILE A N 1
ATOM 3127 C CA . ILE A 1 393 ? -26.590 3.650 0.038 1.00 82.56 393 ILE A CA 1
ATOM 3128 C C . ILE A 1 393 ? -26.989 2.204 0.339 1.00 82.56 393 ILE A C 1
ATOM 3130 O O . ILE A 1 393 ? -26.630 1.316 -0.430 1.00 82.56 393 ILE A O 1
ATOM 3134 N N . TYR A 1 394 ? -27.786 1.978 1.388 1.00 83.00 394 TYR A N 1
ATOM 3135 C CA . TYR A 1 394 ? -28.265 0.652 1.780 1.00 83.00 394 TYR A CA 1
ATOM 3136 C C . TYR A 1 394 ? -29.015 -0.020 0.630 1.00 83.00 394 TYR A C 1
ATOM 3138 O O . TYR A 1 394 ? -28.625 -1.099 0.196 1.00 83.00 394 TYR A O 1
ATOM 3146 N N . GLY A 1 395 ? -30.028 0.648 0.067 1.00 79.62 395 GLY A N 1
ATOM 3147 C CA . GLY A 1 395 ? -30.825 0.104 -1.034 1.00 79.62 395 GLY A CA 1
ATOM 3148 C C . GLY A 1 395 ? -30.013 -0.159 -2.307 1.00 79.62 395 GLY A C 1
ATOM 3149 O O . GLY A 1 395 ? -30.196 -1.189 -2.953 1.00 79.62 395 GLY A O 1
ATOM 3150 N N . GLN A 1 396 ? -29.085 0.736 -2.663 1.00 80.50 396 GLN A N 1
ATOM 3151 C CA . GLN A 1 396 ? -28.249 0.568 -3.854 1.00 80.50 396 GLN A CA 1
ATOM 3152 C C . GLN A 1 396 ? -27.208 -0.541 -3.681 1.00 80.50 396 GLN A C 1
ATOM 3154 O O . GLN A 1 396 ? -27.074 -1.397 -4.555 1.00 80.50 396 GLN A O 1
ATOM 3159 N N . LYS A 1 397 ? -26.466 -0.545 -2.570 1.00 78.56 397 LYS A N 1
ATOM 3160 C CA . LYS A 1 397 ? -25.338 -1.460 -2.369 1.00 78.56 397 LYS A CA 1
ATOM 3161 C C . LYS A 1 397 ? -25.788 -2.876 -2.049 1.00 78.56 397 LYS A C 1
ATOM 3163 O O . LYS A 1 397 ? -25.221 -3.782 -2.644 1.00 78.56 397 LYS A O 1
ATOM 3168 N N . LEU A 1 398 ? -26.838 -3.083 -1.247 1.00 74.31 398 LEU A N 1
ATOM 3169 C CA . LEU A 1 398 ? -27.336 -4.441 -0.982 1.00 74.31 398 LEU A CA 1
ATOM 3170 C C . LEU A 1 398 ? -27.860 -5.150 -2.232 1.00 74.31 398 LEU A C 1
ATOM 3172 O O . LEU A 1 398 ? -27.784 -6.371 -2.318 1.00 74.31 398 LEU A O 1
ATOM 3176 N N . SER A 1 399 ? -28.382 -4.395 -3.205 1.00 71.38 399 SER A N 1
ATOM 3177 C CA . SER A 1 399 ? -28.829 -4.972 -4.479 1.00 71.38 399 SER A CA 1
ATOM 3178 C C . SER A 1 399 ? -27.673 -5.527 -5.324 1.00 71.38 399 SER A C 1
ATOM 3180 O O . SER A 1 399 ? -27.885 -6.406 -6.156 1.00 71.38 399 SER A O 1
ATOM 3182 N N . VAL A 1 400 ? -26.452 -5.025 -5.100 1.00 77.50 400 VAL A N 1
ATOM 3183 C CA . VAL A 1 400 ? -25.228 -5.419 -5.813 1.00 77.50 400 VAL A CA 1
ATOM 3184 C C . VAL A 1 400 ? -24.394 -6.404 -4.989 1.00 77.50 400 VAL A C 1
ATOM 3186 O O . VAL A 1 400 ? -23.822 -7.336 -5.550 1.00 77.50 400 VAL A O 1
ATOM 3189 N N . ASP A 1 401 ? -24.330 -6.205 -3.673 1.00 75.19 401 ASP A N 1
ATOM 3190 C CA . ASP A 1 401 ? -23.587 -7.017 -2.714 1.00 75.19 401 ASP A CA 1
ATOM 3191 C C . ASP A 1 401 ? -24.388 -7.180 -1.414 1.00 75.19 401 ASP A C 1
ATOM 3193 O O . ASP A 1 401 ? -24.469 -6.268 -0.587 1.00 75.19 401 ASP A O 1
ATOM 3197 N N . ALA A 1 402 ? -24.953 -8.373 -1.214 1.00 76.25 402 ALA A N 1
ATOM 3198 C CA . ALA A 1 402 ? -25.721 -8.713 -0.017 1.00 76.25 402 ALA A CA 1
ATOM 3199 C C . ALA A 1 402 ? -24.880 -8.674 1.277 1.00 76.25 402 ALA A C 1
ATOM 3201 O O . ALA A 1 402 ? -25.441 -8.563 2.365 1.00 76.25 402 ALA A O 1
ATOM 3202 N N . ASN A 1 403 ? -23.547 -8.733 1.175 1.00 80.62 403 ASN A N 1
ATOM 3203 C CA . ASN A 1 403 ? -22.629 -8.731 2.316 1.00 80.62 403 ASN A CA 1
ATOM 3204 C C . ASN A 1 403 ? -22.100 -7.337 2.682 1.00 80.62 403 ASN A C 1
ATOM 3206 O O . ASN A 1 403 ? -21.269 -7.231 3.589 1.00 80.62 403 ASN A O 1
ATOM 3210 N N . TYR A 1 404 ? -22.570 -6.281 2.011 1.00 82.81 404 TYR A N 1
ATOM 3211 C CA . TYR A 1 404 ? -22.173 -4.912 2.323 1.00 82.81 404 TYR A CA 1
ATOM 3212 C C . TYR A 1 404 ? -22.553 -4.535 3.764 1.00 82.81 404 TYR A C 1
ATOM 3214 O O . TYR A 1 404 ? -23.685 -4.752 4.198 1.00 82.81 404 TYR A O 1
ATOM 3222 N N . ASP A 1 405 ? -21.596 -3.979 4.509 1.00 82.00 405 ASP A N 1
ATOM 3223 C CA . ASP A 1 405 ? -21.669 -3.829 5.967 1.00 82.00 405 ASP A CA 1
ATOM 3224 C C . ASP A 1 405 ? -21.342 -2.417 6.482 1.00 82.00 405 ASP A C 1
ATOM 3226 O O . ASP A 1 405 ? -21.179 -2.231 7.687 1.00 82.00 405 ASP A O 1
ATOM 3230 N N . PHE A 1 406 ? -21.251 -1.427 5.584 1.00 84.94 406 PHE A N 1
ATOM 3231 C CA . PHE A 1 406 ? -20.952 -0.019 5.897 1.00 84.94 406 PHE A CA 1
ATOM 3232 C C . PHE A 1 406 ? -19.612 0.227 6.614 1.00 84.94 406 PHE A C 1
ATOM 3234 O O . PHE A 1 406 ? -19.340 1.353 7.036 1.00 84.94 406 PHE A O 1
ATOM 3241 N N . MET A 1 407 ? -18.738 -0.780 6.721 1.00 82.31 407 MET A N 1
ATOM 3242 C CA . MET A 1 407 ? -17.432 -0.643 7.378 1.00 82.31 407 MET A CA 1
ATOM 3243 C C . MET A 1 407 ? -16.457 0.259 6.602 1.00 82.31 407 MET A C 1
ATOM 3245 O O . MET A 1 407 ? -15.439 0.678 7.149 1.00 82.31 407 MET A O 1
ATOM 3249 N N . ASP A 1 408 ? -16.762 0.584 5.344 1.00 77.12 408 ASP A N 1
ATOM 3250 C CA . ASP A 1 408 ? -16.042 1.571 4.533 1.00 77.12 408 ASP A CA 1
ATOM 3251 C C . ASP A 1 408 ? -16.326 3.027 4.967 1.00 77.12 408 ASP A C 1
ATOM 3253 O O . ASP A 1 408 ? -15.516 3.938 4.729 1.00 77.12 408 ASP A O 1
ATOM 3257 N N . ASN A 1 409 ? -17.435 3.257 5.681 1.00 82.56 409 ASN A N 1
ATOM 3258 C CA . ASN A 1 409 ? -17.761 4.544 6.285 1.00 82.56 409 ASN A CA 1
ATOM 3259 C C . ASN A 1 409 ? -17.086 4.705 7.660 1.00 82.56 409 ASN A C 1
ATOM 3261 O O . ASN A 1 409 ? -17.704 4.549 8.712 1.00 82.56 409 ASN A O 1
ATOM 3265 N N . LEU A 1 410 ? -15.796 5.051 7.637 1.00 77.38 410 LEU A N 1
ATOM 3266 C CA . LEU A 1 410 ? -14.982 5.250 8.845 1.00 77.38 410 LEU A CA 1
ATOM 3267 C C . LEU A 1 410 ? -15.565 6.284 9.822 1.00 77.38 410 LEU A C 1
ATOM 3269 O O . LEU A 1 410 ? -15.453 6.090 11.028 1.00 77.38 410 LEU A O 1
ATOM 3273 N N . GLU A 1 411 ? -16.212 7.348 9.336 1.00 81.88 411 GLU A N 1
ATOM 3274 C CA . GLU A 1 411 ? -16.817 8.367 10.208 1.00 81.88 411 GLU A CA 1
ATOM 3275 C C . GLU A 1 411 ? -17.986 7.788 11.006 1.00 81.88 411 GLU A C 1
ATOM 3277 O O . GLU A 1 411 ? -18.072 7.987 12.219 1.00 81.88 411 GLU A O 1
ATOM 3282 N N . LEU A 1 412 ? -18.842 7.006 10.341 1.00 86.25 412 LEU A N 1
ATOM 3283 C CA . LEU A 1 412 ? -19.935 6.287 10.986 1.00 86.25 412 LEU A CA 1
ATOM 3284 C C . LEU A 1 412 ? -19.412 5.265 11.999 1.00 86.25 412 LEU A C 1
ATOM 3286 O O . LEU A 1 412 ? -19.862 5.248 13.145 1.00 86.25 412 LEU A O 1
ATOM 3290 N N . VAL A 1 413 ? -18.437 4.445 11.597 1.00 84.94 413 VAL A N 1
ATOM 3291 C CA . VAL A 1 413 ? -17.810 3.440 12.470 1.00 84.94 413 VAL A CA 1
ATOM 3292 C C . VAL A 1 413 ? -17.211 4.108 13.710 1.00 84.94 413 VAL A C 1
ATOM 3294 O O . VAL A 1 413 ? -17.439 3.652 14.831 1.00 84.94 413 VAL A O 1
ATOM 3297 N N . LYS A 1 414 ? -16.498 5.223 13.531 1.00 81.38 414 LYS A N 1
ATOM 3298 C CA . LYS A 1 414 ? -15.891 6.006 14.613 1.00 81.38 414 LYS A CA 1
ATOM 3299 C C . LYS A 1 414 ? -16.940 6.589 15.553 1.00 81.38 414 LYS A C 1
ATOM 3301 O O . LYS A 1 414 ? -16.802 6.455 16.765 1.00 81.38 414 LYS A O 1
ATOM 3306 N N . ALA A 1 415 ? -18.007 7.183 15.019 1.00 84.38 415 ALA A N 1
ATOM 3307 C CA . ALA A 1 415 ? -19.085 7.746 15.827 1.00 84.38 415 ALA A CA 1
ATOM 3308 C C . ALA A 1 415 ? -19.792 6.677 16.676 1.00 84.38 415 ALA A C 1
ATOM 3310 O O . ALA A 1 415 ? -20.016 6.885 17.868 1.00 84.38 415 ALA A O 1
ATOM 3311 N N . ILE A 1 416 ? -20.087 5.516 16.087 1.00 85.38 416 ILE A N 1
ATOM 3312 C CA . ILE A 1 416 ? -20.701 4.375 16.779 1.00 85.38 416 ILE A CA 1
ATOM 3313 C C . ILE A 1 416 ? -19.784 3.838 17.877 1.00 85.38 416 ILE A C 1
ATOM 3315 O O . ILE A 1 416 ? -20.228 3.653 19.014 1.00 85.38 416 ILE A O 1
ATOM 3319 N N . THR A 1 417 ? -18.505 3.643 17.547 1.00 80.06 417 THR A N 1
ATOM 3320 C CA . THR A 1 417 ? -17.478 3.183 18.490 1.00 80.06 417 THR A CA 1
ATOM 3321 C C . THR A 1 417 ? -17.388 4.132 19.684 1.00 80.06 417 THR A C 1
ATOM 3323 O O . THR A 1 417 ? -17.475 3.699 20.830 1.00 80.06 417 THR A O 1
ATOM 3326 N N . ASP A 1 418 ? -17.301 5.438 19.431 1.00 78.06 418 ASP A N 1
ATOM 3327 C CA . ASP A 1 418 ? -17.189 6.461 20.471 1.00 78.06 418 ASP A CA 1
ATOM 3328 C C . ASP A 1 418 ? -18.397 6.490 21.413 1.00 78.06 418 ASP A C 1
ATOM 3330 O O . ASP A 1 418 ? -18.229 6.627 22.627 1.00 78.06 418 ASP A O 1
ATOM 3334 N N . VAL A 1 419 ? -19.617 6.388 20.875 1.00 81.75 419 VAL A N 1
ATOM 3335 C CA . VAL A 1 419 ? -20.840 6.414 21.691 1.00 81.75 419 VAL A CA 1
ATOM 3336 C C . VAL A 1 419 ? -20.904 5.189 22.592 1.00 81.75 419 VAL A C 1
ATOM 3338 O O . VAL A 1 419 ? -21.158 5.336 23.786 1.00 81.75 419 VAL A O 1
ATOM 3341 N N . ARG A 1 420 ? -20.619 4.000 22.050 1.00 78.06 420 ARG A N 1
ATOM 3342 C CA . ARG A 1 420 ? -20.647 2.750 22.818 1.00 78.06 420 ARG A CA 1
ATOM 3343 C C . ARG A 1 420 ? -19.557 2.682 23.881 1.00 78.06 420 ARG A C 1
ATOM 3345 O O . ARG A 1 420 ? -19.828 2.320 25.022 1.00 78.06 420 ARG A O 1
ATOM 3352 N N . LEU A 1 421 ? -18.336 3.090 23.539 1.00 73.50 421 LEU A N 1
ATOM 3353 C CA . LEU A 1 421 ? -17.225 3.122 24.491 1.00 73.50 421 LEU A CA 1
ATOM 3354 C C . LEU A 1 421 ? -17.467 4.103 25.647 1.00 73.50 421 LEU A C 1
ATOM 3356 O O . LEU A 1 421 ? -16.926 3.907 26.734 1.00 73.50 421 LEU A O 1
ATOM 3360 N N . LYS A 1 422 ? -18.258 5.162 25.432 1.00 69.44 422 LYS A N 1
ATOM 3361 C CA . LYS A 1 422 ? -18.618 6.132 26.477 1.00 69.44 422 LYS A CA 1
ATOM 3362 C C . LYS A 1 422 ? -19.858 5.740 27.281 1.00 69.44 422 LYS A C 1
ATOM 3364 O O . LYS A 1 422 ? -19.932 6.117 28.446 1.00 69.44 422 LYS A O 1
ATOM 3369 N N . SER A 1 423 ? -20.826 5.034 26.693 1.00 62.22 423 SER A N 1
ATOM 3370 C CA . SER A 1 423 ? -22.081 4.681 27.373 1.00 62.22 423 SER A CA 1
ATOM 3371 C C . SER A 1 423 ? -21.930 3.560 28.400 1.00 62.22 423 SER A C 1
ATOM 3373 O O . SER A 1 423 ? -22.618 3.589 29.417 1.00 62.22 423 SER A O 1
ATOM 3375 N N . ASP A 1 424 ? -21.032 2.601 28.156 1.00 55.72 424 ASP A N 1
ATOM 3376 C CA . ASP A 1 424 ? -21.009 1.330 28.899 1.00 55.72 424 ASP A CA 1
ATOM 3377 C C . ASP A 1 424 ? -20.069 1.331 30.121 1.00 55.72 424 ASP A C 1
ATOM 3379 O O . ASP A 1 424 ? -19.997 0.353 30.865 1.00 55.72 424 ASP A O 1
ATOM 3383 N N . ILE A 1 425 ? -19.362 2.435 30.384 1.00 56.25 425 ILE A N 1
ATOM 3384 C CA . ILE A 1 425 ? -18.377 2.517 31.473 1.00 56.25 425 ILE A CA 1
ATOM 3385 C C . ILE A 1 425 ? -18.972 3.272 32.655 1.00 56.25 425 ILE A C 1
ATOM 3387 O O . ILE A 1 425 ? -18.800 4.482 32.824 1.00 56.25 425 ILE A O 1
ATOM 3391 N N . ALA A 1 426 ? -19.670 2.522 33.505 1.00 42.94 426 ALA A N 1
ATOM 3392 C CA . ALA A 1 426 ? -20.075 2.991 34.820 1.00 42.94 426 ALA A CA 1
ATOM 3393 C C . ALA A 1 426 ? -18.819 3.278 35.670 1.00 42.94 426 ALA A C 1
ATOM 3395 O O . ALA A 1 426 ? -18.081 2.371 36.034 1.00 42.94 426 ALA A O 1
ATOM 3396 N N . GLY A 1 427 ? -18.555 4.553 35.970 1.00 48.09 427 GLY A N 1
ATOM 3397 C CA . GLY A 1 427 ? -17.620 4.965 37.028 1.00 48.09 427 GLY A CA 1
ATOM 3398 C C . GLY A 1 427 ? -16.235 5.479 36.607 1.00 48.09 427 GLY A C 1
ATOM 3399 O O . GLY A 1 427 ? -15.684 6.298 37.334 1.00 48.09 427 GLY A O 1
ATOM 3400 N N . ALA A 1 428 ? -15.681 5.102 35.445 1.00 47.75 428 ALA A N 1
ATOM 3401 C CA . ALA A 1 428 ? -14.318 5.519 35.043 1.00 47.75 428 ALA A CA 1
ATOM 3402 C C . ALA A 1 428 ? -14.251 6.666 34.007 1.00 47.75 428 ALA A C 1
ATOM 3404 O O . ALA A 1 428 ? -13.167 7.056 33.574 1.00 47.75 428 ALA A O 1
ATOM 3405 N N . GLY A 1 429 ? -15.390 7.224 33.585 1.00 55.16 429 GLY A N 1
ATOM 3406 C CA . GLY A 1 429 ? -15.464 8.354 32.646 1.00 55.16 429 GLY A CA 1
ATOM 3407 C C . GLY A 1 429 ? -15.131 8.019 31.179 1.00 55.16 429 GLY A C 1
ATOM 3408 O O . GLY A 1 429 ? -15.734 8.611 30.288 1.00 55.16 429 GLY A O 1
ATOM 3409 N N . SER A 1 430 ? -14.217 7.075 30.900 1.00 68.62 430 SER A N 1
ATOM 3410 C CA . SER A 1 430 ? -13.946 6.512 29.558 1.00 68.62 430 SER A CA 1
ATOM 3411 C C . SER A 1 430 ? -13.107 5.220 29.602 1.00 68.62 430 SER A C 1
ATOM 3413 O O . SER A 1 430 ? -12.444 4.945 30.604 1.00 68.62 430 SER A O 1
ATOM 3415 N N . LEU A 1 431 ? -13.073 4.460 28.494 1.00 73.31 431 LEU A N 1
ATOM 3416 C CA . LEU A 1 431 ? -12.267 3.229 28.363 1.00 73.31 431 LEU A CA 1
ATOM 3417 C C . LEU A 1 431 ? -10.774 3.519 28.507 1.00 73.31 431 LEU A C 1
ATOM 3419 O O . LEU A 1 431 ? -10.052 2.774 29.160 1.00 73.31 431 LEU A O 1
ATOM 3423 N N . ILE A 1 432 ? -10.339 4.647 27.951 1.00 74.69 432 ILE A N 1
ATOM 3424 C CA . ILE A 1 432 ? -8.964 5.134 28.055 1.00 74.69 432 ILE A CA 1
ATOM 3425 C C . ILE A 1 432 ? -8.596 5.366 29.527 1.00 74.69 432 ILE A C 1
ATOM 3427 O O . ILE A 1 432 ? -7.546 4.919 29.979 1.00 74.69 432 ILE A O 1
ATOM 3431 N N . GLY A 1 433 ? -9.485 5.996 30.303 1.00 73.00 433 GLY A N 1
ATOM 3432 C CA . GLY A 1 433 ? -9.279 6.216 31.738 1.00 73.00 433 GLY A CA 1
ATOM 3433 C C . GLY A 1 433 ? -9.193 4.914 32.540 1.00 73.00 433 GLY A C 1
ATOM 3434 O O . GLY A 1 433 ? -8.319 4.776 33.398 1.00 73.00 433 GLY A O 1
ATOM 3435 N N . ALA A 1 434 ? -10.054 3.941 32.227 1.00 74.62 434 ALA A N 1
ATOM 3436 C CA . ALA A 1 434 ? -10.042 2.625 32.865 1.00 74.62 434 ALA A CA 1
ATOM 3437 C C . ALA A 1 434 ? -8.745 1.848 32.566 1.00 74.62 434 ALA A C 1
ATOM 3439 O O . ALA A 1 434 ? -8.123 1.315 33.480 1.00 74.62 434 ALA A O 1
ATOM 3440 N N . LEU A 1 435 ? -8.292 1.836 31.308 1.00 80.31 435 LEU A N 1
ATOM 3441 C CA . LEU A 1 435 ? -7.078 1.121 30.891 1.00 80.31 435 LEU A CA 1
ATOM 3442 C C . LEU A 1 435 ? -5.778 1.812 31.336 1.00 80.31 435 LEU A C 1
ATOM 3444 O O . LEU A 1 435 ? -4.757 1.141 31.518 1.00 80.31 435 LEU A O 1
ATOM 3448 N N . ALA A 1 436 ? -5.808 3.134 31.531 1.00 76.75 436 ALA A N 1
ATOM 3449 C CA . ALA A 1 436 ? -4.681 3.902 32.053 1.00 76.75 436 ALA A CA 1
ATOM 3450 C C . ALA A 1 436 ? -4.504 3.726 33.573 1.00 76.75 436 ALA A C 1
ATOM 3452 O O . ALA A 1 436 ? -3.375 3.632 34.053 1.00 76.75 436 ALA A O 1
ATOM 3453 N N . ASN A 1 437 ? -5.597 3.643 34.343 1.00 77.50 437 ASN A N 1
ATOM 3454 C CA . ASN A 1 437 ? -5.536 3.494 35.798 1.00 77.50 437 ASN A CA 1
ATOM 3455 C C . ASN A 1 437 ? -5.634 2.024 36.248 1.00 77.50 437 ASN A C 1
ATOM 3457 O O . ASN A 1 437 ? -6.677 1.567 36.720 1.00 77.50 437 ASN A O 1
ATOM 3461 N N . ARG A 1 438 ? -4.512 1.302 36.165 1.00 70.94 438 ARG A N 1
ATOM 3462 C CA . ARG A 1 438 ? -4.400 -0.132 36.507 1.00 70.94 438 ARG A CA 1
ATOM 3463 C C . ARG A 1 438 ? -4.347 -0.434 38.017 1.00 70.94 438 ARG A C 1
ATOM 3465 O O . ARG A 1 438 ? -4.172 -1.580 38.403 1.00 70.94 438 ARG A O 1
ATOM 3472 N N . THR A 1 439 ? -4.473 0.576 38.883 1.00 73.50 439 THR A N 1
ATOM 3473 C CA . THR A 1 439 ? -4.431 0.383 40.350 1.00 73.50 439 THR A CA 1
ATOM 3474 C C . THR A 1 439 ? -5.741 -0.158 40.931 1.00 73.50 439 THR A C 1
ATOM 3476 O O . THR A 1 439 ? -5.741 -0.725 42.019 1.00 73.50 439 THR A O 1
ATOM 3479 N N . ASN A 1 440 ? -6.852 -0.007 40.205 1.00 81.12 440 ASN A N 1
ATOM 3480 C CA . ASN A 1 440 ? -8.149 -0.565 40.574 1.00 81.12 440 ASN A CA 1
ATOM 3481 C C . ASN A 1 440 ? -8.258 -2.026 40.094 1.00 81.12 440 ASN A C 1
ATOM 3483 O O . ASN A 1 440 ? -8.013 -2.310 38.920 1.00 81.12 440 ASN A O 1
ATOM 3487 N N . GLU A 1 441 ? -8.677 -2.940 40.975 1.00 81.62 441 GLU A N 1
ATOM 3488 C CA . GLU A 1 441 ? -8.879 -4.360 40.653 1.00 81.62 441 GLU A CA 1
ATOM 3489 C C . GLU A 1 441 ? -9.868 -4.594 39.499 1.00 81.62 441 GLU A C 1
ATOM 3491 O O . GLU A 1 441 ? -9.669 -5.511 38.702 1.00 81.62 441 GLU A O 1
ATOM 3496 N N . GLU A 1 442 ? -10.921 -3.781 39.369 1.00 80.69 442 GLU A N 1
ATOM 3497 C CA . GLU A 1 442 ? -11.878 -3.900 38.258 1.00 80.69 442 GLU A CA 1
ATOM 3498 C C . GLU A 1 442 ? -11.242 -3.519 36.917 1.00 80.69 442 GLU A C 1
ATOM 3500 O O . GLU A 1 442 ? -11.435 -4.210 35.913 1.00 80.69 442 GLU A O 1
ATOM 3505 N N . ASN A 1 443 ? -10.414 -2.471 36.911 1.00 82.25 443 ASN A N 1
ATOM 3506 C CA . ASN A 1 443 ? -9.679 -2.038 35.724 1.00 82.25 443 ASN A CA 1
ATOM 3507 C C . ASN A 1 443 ? -8.618 -3.067 35.319 1.00 82.25 443 ASN A C 1
ATOM 3509 O O . ASN A 1 443 ? -8.439 -3.330 34.130 1.00 82.25 443 ASN A O 1
ATOM 3513 N N . GLN A 1 444 ? -7.953 -3.689 36.297 1.00 84.56 444 GLN A N 1
ATOM 3514 C CA . GLN A 1 444 ? -6.994 -4.761 36.044 1.00 84.56 444 GLN A CA 1
ATOM 3515 C C . GLN A 1 444 ? -7.683 -5.997 35.441 1.00 84.56 444 GLN A C 1
ATOM 3517 O O . GLN A 1 444 ? -7.219 -6.523 34.432 1.00 84.56 444 GLN A O 1
ATOM 3522 N N . LYS A 1 445 ? -8.844 -6.408 35.975 1.00 86.12 445 LYS A N 1
ATOM 3523 C CA . LYS A 1 445 ? -9.650 -7.503 35.400 1.00 86.12 445 LYS A CA 1
ATOM 3524 C C . LYS A 1 445 ? -10.107 -7.200 33.972 1.00 86.12 445 LYS A C 1
ATOM 3526 O O . LYS A 1 445 ? -10.075 -8.088 33.121 1.00 86.12 445 LYS A O 1
ATOM 3531 N N . LEU A 1 446 ? -10.523 -5.960 33.699 1.00 85.12 446 LEU A N 1
ATOM 3532 C CA . LEU A 1 446 ? -10.883 -5.524 32.349 1.00 85.12 446 LEU A CA 1
ATOM 3533 C C . LEU A 1 446 ? -9.685 -5.618 31.398 1.00 85.12 446 LEU A C 1
ATOM 3535 O O . LEU A 1 446 ? -9.812 -6.175 30.309 1.00 85.12 446 LEU A O 1
ATOM 3539 N N . TYR A 1 447 ? -8.525 -5.115 31.821 1.00 88.00 447 TYR A N 1
ATOM 3540 C CA . TYR A 1 447 ? -7.290 -5.174 31.047 1.00 88.00 447 TYR A CA 1
ATOM 3541 C C . TYR A 1 447 ? -6.897 -6.618 30.709 1.00 88.00 447 TYR A C 1
ATOM 3543 O O . TYR A 1 447 ? -6.655 -6.934 29.544 1.00 88.00 447 TYR A O 1
ATOM 3551 N N . ASP A 1 448 ? -6.907 -7.513 31.698 1.00 89.25 448 ASP A N 1
ATOM 3552 C CA . ASP A 1 448 ? -6.553 -8.922 31.506 1.00 89.25 448 ASP A CA 1
ATOM 3553 C C . ASP A 1 448 ? -7.539 -9.634 30.564 1.00 89.25 448 ASP A C 1
ATOM 3555 O O . ASP A 1 448 ? -7.119 -10.401 29.693 1.00 89.25 448 ASP A O 1
ATOM 3559 N N . ARG A 1 449 ? -8.841 -9.316 30.652 1.00 89.50 449 ARG A N 1
ATOM 3560 C CA . ARG A 1 449 ? -9.859 -9.805 29.706 1.00 89.50 449 ARG A CA 1
ATOM 3561 C C . ARG A 1 449 ? -9.583 -9.334 28.279 1.00 89.50 449 ARG A C 1
ATOM 3563 O O . ARG A 1 449 ? -9.695 -10.121 27.339 1.00 89.50 449 ARG A O 1
ATOM 3570 N N . MET A 1 450 ? -9.224 -8.065 28.100 1.00 89.56 450 MET A N 1
ATOM 3571 C CA . MET A 1 450 ? -8.925 -7.514 26.777 1.00 89.56 450 MET A CA 1
ATOM 3572 C C . MET A 1 450 ? -7.660 -8.136 26.188 1.00 89.56 450 MET A C 1
ATOM 3574 O O . MET A 1 450 ? -7.688 -8.552 25.035 1.00 89.56 450 MET A O 1
ATOM 3578 N N . ILE A 1 451 ? -6.593 -8.299 26.978 1.00 92.31 451 ILE A N 1
ATOM 3579 C CA . ILE A 1 451 ? -5.379 -9.008 26.546 1.00 92.31 451 ILE A CA 1
ATOM 3580 C C . ILE A 1 451 ? -5.705 -10.445 26.124 1.00 92.31 451 ILE A C 1
ATOM 3582 O O . ILE A 1 451 ? -5.252 -10.881 25.067 1.00 92.31 451 ILE A O 1
ATOM 3586 N N . TYR A 1 452 ? -6.511 -11.164 26.910 1.00 92.31 452 TYR A N 1
ATOM 3587 C CA . TYR A 1 452 ? -6.947 -12.519 26.569 1.00 92.31 452 TYR A CA 1
ATOM 3588 C C . TYR A 1 452 ? -7.712 -12.549 25.240 1.00 92.31 452 TYR A C 1
ATOM 3590 O O . TYR A 1 452 ? -7.391 -13.338 24.356 1.00 92.31 452 TYR A O 1
ATOM 3598 N N . THR A 1 453 ? -8.666 -11.635 25.060 1.00 90.38 453 THR A N 1
ATOM 3599 C CA . THR A 1 453 ? -9.450 -11.511 23.822 1.00 90.38 453 THR A CA 1
ATOM 3600 C C . THR A 1 453 ? -8.552 -11.209 22.623 1.00 90.38 453 THR A C 1
ATOM 3602 O O . THR A 1 453 ? -8.666 -11.844 21.574 1.00 90.38 453 THR A O 1
ATOM 3605 N N . MET A 1 454 ? -7.625 -10.261 22.773 1.00 92.81 454 MET A N 1
ATOM 3606 C CA . MET A 1 454 ? -6.689 -9.893 21.715 1.00 92.81 454 MET A CA 1
ATOM 3607 C C . MET A 1 454 ? -5.788 -11.069 21.325 1.00 92.81 454 MET A C 1
ATOM 3609 O O . MET A 1 454 ? -5.551 -11.272 20.135 1.00 92.81 454 MET A O 1
ATOM 3613 N N . ASN A 1 455 ? -5.336 -11.862 22.300 1.00 92.31 455 ASN A N 1
ATOM 3614 C CA . ASN A 1 455 ? -4.481 -13.024 22.068 1.00 92.31 455 ASN A CA 1
ATOM 3615 C C . ASN A 1 455 ? -5.238 -14.183 21.400 1.00 92.31 455 ASN A C 1
ATOM 3617 O O . ASN A 1 455 ? -4.836 -14.661 20.344 1.00 92.31 455 ASN A O 1
ATOM 3621 N N . GLU A 1 456 ? -6.362 -14.602 21.984 1.00 91.62 456 GLU A N 1
ATOM 3622 C CA . GLU A 1 456 ? -7.064 -15.824 21.569 1.00 91.62 456 GLU A CA 1
ATOM 3623 C C . GLU A 1 456 ? -8.006 -15.616 20.378 1.00 91.62 456 GLU A C 1
ATOM 3625 O O . GLU A 1 456 ? -8.212 -16.535 19.587 1.00 91.62 456 GLU A O 1
ATOM 3630 N N . LYS A 1 457 ? -8.606 -14.425 20.242 1.00 89.94 457 LYS A N 1
ATOM 3631 C CA . LYS A 1 457 ? -9.667 -14.167 19.252 1.00 89.94 457 LYS A CA 1
ATOM 3632 C C . LYS A 1 457 ? -9.251 -13.215 18.132 1.00 89.94 457 LYS A C 1
ATOM 3634 O O . LYS A 1 457 ? -9.773 -13.340 17.027 1.00 89.94 457 LYS A O 1
ATOM 3639 N N . LEU A 1 458 ? -8.336 -12.276 18.393 1.00 90.06 458 LEU A N 1
ATOM 3640 C CA . LEU A 1 458 ? -7.901 -11.272 17.405 1.00 90.06 458 LEU A CA 1
ATOM 3641 C C . LEU A 1 458 ? -6.493 -11.534 16.838 1.00 90.06 458 LEU A C 1
ATOM 3643 O O . LEU A 1 458 ? -6.048 -10.812 15.949 1.00 90.06 458 LEU A O 1
ATOM 3647 N N . GLY A 1 459 ? -5.804 -12.578 17.311 1.00 90.69 459 GLY A N 1
ATOM 3648 C CA . GLY A 1 459 ? -4.535 -13.042 16.746 1.00 90.69 459 GLY A CA 1
ATOM 3649 C C . GLY A 1 459 ? -3.315 -12.193 17.106 1.00 90.69 459 GLY A C 1
ATOM 3650 O O . GLY A 1 459 ? -2.295 -12.291 16.426 1.00 90.69 459 GLY A O 1
ATOM 3651 N N . TYR A 1 460 ? -3.391 -11.367 18.149 1.00 94.06 460 TYR A N 1
ATOM 3652 C CA . TYR A 1 460 ? -2.230 -10.670 18.706 1.00 94.06 460 TYR A CA 1
ATOM 3653 C C . TYR A 1 460 ? -1.370 -11.627 19.539 1.00 94.06 460 TYR A C 1
ATOM 3655 O O . TYR A 1 460 ? -1.853 -12.650 20.003 1.00 94.06 460 TYR A O 1
ATOM 3663 N N . CYS A 1 461 ? -0.106 -11.281 19.792 1.00 93.81 461 CYS A N 1
ATOM 3664 C CA . CYS A 1 461 ? 0.617 -11.833 20.938 1.00 93.81 461 CYS A CA 1
ATOM 3665 C C . CYS A 1 461 ? 0.512 -10.885 22.138 1.00 93.81 461 CYS A C 1
ATOM 3667 O O . CYS A 1 461 ? 0.133 -9.717 21.995 1.00 93.81 461 CYS A O 1
ATOM 3669 N N . ARG A 1 462 ? 0.920 -11.354 23.323 1.00 92.00 462 ARG A N 1
ATOM 3670 C CA . ARG A 1 462 ? 0.911 -10.546 24.554 1.00 92.00 462 ARG A CA 1
ATOM 3671 C C . ARG A 1 462 ? 1.603 -9.190 24.379 1.00 92.00 462 ARG A C 1
ATOM 3673 O O . ARG A 1 462 ? 1.026 -8.180 24.763 1.00 92.00 462 ARG A O 1
ATOM 3680 N N . THR A 1 463 ? 2.792 -9.152 23.775 1.00 91.88 463 THR A N 1
ATOM 3681 C CA . THR A 1 463 ? 3.537 -7.901 23.561 1.00 91.88 463 THR A CA 1
ATOM 3682 C C . THR A 1 463 ? 2.785 -6.947 22.636 1.00 91.88 463 THR A C 1
ATOM 3684 O O . THR A 1 463 ? 2.606 -5.780 22.981 1.00 91.88 463 THR A O 1
ATOM 3687 N N . CYS A 1 464 ? 2.311 -7.428 21.480 1.00 92.81 464 CYS A N 1
ATOM 3688 C CA . CYS A 1 464 ? 1.604 -6.573 20.529 1.00 92.81 464 CYS A CA 1
ATOM 3689 C C . CYS A 1 464 ? 0.288 -6.047 21.138 1.00 92.81 464 CYS A C 1
ATOM 3691 O O . CYS A 1 464 ? -0.046 -4.879 20.955 1.00 92.81 464 CYS A O 1
ATOM 3693 N N . ALA A 1 465 ? -0.435 -6.868 21.910 1.00 93.19 465 ALA A N 1
ATOM 3694 C CA . ALA A 1 465 ? -1.660 -6.455 22.594 1.00 93.19 465 ALA A CA 1
ATOM 3695 C C . ALA A 1 465 ? -1.395 -5.357 23.640 1.00 93.19 465 ALA A C 1
ATOM 3697 O O . ALA A 1 465 ? -2.087 -4.341 23.652 1.00 93.19 465 ALA A O 1
ATOM 3698 N N . GLN A 1 466 ? -0.348 -5.510 24.460 1.00 92.50 466 GLN A N 1
ATOM 3699 C CA . GLN A 1 466 ? 0.063 -4.491 25.435 1.00 92.50 466 GLN A CA 1
ATOM 3700 C C . GLN A 1 466 ? 0.424 -3.167 24.749 1.00 92.50 466 GLN A C 1
ATOM 3702 O O . GLN A 1 466 ? -0.156 -2.134 25.081 1.00 92.50 466 GLN A O 1
ATOM 3707 N N . LYS A 1 467 ? 1.300 -3.210 23.734 1.00 92.56 467 LYS A N 1
ATOM 3708 C CA . LYS A 1 467 ? 1.690 -2.025 22.953 1.00 92.56 467 LYS A CA 1
ATOM 3709 C C . LYS A 1 467 ? 0.493 -1.367 22.256 1.00 92.56 467 LYS A C 1
ATOM 3711 O O . LYS A 1 467 ? 0.411 -0.145 22.193 1.00 92.56 467 LYS A O 1
ATOM 3716 N N . THR A 1 468 ? -0.457 -2.158 21.757 1.00 92.62 468 THR A N 1
ATOM 3717 C CA . THR A 1 468 ? -1.681 -1.643 21.120 1.00 92.62 468 THR A CA 1
ATOM 3718 C C . THR A 1 468 ? -2.565 -0.902 22.118 1.00 92.62 468 THR A C 1
ATOM 3720 O O . THR A 1 468 ? -3.040 0.189 21.809 1.00 92.62 468 THR A O 1
ATOM 3723 N N . ILE A 1 469 ? -2.762 -1.453 23.321 1.00 90.50 469 ILE A N 1
ATOM 3724 C CA . ILE A 1 469 ? -3.530 -0.788 24.384 1.00 90.50 469 ILE A CA 1
ATOM 3725 C C . ILE A 1 469 ? -2.832 0.502 24.825 1.00 90.50 469 ILE A C 1
ATOM 3727 O O . ILE A 1 469 ? -3.485 1.525 25.010 1.00 90.50 469 ILE A O 1
ATOM 3731 N N . GLU A 1 470 ? -1.509 0.480 24.969 1.00 90.19 470 GLU A N 1
ATOM 3732 C CA . GLU A 1 470 ? -0.725 1.669 25.318 1.00 90.19 470 GLU A CA 1
ATOM 3733 C C . GLU A 1 470 ? -0.833 2.756 24.247 1.00 90.19 470 GLU A C 1
ATOM 3735 O O . GLU A 1 470 ? -1.072 3.918 24.574 1.00 90.19 470 GLU A O 1
ATOM 3740 N N . TYR A 1 471 ? -0.756 2.374 22.972 1.00 89.88 471 TYR A N 1
ATOM 3741 C CA . TYR A 1 471 ? -0.963 3.284 21.850 1.00 89.88 471 TYR A CA 1
ATOM 3742 C C . TYR A 1 471 ? -2.391 3.851 21.804 1.00 89.88 471 TYR A C 1
ATOM 3744 O O . TYR A 1 471 ? -2.580 5.043 21.572 1.00 89.88 471 TYR A O 1
ATOM 3752 N N . PHE A 1 472 ? -3.405 3.028 22.080 1.00 86.50 472 PHE A N 1
ATOM 3753 C CA . PHE A 1 472 ? -4.792 3.482 22.200 1.00 86.50 472 PHE A CA 1
ATOM 3754 C C . PHE A 1 472 ? -4.968 4.505 23.331 1.00 86.50 472 PHE A C 1
ATOM 3756 O O . PHE A 1 472 ? -5.696 5.484 23.175 1.00 86.50 472 PHE A O 1
ATOM 3763 N N . CYS A 1 473 ? -4.280 4.310 24.457 1.00 84.06 473 CYS A N 1
ATOM 3764 C CA . CYS A 1 473 ? -4.314 5.238 25.584 1.00 84.06 473 CYS A CA 1
ATOM 3765 C C . CYS A 1 473 ? -3.470 6.506 25.369 1.00 84.06 473 CYS A C 1
ATOM 3767 O O . CYS A 1 473 ? -3.660 7.485 26.095 1.00 84.06 473 CYS A O 1
ATOM 3769 N N . SER A 1 474 ? -2.534 6.509 24.415 1.00 83.19 474 SER A N 1
ATOM 3770 C CA . SER A 1 474 ? -1.706 7.679 24.120 1.00 83.19 474 SER A CA 1
ATOM 3771 C C . SER A 1 474 ? -2.518 8.751 23.383 1.00 83.19 474 SER A C 1
ATOM 3773 O O . SER A 1 474 ? -3.436 8.432 22.633 1.00 83.19 474 SER A O 1
ATOM 3775 N N . GLN A 1 475 ? -2.186 10.030 23.581 1.00 69.12 475 GLN A N 1
ATOM 3776 C CA . GLN A 1 475 ? -2.801 11.171 22.873 1.00 69.12 475 GLN A CA 1
ATOM 3777 C C . GLN A 1 475 ? -1.895 11.721 21.757 1.00 69.12 475 GLN A C 1
ATOM 3779 O O . GLN A 1 475 ? -2.053 12.863 21.330 1.00 69.12 475 GLN A O 1
ATOM 3784 N N . GLU A 1 476 ? -0.893 10.951 21.323 1.00 66.00 476 GLU A N 1
ATOM 3785 C CA . GLU A 1 476 ? 0.163 11.454 20.431 1.00 66.00 476 GLU A CA 1
ATOM 3786 C C . GLU A 1 476 ? -0.360 11.919 19.069 1.00 66.00 476 GLU A C 1
ATOM 3788 O O . GLU A 1 476 ? 0.182 12.865 18.506 1.00 66.00 476 GLU A O 1
ATOM 3793 N N . ASP A 1 477 ? -1.430 11.288 18.584 1.00 63.94 477 ASP A N 1
ATOM 3794 C CA . ASP A 1 477 ? -1.989 11.508 17.246 1.00 63.94 477 ASP A CA 1
ATOM 3795 C C . ASP A 1 477 ? -3.335 12.262 17.269 1.00 63.94 477 ASP A C 1
ATOM 3797 O O . ASP A 1 477 ? -3.993 12.383 16.239 1.00 63.94 477 ASP A O 1
ATOM 3801 N N . ASP A 1 478 ? -3.764 12.758 18.438 1.00 55.59 478 ASP A N 1
ATOM 3802 C CA . ASP A 1 478 ? -5.000 13.548 18.590 1.00 55.59 478 ASP A CA 1
ATOM 3803 C C . ASP A 1 478 ? -4.764 15.065 18.352 1.00 55.59 478 ASP A C 1
ATOM 3805 O O . ASP A 1 478 ? -5.663 15.881 18.572 1.00 55.59 478 ASP A O 1
ATOM 3809 N N . LYS A 1 479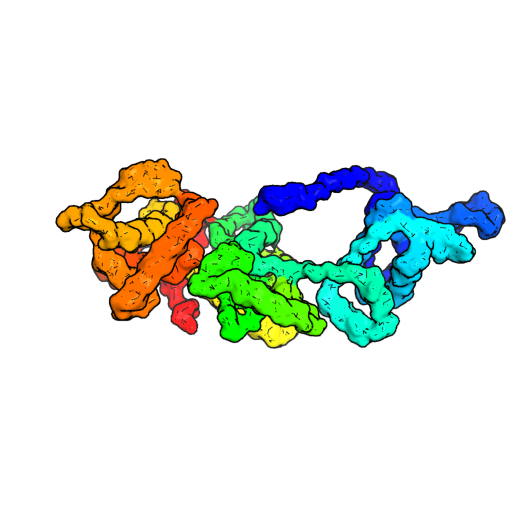 ? -3.555 15.446 17.910 1.00 39.25 479 LYS A N 1
ATOM 3810 C CA . LYS A 1 479 ? -3.128 16.802 17.520 1.00 39.25 479 LYS A CA 1
ATOM 3811 C C . LYS A 1 479 ? -2.776 16.845 16.041 1.00 39.25 479 LYS A C 1
ATOM 3813 O O . LYS A 1 479 ? -3.072 17.891 15.421 1.00 39.25 479 LYS A O 1
#

Foldseek 3Di:
DVVVCVVDDDDDDDDDVPQLQAEFEDEDDAQVPDDCCQAQNAQDPVVCVVDVDPPDPVSTDRCSHSQSSNQPAHEYEYEALLNYDPVNLVQVLCCLVVQWDDDPRDTDGGDYHYDYDHAQVSVVVVVVVVPSCSSVVSDDDDDDFAQLALVVLLVLLCVLLDDDQAAAPVRHTAAEAPCQSVLLSQLQNLLQAADDPVDDSVLLNQLSNVHDDDPDDVVVNVVVQVVQPPDPRQCSHRRSDTQDSVLSSQLSVVLSVDPLRRVLSYSANLVSLVSSLVSLVPPPPDPVSNVSSNVSSLVSVVVVLLVLLQLLLCLLVLHPCPLLVLLVLLLVLLVLVPDPDQDPQQWDWDQQLQPRDTDIHHRDVVLNVQLCVQLVNPDPVSSVVVSVVSVVCVVVVCVVPVPDRCVSVSSSSSSSSVSVQQPPDPPQRGLLSLCVPCVDPVSVVSLVSSLVSCVPPVPDHSSNSVVSSVVNSDCPSVD

Nearest PDB structures (foldseek):
  2bjv-assembly1_A  TM=6.878E-01  e=3.228E-02  Escherichia coli
  2c99-assembly1_A  TM=5.861E-01  e=1.777E-02  Escherichia coli K-12
  7abr-assembly1_B  TM=5.412E-01  e=1.548E-02  Bacillus subtilis subsp. subtilis str. 168
  3pfi-assembly1_A  TM=3.322E-01  e=2.686E-02  Campylobacter jejuni subsp. jejuni NCTC 11168 = ATCC 700819
  3f8t-assembly1_A  TM=3.139E-01  e=1.849E-01  Methanopyrus kandleri AV19

Radius of gyration: 30.05 Å; Cα contacts (8 Å, |Δi|>4): 625; chains: 1; bounding box: 86×46×88 Å

Secondary structure (DSSP, 8-state):
-HHHHTT---------TTT--SEEEE----GGG--THHHH-EE-HHHHTT---TT-GGGEEGGGSTTGGGTEEEEEEETTGGGS-HHHHHHHHHHHHHSEEEETTEEEE-EEEEEE---HHHHHHHHHSGGGHHHHHTS-----PPP--HHHHHHHHHHHH-SS--B-TTSPBPEEPTTHHHHHHHHHHHHHSPP-SSS-HHHHHHHHTT--BTTB-HHHHHHHHHHHHT-SSGGGSTTSSS--HHHHHHHHHHHHT-HHHHHHTEE-TTHHHHHHHHHHHHH---HHHHHHHHHHHHHHHHHHHHHHHHHHHHHHTTSTTHHHHHHHHHHHHHHHTT-TT--TT-EEEEE-TTT--EEEEE--HHHHHHHHHHTT--SHHHHHHHHHHHHHHHHHHHHH-TT--STT-HHHHHHHHHHHHHHS-TTTSSHHHHHH-TTSHHHHHHHHHHHHHHHHTS---HHHHHHHHHHHH--TT--

Sequence (479 aa):
IAKMLSFIEITPVPLIESLGTITGKYPAKDKITSSAVDLMGEESIQRLLHISDSNNPYRFDLRRGALARVAGGGIHFSDEIYKNKKDLVQVYLGVIQNRMIELDGFKWPIDTLIVATSNNSEFDTFLSEKEEAPIIDRCRICYVAHNTDYKIQKFLTEYAIGKDTKRSLDSKVLHQDPNLNYAASIGVVLTRLPKSDKLTPVEIMKLAAGEVAGEKSLKTLAELIDTLNQDTDITKRFGQKGLGQRNLGRAVQLLLESSETNEGQCMFALDIFTALERTVLDYVQEPADRAKFKEDLKIARGLYRERIMTEMFNAYMDEPLAIKKDVMNYVNMIIGVDAEHLGPDMMWKYKDPQTGELKALKIDERYIKNVEERLGLKTEEQRASFRNSIRKIYGQKLSVDANYDFMDNLELVKAITDVRLKSDIAGAGSLIGALANRTNEENQKLYDRMIYTMNEKLGYCRTCAQKTIEYFCSQEDDK

Solvent-accessible surface area (backbone atoms only — not comparable to full-atom values): 26693 Å² total; per-residue (Å²): 104,72,82,57,51,75,74,58,84,85,76,84,76,87,78,58,86,87,68,50,41,54,56,14,66,42,71,72,50,58,50,89,78,51,57,61,45,55,35,53,21,46,76,33,70,76,40,47,79,73,46,84,61,90,87,48,74,79,32,46,39,34,75,65,2,24,48,43,34,7,22,87,66,15,36,27,37,32,40,41,51,77,64,44,44,67,70,50,49,50,51,52,39,47,33,72,73,67,37,34,50,77,59,99,89,43,77,43,74,45,40,59,51,77,50,71,41,69,58,70,70,53,48,54,55,50,64,69,45,68,88,58,50,70,50,55,79,73,48,86,87,79,87,82,53,53,75,50,23,40,70,67,31,34,59,58,38,46,59,55,70,46,87,69,86,47,57,33,95,85,68,44,71,38,44,65,34,73,52,27,47,56,39,52,17,41,29,40,21,43,32,23,51,71,89,52,96,88,44,52,62,66,40,50,37,30,44,59,56,74,40,70,38,80,93,60,51,72,64,61,54,50,54,50,43,57,58,29,59,68,46,87,53,61,61,69,17,66,24,49,41,53,62,48,73,69,49,51,38,49,16,52,49,48,35,65,69,30,67,68,24,44,76,51,37,23,46,43,34,71,53,41,54,59,22,43,51,50,43,36,68,77,70,44,84,51,66,70,56,40,55,50,37,52,52,28,36,50,54,30,51,47,55,42,49,56,50,48,56,51,52,52,50,14,24,71,69,67,32,84,63,44,58,50,54,50,48,45,51,52,54,50,35,66,62,46,74,76,46,97,76,62,52,98,80,34,51,40,76,47,67,38,77,76,77,67,46,81,46,77,45,72,55,54,67,68,60,52,50,51,31,38,48,62,68,65,40,85,45,72,66,52,44,51,51,51,51,50,51,51,51,52,50,49,61,58,44,44,76,78,36,56,80,70,54,67,76,68,40,56,66,60,52,49,21,49,50,54,49,53,51,49,70,74,44,86,88,50,81,30,59,52,50,31,66,67,47,59,86,42,70,69,29,38,52,51,47,53,50,28,47,48,28,26,37,78,69,60,56,30,50,72,54,44,37,51,52,48,52,52,54,68,58,47,68,84,80,82,118

pLDDT: mean 84.71, std 10.02, range [39.25, 97.56]

Mean predicted aligned error: 10.2 Å